Protein AF-A0A5S6QMH8-F1 (afdb_monomer_lite)

Radius of gyration: 43.9 Å; chains: 1; bounding box: 125×78×140 Å

Foldseek 3Di:
DDDDDDDDDDDDDDDDDDDDDDDDPDPPPPPVPDPDPDPPVLVVVLVCLDLLNVQCVVCVVVLCVVCVPDDSVVSSVVSVVVVVPDDVVVSVVSVVVSLVVNLVSCVVVVPVVVNVVSVCVVPDDPPPPPVVVVVVVVVVPPPDDDDDDDDDDDDDDDDDDDDDDDDDYDDDDDDDDDDDDDDDDDDDDDDDDDDDDDDDDDDDDDDDDDDDDDDDDDDDDDDDDPPPPPPPPPVVVVVVVVVVVVVPDPDPDDPPPVVVVVVVVVVVVVPPPVPPDDPVPVPVVVVVVPPPPPPPDDDPPVPPPVVVVVVVVVVVVVVVVVVVVVVVVVVVVVVVVVVVVVVVVVVVVVVVVVVVVSVVVNVVVVVVVLQVLLVLLLVLCQPQDQPPPPDGRDSVCVVVVVVSLVVSCVVCVDPCPPSVVSVVVSVVVSPDPPDDD

Secondary structure (DSSP, 8-state):
----PPPPPP------------------TTTTS------HHHHHHHHH--HHHHHHHHHHHHHHHH-TTS-HHHHHHHHHHHHHHS-HHHHHHHHHHHHHHHHHHHHHTT-HHHHHHHHHHHHS--TTTTHHHHHHHHHTTSSS-------PPPPPPP-----------------------------S------------------------------------------TT-HHHHHHHHHHHHHHS------THHHHHHHHHHHHHHTTTTTTSSSGGGSHHHHTSSSSTTS--S---HHHHHHHHHHHHHHHHHHHHHHHHHHHHHHHHHHHHHHHHHHHHHHHHHHHHHHHHHHHHHHHHHHHHHHHHHHHHHHHHHTTPPPTT--SPP-TTTHHHHHHHHHHHHHH-TTTTHHHHHHHHHHHHHHS------

Sequence (437 aa):
MEDRPATGSSSGEVDEAGATSSSKSSDARNRHRYRGALSSEKLRQMRSLNPFCEFLNEHRSEMKELCPELTAREVVKRAAAIWNNWSDNEKAVYRTRVAEERRRIVESWGDESLLSCLERKSASPKKGRRQEEIRQSHESETGVKEAASKRSPRKRPTHEVGDSSNHEGPGYYRLPPSLAQCSEQANWAQVGSCQVKTKCRKTRQSADSSGRSSATSANSSTLAQESSGRPGSVKALLKAARAKMAQQGEPQFSQVEDDQYLWDYQACLEGANADFNTEARSDAWSALDSDFASASQHGSLKECFLHNFIGFDKKLEDECHKLMLRDNNLHKQLKAATQELAVK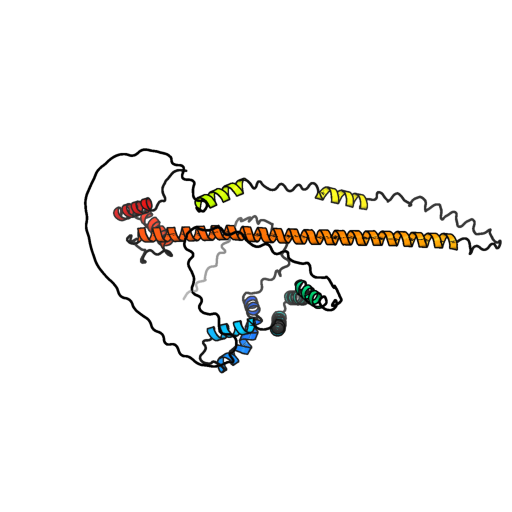KAQDDEERLALNKEDQEVCDALLWTDFIYRITIVNALKYVRVPGFPSAVNPENVVQFLRRAAEFIKQNGQSNKRFIRRFKAIMAELTMPKDPF

InterPro domains:
  IPR009071 High mobility group box domain [PF00505] (47-104)
  IPR009071 High mobility group box domain [PS50118] (45-113)
  IPR009071 High mobility group box domain [SM00398] (44-111)
  IPR036910 High mobility group box domain superfamily [G3DSA:1.10.30.10] (24-110)
  IPR036910 High mobility group box domain superfamily [SSF47095] (47-104)
  IPR058391 Domain of unknown function DUF8078 [PF26287] (352-434)

Structure (mmCIF, N/CA/C/O backbone):
data_AF-A0A5S6QMH8-F1
#
_entry.id   AF-A0A5S6QMH8-F1
#
loop_
_atom_site.group_PDB
_atom_site.id
_atom_site.type_symbol
_atom_site.label_atom_id
_atom_site.label_alt_id
_atom_site.label_comp_id
_atom_site.label_asym_id
_atom_site.label_entity_id
_atom_site.label_seq_id
_atom_site.pdbx_PDB_ins_code
_atom_site.Cartn_x
_atom_site.Cartn_y
_atom_site.Cartn_z
_atom_site.occupancy
_atom_site.B_iso_or_equiv
_atom_site.auth_seq_id
_atom_site.auth_comp_id
_atom_site.auth_asym_id
_atom_site.auth_atom_id
_atom_site.pdbx_PDB_model_num
ATOM 1 N N . MET A 1 1 ? -69.305 29.253 -3.551 1.00 48.28 1 MET A N 1
ATOM 2 C CA . MET A 1 1 ? -68.098 28.448 -3.276 1.00 48.28 1 MET A CA 1
ATOM 3 C C . MET A 1 1 ? -67.010 29.076 -4.108 1.00 48.28 1 MET A C 1
ATOM 5 O O . MET A 1 1 ? -67.063 28.979 -5.323 1.00 48.28 1 MET A O 1
ATOM 9 N N . GLU A 1 2 ? -66.208 29.898 -3.443 1.00 45.62 2 GLU A N 1
ATOM 10 C CA . GLU A 1 2 ? -65.355 30.922 -4.043 1.00 45.62 2 GLU A CA 1
ATOM 11 C C . GLU A 1 2 ? -63.964 30.380 -4.374 1.00 45.62 2 GLU A C 1
ATOM 13 O O . GLU A 1 2 ? -63.368 29.638 -3.589 1.00 45.62 2 GLU A O 1
ATOM 18 N N . ASP A 1 3 ? -63.467 30.810 -5.531 1.00 55.25 3 ASP A N 1
ATOM 19 C CA . ASP A 1 3 ? -62.099 30.663 -6.007 1.00 55.25 3 ASP A CA 1
ATOM 20 C C . ASP A 1 3 ? -61.095 31.396 -5.101 1.00 55.25 3 ASP A C 1
ATOM 22 O O . ASP A 1 3 ? -61.302 32.546 -4.705 1.00 55.25 3 ASP A O 1
ATOM 26 N N . ARG A 1 4 ? -59.951 30.757 -4.824 1.00 49.53 4 ARG A N 1
ATOM 27 C CA . ARG A 1 4 ? -58.756 31.409 -4.266 1.00 49.53 4 ARG A CA 1
ATOM 28 C C . ARG A 1 4 ? -57.518 31.058 -5.099 1.00 49.53 4 ARG A C 1
ATOM 30 O O . ARG A 1 4 ? -57.252 29.870 -5.281 1.00 49.53 4 ARG A O 1
ATOM 37 N N . PRO A 1 5 ? -56.729 32.050 -5.554 1.00 61.44 5 PRO A N 1
ATOM 38 C CA . PRO A 1 5 ? -55.488 31.816 -6.282 1.00 61.44 5 PRO A CA 1
ATOM 39 C C . PRO A 1 5 ? -54.294 31.648 -5.329 1.00 61.44 5 PRO A C 1
ATOM 41 O O . PRO A 1 5 ? -54.183 32.339 -4.315 1.00 61.44 5 PRO A O 1
ATOM 44 N N . ALA A 1 6 ? -53.383 30.735 -5.677 1.00 54.72 6 ALA A N 1
ATOM 45 C CA . ALA A 1 6 ? -52.118 30.537 -4.979 1.00 54.72 6 ALA A CA 1
ATOM 46 C C . ALA A 1 6 ? -51.067 31.554 -5.452 1.00 54.72 6 ALA A C 1
ATOM 48 O O . ALA A 1 6 ? -50.829 31.738 -6.645 1.00 54.72 6 ALA A O 1
ATOM 49 N N . THR A 1 7 ? -50.467 32.215 -4.470 1.00 50.00 7 THR A N 1
ATOM 50 C CA . THR A 1 7 ? -49.441 33.255 -4.553 1.00 50.00 7 THR A CA 1
ATOM 51 C C . THR A 1 7 ? -48.057 32.698 -4.885 1.00 50.00 7 THR A C 1
ATOM 53 O O . THR A 1 7 ? -47.741 31.551 -4.573 1.00 50.00 7 THR A O 1
ATOM 56 N N . GLY A 1 8 ? -47.240 33.548 -5.510 1.00 40.19 8 GLY A N 1
ATOM 57 C CA . GLY A 1 8 ? -45.989 33.203 -6.171 1.00 40.19 8 GLY A CA 1
ATOM 58 C C . GLY A 1 8 ? -44.794 32.916 -5.262 1.00 40.19 8 GLY A C 1
ATOM 59 O O . GLY A 1 8 ? -44.682 33.403 -4.138 1.00 40.19 8 GLY A O 1
ATOM 60 N N . SER A 1 9 ? -43.881 32.122 -5.818 1.00 48.81 9 SER A N 1
ATOM 61 C CA . SER A 1 9 ? -42.563 31.825 -5.269 1.00 48.81 9 SER A CA 1
ATOM 62 C C . SER A 1 9 ? -41.608 32.996 -5.493 1.00 48.81 9 SER A C 1
ATOM 64 O O . SER A 1 9 ? -41.357 33.408 -6.623 1.00 48.81 9 SER A O 1
ATOM 66 N N . SER A 1 10 ? -41.081 33.508 -4.384 1.00 47.59 10 SER A N 1
ATOM 67 C CA . SER A 1 10 ? -40.022 34.509 -4.313 1.00 47.59 10 SER A CA 1
ATOM 68 C C . SER A 1 10 ? -38.657 33.830 -4.445 1.00 47.59 10 SER A C 1
ATOM 70 O O . SER A 1 10 ? -38.329 32.902 -3.705 1.00 47.59 10 SER A O 1
ATOM 72 N N . SER A 1 11 ? -37.890 34.307 -5.419 1.00 42.69 11 SER A N 1
ATOM 73 C CA . SER A 1 11 ? -36.489 33.994 -5.679 1.00 42.69 11 SER A CA 1
ATOM 74 C C . SER A 1 11 ? -35.614 34.611 -4.585 1.00 42.69 11 SER A C 1
ATOM 76 O O . SER A 1 11 ? -35.561 35.831 -4.455 1.00 42.69 11 SER A O 1
ATOM 78 N N . GLY A 1 12 ? -34.949 33.768 -3.796 1.00 41.28 12 GLY A N 1
ATOM 79 C CA . GLY A 1 12 ? -33.895 34.171 -2.867 1.00 41.28 12 GLY A CA 1
ATOM 80 C C . GLY A 1 12 ? -32.534 34.027 -3.535 1.00 41.28 12 GLY A C 1
ATOM 81 O O . GLY A 1 12 ? -32.006 32.922 -3.633 1.00 41.28 12 GLY A O 1
ATOM 82 N N . GLU A 1 13 ? -32.014 35.147 -4.017 1.00 43.75 13 GLU A N 1
ATOM 83 C CA . GLU A 1 13 ? -30.647 35.352 -4.493 1.00 43.75 13 GLU A CA 1
ATOM 84 C C . GLU A 1 13 ? -29.731 35.447 -3.260 1.00 43.75 13 GLU A C 1
ATOM 86 O O . GLU A 1 13 ? -29.996 36.236 -2.351 1.00 43.75 13 GLU A O 1
ATOM 91 N N . VAL A 1 14 ? -28.708 34.591 -3.172 1.00 49.44 14 VAL A N 1
ATOM 92 C CA . VAL A 1 14 ? -27.718 34.620 -2.086 1.00 49.44 14 VAL A CA 1
ATOM 93 C C . VAL A 1 14 ? -26.336 34.708 -2.716 1.00 49.44 14 VAL A C 1
ATOM 95 O O . VAL A 1 14 ? -25.865 33.755 -3.334 1.00 49.44 14 VAL A O 1
ATOM 98 N N . ASP A 1 15 ? -25.716 35.874 -2.563 1.00 45.56 15 ASP A N 1
ATOM 99 C CA . ASP A 1 15 ? -24.334 36.156 -2.932 1.00 45.56 15 ASP A CA 1
ATOM 100 C C . ASP A 1 15 ? -23.366 35.329 -2.070 1.00 45.56 15 ASP A C 1
ATOM 102 O O . ASP A 1 15 ? -23.262 35.527 -0.856 1.00 45.56 15 ASP A O 1
ATOM 106 N N . GLU A 1 16 ? -22.629 34.410 -2.698 1.00 49.00 16 GLU A N 1
ATOM 107 C CA . GLU A 1 16 ? -21.551 33.653 -2.060 1.00 49.00 16 GLU A CA 1
ATOM 108 C C . GLU A 1 16 ? -20.196 34.282 -2.414 1.00 49.00 16 GLU A C 1
ATOM 110 O O . GLU A 1 16 ? -19.634 34.107 -3.497 1.00 49.00 16 GLU A O 1
ATOM 115 N N . ALA A 1 17 ? -19.677 35.064 -1.470 1.00 45.09 17 ALA A N 1
ATOM 116 C CA . ALA A 1 17 ? -18.359 35.667 -1.535 1.00 45.09 17 ALA A CA 1
ATOM 117 C C . ALA A 1 17 ? -17.252 34.660 -1.165 1.00 45.09 17 ALA A C 1
ATOM 119 O O . ALA A 1 17 ? -17.242 34.094 -0.077 1.00 45.09 17 ALA A O 1
ATOM 120 N N . GLY A 1 18 ? -16.251 34.558 -2.044 1.00 45.81 18 GLY A N 1
ATOM 121 C CA . GLY A 1 18 ? -14.834 34.565 -1.667 1.00 45.81 18 GLY A CA 1
ATOM 122 C C . GLY A 1 18 ? -14.254 33.339 -0.953 1.00 45.81 18 GLY A C 1
ATOM 123 O O . GLY A 1 18 ? -14.132 33.320 0.268 1.00 45.81 18 GLY A O 1
ATOM 124 N N . ALA A 1 19 ? -13.685 32.410 -1.727 1.00 39.09 19 ALA A N 1
ATOM 125 C CA . ALA A 1 19 ? -12.639 31.508 -1.241 1.00 39.09 19 ALA A CA 1
ATOM 126 C C . ALA A 1 19 ? -11.544 31.311 -2.305 1.00 39.09 19 ALA A C 1
ATOM 128 O O . ALA A 1 19 ? -11.594 30.410 -3.139 1.00 39.09 19 ALA A O 1
ATOM 129 N N . THR A 1 20 ? -10.516 32.160 -2.269 1.00 43.84 20 THR A N 1
ATOM 130 C CA . THR A 1 20 ? -9.263 31.953 -3.007 1.00 43.84 20 THR A CA 1
ATOM 131 C C . THR A 1 20 ? -8.433 30.873 -2.311 1.00 43.84 20 THR A C 1
ATOM 133 O O . THR A 1 20 ? -7.700 31.151 -1.361 1.00 43.84 20 THR A O 1
ATOM 136 N N . SER A 1 21 ? -8.534 29.625 -2.771 1.00 42.97 21 SER A N 1
ATOM 137 C CA . SER A 1 21 ? -7.662 28.537 -2.323 1.00 42.97 21 SER A CA 1
ATOM 138 C C . SER A 1 21 ? -6.357 28.521 -3.125 1.00 42.97 21 SER A C 1
ATOM 140 O O . SER A 1 21 ? -6.312 28.083 -4.276 1.00 42.97 21 SER A O 1
ATOM 142 N N . SER A 1 22 ? -5.283 28.981 -2.485 1.00 46.53 22 SER A N 1
ATOM 143 C CA . SER A 1 22 ? -3.895 28.808 -2.918 1.00 46.53 22 SER A CA 1
ATOM 144 C C . SER A 1 22 ? -3.531 27.317 -2.903 1.00 46.53 22 SER A C 1
ATOM 146 O O . SER A 1 22 ? -3.358 26.717 -1.840 1.00 46.53 22 SER A O 1
ATOM 148 N N . SER A 1 23 ? -3.465 26.695 -4.086 1.00 41.50 23 SER A N 1
ATOM 149 C CA . SER A 1 23 ? -3.038 25.302 -4.243 1.00 41.50 23 SER A CA 1
ATOM 150 C C . SER A 1 23 ? -1.568 25.246 -4.659 1.00 41.50 23 SER A C 1
ATOM 152 O O . SER A 1 23 ? -1.157 25.774 -5.691 1.00 41.50 23 SER A O 1
ATOM 154 N N . LYS A 1 24 ? -0.758 24.626 -3.799 1.00 43.09 24 LYS A N 1
ATOM 155 C CA . LYS A 1 24 ? 0.676 24.421 -3.992 1.00 43.09 24 LYS A CA 1
ATOM 156 C C . LYS A 1 24 ? 0.916 23.479 -5.175 1.00 43.09 24 LYS A C 1
ATOM 158 O O . LYS A 1 24 ? 0.544 22.308 -5.159 1.00 43.09 24 LYS A O 1
ATOM 163 N N . SER A 1 25 ? 1.552 24.033 -6.199 1.00 50.03 25 SER A N 1
ATOM 164 C CA . SER A 1 25 ? 2.069 23.361 -7.385 1.00 50.03 25 SER A CA 1
ATOM 165 C C . SER A 1 25 ? 3.386 22.646 -7.061 1.00 50.03 25 SER A C 1
ATOM 167 O O . SER A 1 25 ? 4.436 23.282 -7.023 1.00 50.03 25 SER A O 1
ATOM 169 N N . SER A 1 26 ? 3.356 21.326 -6.873 1.00 47.62 26 SER A N 1
ATOM 170 C CA . SER A 1 26 ? 4.579 20.502 -6.944 1.00 47.62 26 SER A CA 1
ATOM 171 C C . SER A 1 26 ? 4.389 19.098 -7.535 1.00 47.62 26 SER A C 1
ATOM 173 O O . SER A 1 26 ? 5.350 18.344 -7.622 1.00 47.62 26 SER A O 1
ATOM 175 N N . ASP A 1 27 ? 3.201 18.757 -8.048 1.00 47.75 27 ASP A N 1
ATOM 176 C CA . ASP A 1 27 ? 2.880 17.378 -8.460 1.00 47.75 27 ASP A CA 1
ATOM 177 C C . ASP A 1 27 ? 2.536 17.257 -9.961 1.00 47.75 27 ASP A C 1
ATOM 179 O O . ASP A 1 27 ? 1.512 16.696 -10.369 1.00 47.75 27 ASP A O 1
ATOM 183 N N . ALA A 1 28 ? 3.358 17.889 -10.807 1.00 48.12 28 ALA A N 1
ATOM 184 C CA . ALA A 1 28 ? 3.114 18.031 -12.247 1.00 48.12 28 ALA A CA 1
ATOM 185 C C . ALA A 1 28 ? 3.790 16.959 -13.125 1.00 48.12 28 ALA A C 1
ATOM 187 O O . ALA A 1 28 ? 3.431 16.822 -14.291 1.00 48.12 28 ALA A O 1
ATOM 188 N N . ARG A 1 29 ? 4.728 16.153 -12.606 1.00 49.59 29 ARG A N 1
ATOM 189 C CA . ARG A 1 29 ? 5.559 15.276 -13.463 1.00 49.59 29 ARG A CA 1
ATOM 190 C C . ARG A 1 29 ? 5.033 13.850 -13.678 1.00 49.59 29 ARG A C 1
ATOM 192 O O . ARG A 1 29 ? 5.712 13.058 -14.319 1.00 49.59 29 ARG A O 1
ATOM 199 N N . ASN A 1 30 ? 3.833 13.495 -13.199 1.00 45.25 30 ASN A N 1
ATOM 200 C CA . ASN A 1 30 ? 3.289 12.133 -13.380 1.00 45.25 30 ASN A CA 1
ATOM 201 C C . ASN A 1 30 ? 1.785 12.075 -13.735 1.00 45.25 30 ASN A C 1
ATOM 203 O O . ASN A 1 30 ? 1.093 11.103 -13.425 1.00 45.25 30 ASN A O 1
ATOM 207 N N . ARG A 1 31 ? 1.255 13.122 -14.391 1.00 43.66 31 ARG A N 1
ATOM 208 C CA . ARG A 1 31 ? -0.176 13.256 -14.752 1.00 43.66 31 ARG A CA 1
ATOM 209 C C . ARG A 1 31 ? -0.537 12.810 -16.177 1.00 43.66 31 ARG A C 1
ATOM 211 O O . ARG A 1 31 ? -1.591 13.179 -16.679 1.00 43.66 31 ARG A O 1
ATOM 218 N N . HIS A 1 32 ? 0.274 11.963 -16.811 1.00 46.03 32 HIS A N 1
ATOM 219 C CA . HIS A 1 32 ? -0.182 11.197 -17.984 1.00 46.03 32 HIS A CA 1
ATOM 220 C C . HIS A 1 32 ? -0.967 9.930 -17.606 1.00 46.03 32 HIS A C 1
ATOM 222 O O . HIS A 1 32 ? -1.348 9.146 -18.473 1.00 46.03 32 HIS A O 1
ATOM 228 N N . ARG A 1 33 ? -1.265 9.728 -16.314 1.00 56.28 33 ARG A N 1
ATOM 229 C CA . ARG A 1 33 ? -2.286 8.768 -15.892 1.00 56.28 33 ARG A CA 1
ATOM 230 C C . ARG A 1 33 ? -3.653 9.317 -16.290 1.00 56.28 33 ARG A C 1
ATOM 232 O O . ARG A 1 33 ? -4.038 10.383 -15.828 1.00 56.28 33 ARG A O 1
ATOM 239 N N . TYR A 1 34 ? -4.314 8.582 -17.180 1.00 56.56 34 TYR A N 1
ATOM 240 C CA . TYR A 1 34 ? -5.701 8.717 -17.622 1.00 56.56 34 TYR A CA 1
ATOM 241 C C . TYR A 1 34 ? -6.556 9.657 -16.744 1.00 56.56 34 TYR A C 1
ATOM 243 O O . TYR A 1 34 ? -6.826 9.368 -15.579 1.00 56.56 34 TYR A O 1
ATOM 251 N N . ARG A 1 35 ? -6.954 10.804 -17.317 1.00 57.62 35 ARG A N 1
ATOM 252 C CA . ARG A 1 35 ? -7.687 11.894 -16.641 1.00 57.62 35 ARG A CA 1
ATOM 253 C C . ARG A 1 35 ? -9.194 11.622 -16.513 1.00 57.62 35 ARG A C 1
ATOM 255 O O . ARG A 1 35 ? -9.909 12.442 -15.945 1.00 57.62 35 ARG A O 1
ATOM 262 N N . GLY A 1 36 ? -9.679 10.503 -17.053 1.00 67.12 36 GLY A N 1
ATOM 263 C CA . GLY A 1 36 ? -11.074 10.097 -16.939 1.00 67.12 36 GLY A CA 1
ATOM 264 C C . GLY A 1 36 ? -11.341 9.491 -15.565 1.00 67.12 36 GLY A C 1
ATOM 265 O O . GLY A 1 36 ? -10.745 8.485 -15.179 1.00 67.12 36 GLY A O 1
ATOM 266 N N . ALA A 1 37 ? -12.251 10.087 -14.803 1.00 79.50 37 ALA A N 1
ATOM 267 C CA . ALA A 1 37 ? -12.826 9.400 -13.660 1.00 79.50 37 ALA A CA 1
ATOM 268 C C . ALA A 1 37 ? -13.747 8.298 -14.202 1.00 79.50 37 ALA A C 1
ATOM 270 O O . ALA A 1 37 ? -14.892 8.555 -14.567 1.00 79.50 37 ALA A O 1
ATOM 271 N N . LEU A 1 38 ? -13.235 7.067 -14.302 1.00 88.25 38 LEU A N 1
ATOM 272 C CA . LEU A 1 38 ? -14.098 5.906 -14.502 1.00 88.25 38 LEU A CA 1
ATOM 273 C C . LEU A 1 38 ? -15.160 5.901 -13.399 1.00 88.25 38 LEU A C 1
ATOM 275 O O . LEU A 1 38 ? -14.838 6.120 -12.227 1.00 88.25 38 LEU A O 1
ATOM 279 N N . SER A 1 39 ? -16.417 5.632 -13.759 1.00 91.94 39 SER A N 1
ATOM 280 C CA . SER A 1 39 ? -17.465 5.463 -12.754 1.00 91.94 39 SER A CA 1
ATOM 281 C C . SER A 1 39 ? -17.082 4.342 -11.781 1.00 91.94 39 SER A C 1
ATOM 283 O O . SER A 1 39 ? -16.349 3.407 -12.124 1.00 91.94 39 SER A O 1
ATOM 285 N N . SER A 1 40 ? -17.576 4.427 -10.547 1.00 87.88 40 SER A N 1
ATOM 286 C CA . SER A 1 40 ? -17.321 3.420 -9.511 1.00 87.88 40 SER A CA 1
ATOM 287 C C . SER A 1 40 ? -17.671 2.002 -9.976 1.00 87.88 40 SER A C 1
ATOM 289 O O . SER A 1 40 ? -16.939 1.063 -9.663 1.00 87.88 40 SER A O 1
ATOM 291 N N . GLU A 1 41 ? -18.724 1.854 -10.785 1.00 93.75 41 GLU A N 1
ATOM 292 C CA . GLU A 1 41 ? -19.140 0.569 -11.349 1.00 93.75 41 GLU A CA 1
ATOM 293 C C . GLU A 1 41 ? -18.133 0.021 -12.367 1.00 93.75 41 GLU A C 1
ATOM 295 O O . GLU A 1 41 ? -17.700 -1.125 -12.250 1.00 93.75 41 GLU A O 1
ATOM 300 N N . LYS A 1 42 ? -17.659 0.863 -13.296 1.00 94.19 42 LYS A N 1
ATOM 301 C CA . LYS A 1 42 ? -16.611 0.492 -14.260 1.00 94.19 42 LYS A CA 1
ATOM 302 C C . LYS A 1 42 ? -15.322 0.070 -13.545 1.00 94.19 42 LYS A C 1
ATOM 304 O O . LYS A 1 42 ? -14.698 -0.935 -13.889 1.00 94.19 42 LYS A O 1
ATOM 309 N N . LEU A 1 43 ? -14.940 0.787 -12.485 1.00 90.69 43 LEU A N 1
ATOM 310 C CA . LEU A 1 43 ? -13.791 0.414 -11.654 1.00 90.69 43 LEU A CA 1
ATOM 311 C C . LEU A 1 43 ? -13.995 -0.925 -10.942 1.00 90.69 43 LEU A C 1
ATOM 313 O O . LEU A 1 43 ? -13.049 -1.710 -10.846 1.00 90.69 43 LEU A O 1
ATOM 317 N N . ARG A 1 44 ? -15.204 -1.197 -10.441 1.00 90.38 44 ARG A N 1
ATOM 318 C CA . ARG A 1 44 ? -15.535 -2.470 -9.795 1.00 90.38 44 ARG A CA 1
ATOM 319 C C . ARG A 1 44 ? -15.416 -3.630 -10.783 1.00 90.38 44 ARG A C 1
ATOM 321 O O . ARG A 1 44 ? -14.736 -4.601 -10.461 1.00 90.38 44 ARG A O 1
ATOM 328 N N . GLN A 1 45 ? -15.958 -3.471 -11.992 1.00 93.81 45 GLN A N 1
ATOM 329 C CA . GLN A 1 45 ? -15.874 -4.462 -13.069 1.00 93.81 45 GLN A CA 1
ATOM 330 C C . GLN A 1 45 ? -14.419 -4.749 -13.486 1.00 93.81 45 GLN A C 1
ATOM 332 O O . GLN A 1 45 ? -14.028 -5.901 -13.648 1.00 93.81 45 GLN A O 1
ATOM 337 N N . MET A 1 46 ? -13.561 -3.728 -13.575 1.00 93.00 46 MET A N 1
ATOM 338 C CA . MET A 1 46 ? -12.138 -3.933 -13.897 1.00 93.00 46 MET A CA 1
ATOM 339 C C . MET A 1 46 ? -11.338 -4.580 -12.761 1.00 93.00 46 MET A C 1
ATOM 341 O O . MET A 1 46 ? -10.363 -5.291 -13.015 1.00 93.00 46 MET A O 1
ATOM 345 N N . ARG A 1 47 ? -11.721 -4.336 -11.501 1.00 90.88 47 ARG A N 1
ATOM 346 C CA . ARG A 1 47 ? -11.067 -4.935 -10.326 1.00 90.88 47 ARG A CA 1
ATOM 347 C C . ARG A 1 47 ? -11.415 -6.410 -10.149 1.00 90.88 47 ARG A C 1
ATOM 349 O O . ARG A 1 47 ? -10.557 -7.151 -9.676 1.00 90.88 47 ARG A O 1
ATOM 356 N N . SER A 1 48 ? -12.620 -6.837 -10.535 1.00 91.12 48 SER A N 1
ATOM 357 C CA . SER A 1 48 ? -13.006 -8.255 -10.489 1.00 91.12 48 SER A CA 1
ATOM 358 C C . SER A 1 48 ? -12.250 -9.116 -11.503 1.00 91.12 48 SER A C 1
ATOM 360 O O . SER A 1 48 ? -12.077 -10.310 -11.277 1.00 91.12 48 SER A O 1
ATOM 362 N N . LEU A 1 49 ? -11.732 -8.517 -12.579 1.00 94.25 49 LEU A N 1
ATOM 363 C CA . LEU A 1 49 ? -10.936 -9.198 -13.602 1.00 94.25 49 LEU A CA 1
ATOM 364 C C . LEU A 1 49 ? -9.490 -9.382 -13.130 1.00 94.25 49 LEU A C 1
ATOM 366 O O . LEU A 1 49 ? -8.585 -8.643 -13.529 1.00 94.25 49 LEU A O 1
ATOM 370 N N . ASN A 1 50 ? -9.269 -10.343 -12.242 1.00 96.06 50 ASN A N 1
ATOM 371 C CA . ASN A 1 50 ? -7.949 -10.756 -11.772 1.00 96.06 50 ASN A CA 1
ATOM 372 C C . ASN A 1 50 ? -7.643 -12.166 -12.313 1.00 96.06 50 ASN A C 1
ATOM 374 O O . ASN A 1 50 ? -8.503 -13.032 -12.165 1.00 96.06 50 ASN A O 1
ATOM 378 N N . PRO A 1 51 ? -6.445 -12.437 -12.880 1.00 97.69 51 PRO A N 1
ATOM 379 C CA . PRO A 1 51 ? -6.076 -13.776 -13.363 1.00 97.69 51 PRO A CA 1
ATOM 380 C C . PRO A 1 51 ? -6.320 -14.894 -12.347 1.00 97.69 51 PRO A C 1
ATOM 382 O O . PRO A 1 51 ? -6.764 -15.974 -12.717 1.00 97.69 51 PRO A O 1
ATOM 385 N N . PHE A 1 52 ? -6.094 -14.619 -11.059 1.00 97.94 52 PHE A N 1
ATOM 386 C CA . PHE A 1 52 ? -6.369 -15.590 -10.004 1.00 97.94 52 PHE A CA 1
ATOM 387 C C . PHE A 1 52 ? -7.871 -15.825 -9.783 1.00 97.94 52 PHE A C 1
ATOM 389 O O . PHE A 1 52 ? -8.270 -16.940 -9.471 1.00 97.94 52 PHE A O 1
ATOM 396 N N . CYS A 1 53 ? -8.713 -14.799 -9.940 1.00 96.81 53 CYS A N 1
ATOM 397 C CA . CYS A 1 53 ? -10.163 -14.956 -9.821 1.00 96.81 53 CYS A CA 1
ATOM 398 C C . CYS A 1 53 ? -10.728 -15.807 -10.961 1.00 96.81 53 CYS A C 1
ATOM 400 O O . CYS A 1 53 ? -11.596 -16.631 -10.703 1.00 96.81 53 CYS A O 1
ATOM 402 N N . GLU A 1 54 ? -10.199 -15.654 -12.178 1.00 97.12 54 GLU A N 1
ATOM 403 C CA . GLU A 1 54 ? -10.580 -16.487 -13.324 1.00 97.12 54 GLU A CA 1
ATOM 404 C C . GLU A 1 54 ? -10.216 -17.958 -13.091 1.00 97.12 54 GLU A C 1
ATOM 406 O O . GLU A 1 54 ? -11.071 -18.835 -13.172 1.00 97.12 54 GLU A O 1
ATOM 411 N N . PHE A 1 55 ? -8.973 -18.213 -12.669 1.00 98.06 55 PHE A N 1
ATOM 412 C CA . PHE A 1 55 ? -8.529 -19.541 -12.241 1.00 98.06 55 PHE A CA 1
ATOM 413 C C . PHE A 1 55 ? -9.419 -20.116 -11.131 1.00 98.06 55 PHE A C 1
ATOM 415 O O . PHE A 1 55 ? -9.829 -21.274 -11.177 1.00 98.06 55 PHE A O 1
ATOM 422 N N . LEU A 1 56 ? -9.757 -19.303 -10.130 1.00 97.62 56 LEU A N 1
ATOM 423 C CA . LEU A 1 56 ? -10.600 -19.743 -9.029 1.00 97.62 56 LEU A CA 1
ATOM 424 C C . LEU A 1 56 ? -12.014 -20.093 -9.497 1.00 97.62 56 LEU A C 1
ATOM 426 O O . LEU A 1 56 ? -12.588 -21.035 -8.966 1.00 97.62 56 LEU A O 1
ATOM 430 N N . ASN A 1 57 ? -12.578 -19.372 -10.465 1.00 96.62 57 ASN A N 1
ATOM 431 C CA . ASN A 1 57 ? -13.909 -19.666 -10.991 1.00 96.62 57 ASN A CA 1
ATOM 432 C C . ASN A 1 57 ? -13.961 -21.029 -11.695 1.00 96.62 57 ASN A C 1
ATOM 434 O O . ASN A 1 57 ? -14.908 -21.773 -11.455 1.00 96.62 57 ASN A O 1
ATOM 438 N N . GLU A 1 58 ? -12.940 -21.371 -12.486 1.00 97.25 58 GLU A N 1
ATOM 439 C CA . GLU A 1 58 ? -12.843 -22.669 -13.173 1.00 97.25 58 GLU A CA 1
ATOM 440 C C . GLU A 1 58 ? -12.640 -23.828 -12.185 1.00 97.25 58 GLU A C 1
ATOM 442 O O . GLU A 1 58 ? -13.367 -24.816 -12.211 1.00 97.25 58 GLU A O 1
ATOM 447 N N . HIS A 1 59 ? -11.696 -23.688 -11.252 1.00 97.06 59 HIS A N 1
ATOM 448 C CA . HIS A 1 59 ? -11.285 -24.794 -10.376 1.00 97.06 59 HIS A CA 1
ATOM 449 C C . HIS A 1 59 ? -12.170 -24.964 -9.136 1.00 97.06 59 HIS A C 1
ATOM 451 O O . HIS A 1 59 ? -12.088 -25.971 -8.430 1.00 97.06 59 HIS A O 1
ATOM 457 N N . ARG A 1 60 ? -13.023 -23.987 -8.811 1.00 96.62 60 ARG A N 1
ATOM 458 C CA . ARG A 1 60 ? -13.835 -24.034 -7.585 1.00 96.62 60 ARG A CA 1
ATOM 459 C C . ARG A 1 60 ? -14.912 -25.112 -7.622 1.00 96.62 60 ARG A C 1
ATOM 461 O O . ARG A 1 60 ? -15.156 -25.712 -6.575 1.00 96.62 60 ARG A O 1
ATOM 468 N N . SER A 1 61 ? -15.580 -25.328 -8.757 1.00 96.25 61 SER A N 1
ATOM 469 C CA . SER A 1 61 ? -16.575 -26.402 -8.899 1.00 96.25 61 SER A CA 1
ATOM 470 C C . SER A 1 61 ? -15.908 -27.765 -8.772 1.00 96.25 61 SER A C 1
ATOM 472 O O . SER A 1 61 ? -16.328 -28.556 -7.933 1.00 96.25 61 SER A O 1
ATOM 474 N N . GLU A 1 62 ? -14.799 -27.975 -9.482 1.00 97.19 62 GLU A N 1
ATOM 475 C CA . GLU A 1 62 ? -14.021 -29.218 -9.432 1.00 97.19 62 GLU A CA 1
ATOM 476 C C . GLU A 1 62 ? -13.544 -29.530 -8.005 1.00 97.19 62 GLU A C 1
ATOM 478 O O . GLU A 1 62 ? -13.732 -30.633 -7.493 1.00 97.19 62 GLU A O 1
ATOM 483 N N . MET A 1 63 ? -13.002 -28.537 -7.290 1.00 97.06 63 MET A N 1
ATOM 484 C CA . MET A 1 63 ? -12.586 -28.720 -5.895 1.00 97.06 63 MET A CA 1
ATOM 485 C C . MET A 1 63 ? -13.749 -29.023 -4.951 1.00 97.06 63 MET A C 1
ATOM 487 O O . MET A 1 63 ? -13.561 -29.738 -3.966 1.00 97.06 63 MET A O 1
ATOM 491 N N . LYS A 1 64 ? -14.935 -28.466 -5.219 1.00 96.12 64 LYS A N 1
ATOM 492 C CA . LYS A 1 64 ? -16.132 -28.714 -4.411 1.00 96.12 64 LYS A CA 1
ATOM 493 C C . LYS A 1 64 ? -16.699 -30.112 -4.665 1.00 96.12 64 LYS A C 1
ATOM 495 O O . LYS A 1 64 ? -17.211 -30.717 -3.732 1.00 96.12 64 LYS A O 1
ATOM 500 N N . GLU A 1 65 ? -16.580 -30.628 -5.885 1.00 97.06 65 GLU A N 1
ATOM 501 C CA . GLU A 1 65 ? -16.955 -32.005 -6.227 1.00 97.06 65 GLU A CA 1
ATOM 502 C C . GLU A 1 65 ? -15.993 -33.023 -5.612 1.00 97.06 65 GLU A C 1
ATOM 504 O O . GLU A 1 65 ? -16.428 -34.003 -5.013 1.00 97.06 65 GLU A O 1
ATOM 509 N N . LEU A 1 66 ? -14.684 -32.761 -5.683 1.00 96.50 66 LEU A N 1
ATOM 510 C CA . LEU A 1 66 ? -13.666 -33.639 -5.101 1.00 96.50 66 LEU A CA 1
ATOM 511 C C . LEU A 1 66 ? -13.673 -33.630 -3.568 1.00 96.50 66 LEU A C 1
ATOM 513 O O . LEU A 1 66 ? -13.260 -34.601 -2.934 1.00 96.50 66 LEU A O 1
ATOM 517 N N . CYS A 1 67 ? -14.067 -32.516 -2.955 1.00 94.81 67 CYS A N 1
ATOM 518 C CA . CYS A 1 67 ? -14.030 -32.328 -1.509 1.00 94.81 67 CYS A CA 1
ATOM 519 C C . CYS A 1 67 ? -15.271 -31.552 -1.024 1.00 94.81 67 CYS A C 1
ATOM 521 O O . CYS A 1 67 ? -15.140 -30.389 -0.629 1.00 94.81 67 CYS A O 1
ATOM 523 N N . PRO A 1 68 ? -16.463 -32.179 -1.000 1.00 96.44 68 PRO A N 1
ATOM 524 C CA . PRO A 1 68 ? -17.707 -31.503 -0.614 1.00 96.44 68 PRO A CA 1
ATOM 525 C C . PRO A 1 68 ? -17.732 -31.054 0.856 1.00 96.44 68 PRO A C 1
ATOM 527 O O . PRO A 1 68 ? -18.462 -30.127 1.197 1.00 96.44 68 PRO A O 1
ATOM 530 N N . GLU A 1 69 ? -16.901 -31.662 1.708 1.00 97.62 69 GLU A N 1
ATOM 531 C CA . GLU A 1 69 ? -16.752 -31.324 3.132 1.00 97.62 69 GLU A CA 1
ATOM 532 C C . GLU A 1 69 ? -15.996 -30.008 3.375 1.00 97.62 69 GLU A C 1
ATOM 534 O O . GLU A 1 69 ? -16.090 -29.422 4.455 1.00 97.62 69 GLU A O 1
ATOM 539 N N . LEU A 1 70 ? -15.217 -29.529 2.396 1.00 96.31 70 LEU A N 1
ATOM 540 C CA . LEU A 1 70 ? -14.414 -28.323 2.581 1.00 96.31 70 LEU A CA 1
ATOM 541 C C . LEU A 1 70 ? -15.288 -27.071 2.532 1.00 96.31 70 LEU A C 1
ATOM 543 O O . LEU A 1 70 ? -16.085 -26.847 1.618 1.00 96.31 70 LEU A O 1
ATOM 547 N N . THR A 1 71 ? -15.060 -26.179 3.491 1.00 98.00 71 THR A N 1
ATOM 548 C CA . THR A 1 71 ? -15.698 -24.865 3.487 1.00 98.00 71 THR A CA 1
ATOM 549 C C . THR A 1 71 ? -15.195 -24.031 2.306 1.00 98.00 71 THR A C 1
ATOM 551 O O . THR A 1 71 ? -14.054 -24.161 1.856 1.00 98.00 71 THR A O 1
ATOM 554 N N . ALA A 1 72 ? -16.007 -23.083 1.825 1.00 96.38 72 ALA A N 1
ATOM 555 C CA . ALA A 1 72 ? -15.606 -22.202 0.721 1.00 96.38 72 ALA A CA 1
ATOM 556 C C . ALA A 1 72 ? -14.271 -21.474 0.987 1.00 96.38 72 ALA A C 1
ATOM 558 O O . ALA A 1 72 ? -13.492 -21.242 0.064 1.00 96.38 72 ALA A O 1
ATOM 559 N N . ARG A 1 73 ? -13.981 -21.149 2.255 1.00 97.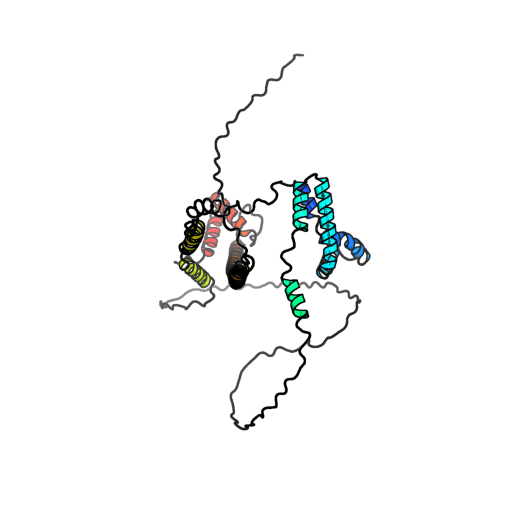19 73 ARG A N 1
ATOM 560 C CA . ARG A 1 73 ? -12.717 -20.528 2.669 1.00 97.19 73 ARG A CA 1
ATOM 561 C C . ARG A 1 73 ? -11.520 -21.463 2.468 1.00 97.19 73 ARG A C 1
ATOM 563 O O . ARG A 1 73 ? -10.461 -21.007 2.042 1.00 97.19 73 ARG A O 1
ATOM 570 N N . GLU A 1 74 ? -11.676 -22.748 2.766 1.00 97.88 74 GLU A N 1
ATOM 571 C CA . GLU A 1 74 ? -10.623 -23.753 2.589 1.00 97.88 74 GLU A CA 1
ATOM 572 C C . GLU A 1 74 ? -10.381 -24.062 1.113 1.00 97.88 74 GLU A C 1
ATOM 574 O O . GLU A 1 74 ? -9.225 -24.183 0.709 1.00 97.88 74 GLU A O 1
ATOM 579 N N . VAL A 1 75 ? -11.440 -24.079 0.296 1.00 97.69 75 VAL A N 1
ATOM 580 C CA . VAL A 1 75 ? -11.327 -24.205 -1.165 1.00 97.69 75 VAL A CA 1
ATOM 581 C C . VAL A 1 75 ? -10.478 -23.069 -1.742 1.00 97.69 75 VAL A C 1
ATOM 583 O O . VAL A 1 75 ? -9.503 -23.328 -2.442 1.00 97.69 75 VAL A O 1
ATOM 586 N N . VAL A 1 76 ? -10.762 -21.811 -1.378 1.00 97.75 76 VAL A N 1
ATOM 587 C CA . VAL A 1 76 ? -9.964 -20.649 -1.825 1.00 97.75 76 VAL A CA 1
ATOM 588 C C . VAL A 1 76 ? -8.506 -20.765 -1.362 1.00 97.75 76 VAL A C 1
ATOM 590 O O . VAL A 1 76 ? -7.590 -20.490 -2.136 1.00 97.75 76 VAL A O 1
ATOM 593 N N . LYS A 1 77 ? -8.269 -21.201 -0.116 1.00 97.81 77 LYS A N 1
ATOM 594 C CA . LYS A 1 77 ? -6.912 -21.400 0.422 1.00 97.81 77 LYS A CA 1
ATOM 595 C C . LYS A 1 77 ? -6.144 -22.466 -0.367 1.00 97.81 77 LYS A C 1
ATOM 597 O O . LYS A 1 77 ? -4.964 -22.273 -0.655 1.00 97.81 77 LYS A O 1
ATOM 602 N N . ARG A 1 78 ? -6.804 -23.567 -0.736 1.00 97.19 78 ARG A N 1
ATOM 603 C CA . ARG A 1 78 ? -6.211 -24.645 -1.535 1.00 97.19 78 ARG A CA 1
ATOM 604 C C . ARG A 1 78 ? -5.942 -24.195 -2.972 1.00 97.19 78 ARG A C 1
ATOM 606 O O . ARG A 1 78 ? -4.841 -24.415 -3.462 1.00 97.19 78 ARG A O 1
ATOM 613 N N . ALA A 1 79 ? -6.877 -23.479 -3.596 1.00 97.62 79 ALA A N 1
ATOM 614 C CA . ALA A 1 79 ? -6.691 -22.871 -4.913 1.00 97.62 79 ALA A CA 1
ATOM 615 C C . ALA A 1 79 ? -5.506 -21.892 -4.938 1.00 97.62 79 ALA A C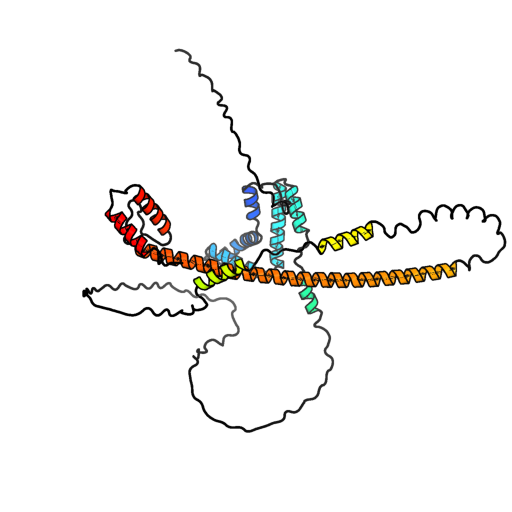 1
ATOM 617 O O . ALA A 1 79 ? -4.683 -21.950 -5.846 1.00 97.62 79 ALA A O 1
ATOM 618 N N . ALA A 1 80 ? -5.354 -21.050 -3.911 1.00 97.69 80 ALA A N 1
ATOM 619 C CA . ALA A 1 80 ? -4.209 -20.147 -3.794 1.00 97.69 80 ALA A CA 1
ATOM 620 C C . ALA A 1 80 ? -2.872 -20.901 -3.694 1.00 97.69 80 ALA A C 1
ATOM 622 O O . ALA A 1 80 ? -1.889 -20.487 -4.307 1.00 97.69 80 ALA A O 1
ATOM 623 N N . ALA A 1 81 ? -2.828 -22.018 -2.960 1.00 97.69 81 ALA A N 1
ATOM 624 C CA . ALA A 1 81 ? -1.631 -22.853 -2.874 1.00 97.69 81 ALA A CA 1
ATOM 625 C C . ALA A 1 81 ? -1.271 -23.484 -4.230 1.00 97.69 81 ALA A C 1
ATOM 627 O O . ALA A 1 81 ? -0.111 -23.435 -4.632 1.00 97.69 81 ALA A O 1
ATOM 628 N N . ILE A 1 82 ? -2.261 -24.010 -4.961 1.00 97.44 82 ILE A N 1
ATOM 629 C CA . ILE A 1 82 ? -2.055 -24.562 -6.309 1.00 97.44 82 ILE A CA 1
ATOM 630 C C . ILE A 1 82 ? -1.560 -23.471 -7.261 1.00 97.44 82 ILE A C 1
ATOM 632 O O . ILE A 1 82 ? -0.529 -23.650 -7.901 1.00 97.44 82 ILE A O 1
ATOM 636 N N . TRP A 1 83 ? -2.224 -22.313 -7.281 1.00 98.12 83 TRP A N 1
ATOM 637 C CA . TRP A 1 83 ? -1.811 -21.173 -8.095 1.00 98.12 83 TRP A CA 1
ATOM 638 C C . TRP A 1 83 ? -0.375 -20.745 -7.795 1.00 98.12 83 TRP A C 1
ATOM 640 O O . TRP A 1 83 ? 0.399 -20.496 -8.711 1.00 98.12 83 TRP A O 1
ATOM 650 N N . ASN A 1 84 ? 0.031 -20.675 -6.527 1.00 97.75 84 ASN A N 1
ATOM 651 C CA . ASN A 1 84 ? 1.401 -20.298 -6.182 1.00 97.75 84 ASN A CA 1
ATOM 652 C C . ASN A 1 84 ? 2.433 -21.308 -6.703 1.00 97.75 84 ASN A C 1
ATOM 654 O O . ASN A 1 84 ? 3.493 -20.876 -7.150 1.00 97.75 84 ASN A O 1
ATOM 658 N N . ASN A 1 85 ? 2.085 -22.595 -6.739 1.00 97.50 85 ASN A N 1
ATOM 659 C CA . ASN A 1 85 ? 2.943 -23.667 -7.245 1.00 97.50 85 ASN A CA 1
ATOM 660 C C . ASN A 1 85 ? 2.979 -23.776 -8.780 1.00 97.50 85 ASN A C 1
ATOM 662 O O . ASN A 1 85 ? 3.859 -24.447 -9.308 1.00 97.50 85 ASN A O 1
ATOM 666 N N . TRP A 1 86 ? 2.059 -23.130 -9.503 1.00 97.56 86 TRP A N 1
ATOM 667 C CA . TRP A 1 86 ? 2.072 -23.109 -10.968 1.00 97.56 86 TRP A CA 1
ATOM 668 C C . TRP A 1 86 ? 3.236 -22.290 -11.529 1.00 97.56 86 TRP A C 1
ATOM 670 O O . TRP A 1 86 ? 3.608 -21.240 -10.987 1.00 97.56 86 TRP A O 1
ATOM 680 N N . SER A 1 87 ? 3.759 -22.733 -12.668 1.00 97.50 87 SER A N 1
ATOM 681 C CA . SER A 1 87 ? 4.785 -22.022 -13.426 1.00 97.50 87 SER A CA 1
ATOM 682 C C . SER A 1 87 ? 4.254 -20.699 -13.991 1.00 97.50 87 SER A C 1
ATOM 684 O O . SER A 1 87 ? 3.048 -20.490 -14.169 1.00 97.50 87 SER A O 1
ATOM 686 N N . ASP A 1 88 ? 5.159 -19.772 -14.309 1.00 95.62 88 ASP A N 1
ATOM 687 C CA . ASP A 1 88 ? 4.767 -18.507 -14.939 1.00 95.62 88 ASP A CA 1
ATOM 688 C C . ASP A 1 88 ? 4.146 -18.698 -16.332 1.00 95.62 88 ASP A C 1
ATOM 690 O O . ASP A 1 88 ? 3.335 -17.866 -16.742 1.00 95.62 88 ASP A O 1
ATOM 694 N N . ASN A 1 89 ? 4.469 -19.800 -17.020 1.00 96.31 89 ASN A N 1
ATOM 695 C CA . ASN A 1 89 ? 3.901 -20.155 -18.321 1.00 96.31 89 ASN A CA 1
ATOM 696 C C . ASN A 1 89 ? 2.420 -20.537 -18.204 1.00 96.31 89 ASN A C 1
ATOM 698 O O . ASN A 1 89 ? 1.594 -20.037 -18.963 1.00 96.31 89 ASN A O 1
ATOM 702 N N . GLU A 1 90 ? 2.054 -21.345 -17.209 1.00 97.38 90 GLU A N 1
ATOM 703 C CA . GLU A 1 90 ? 0.652 -21.714 -16.969 1.00 97.38 90 GLU A CA 1
ATOM 704 C C . GLU A 1 90 ? -0.161 -20.497 -16.503 1.00 97.38 90 GLU A C 1
ATOM 706 O O . GLU A 1 90 ? -1.263 -20.233 -16.988 1.00 97.38 90 GLU A O 1
ATOM 711 N N . LYS A 1 91 ? 0.429 -19.666 -15.632 1.00 97.56 91 LYS A N 1
ATOM 712 C CA . LYS A 1 91 ? -0.165 -18.385 -15.218 1.00 97.56 91 LYS A CA 1
ATOM 713 C C . LYS A 1 91 ? -0.329 -17.413 -16.389 1.00 97.56 91 LYS A C 1
ATOM 715 O O . LYS A 1 91 ? -1.225 -16.566 -16.347 1.00 97.56 91 LYS A O 1
ATOM 720 N N . ALA A 1 92 ? 0.527 -17.484 -17.412 1.00 96.00 92 ALA A N 1
ATOM 721 C CA . ALA A 1 92 ? 0.458 -16.600 -18.572 1.00 96.00 92 ALA A CA 1
ATOM 722 C C . ALA A 1 92 ? -0.852 -16.778 -19.347 1.00 96.00 92 ALA A C 1
ATOM 724 O O . ALA A 1 92 ? -1.419 -15.775 -19.770 1.00 96.00 92 ALA A O 1
ATOM 725 N N . VAL A 1 93 ? -1.388 -18.000 -19.433 1.00 97.50 93 VAL A N 1
ATOM 726 C CA . VAL A 1 93 ? -2.671 -18.279 -20.102 1.00 97.50 93 VAL A CA 1
ATOM 727 C C . VAL A 1 93 ? -3.807 -17.464 -19.473 1.00 97.50 93 VAL A C 1
ATOM 729 O O . VAL A 1 93 ? -4.522 -16.749 -20.176 1.00 97.50 93 VAL A O 1
ATOM 732 N N . TYR A 1 94 ? -3.921 -17.469 -18.142 1.00 97.50 94 TYR A N 1
ATOM 733 C CA . TYR A 1 94 ? -4.924 -16.670 -17.426 1.00 97.50 94 TYR A CA 1
ATOM 734 C C . TYR A 1 94 ? -4.666 -15.165 -17.518 1.00 97.50 94 TYR A C 1
ATOM 736 O O . TYR A 1 94 ? -5.608 -14.376 -17.596 1.00 97.50 94 TYR A O 1
ATOM 744 N N . ARG A 1 95 ? -3.394 -14.736 -17.534 1.00 95.62 95 ARG A N 1
ATOM 745 C CA . ARG A 1 95 ? -3.045 -13.322 -17.759 1.00 95.62 95 ARG A CA 1
ATOM 746 C C . ARG A 1 95 ? -3.515 -12.856 -19.142 1.00 95.62 95 ARG A C 1
ATOM 748 O O . ARG A 1 95 ? -4.020 -11.740 -19.234 1.00 95.62 95 ARG A O 1
ATOM 755 N N . THR A 1 96 ? -3.383 -13.694 -20.171 1.00 96.06 96 THR A N 1
ATOM 756 C CA . THR A 1 96 ? -3.853 -13.408 -21.534 1.00 96.06 96 THR A CA 1
ATOM 757 C C . THR A 1 96 ? -5.378 -13.365 -21.598 1.00 96.06 96 THR A C 1
ATOM 759 O O . THR A 1 96 ? -5.913 -12.343 -22.018 1.00 96.06 96 THR A O 1
ATOM 762 N N . ARG A 1 97 ? -6.085 -14.380 -21.071 1.00 97.00 97 ARG A N 1
ATOM 763 C CA . ARG A 1 97 ? -7.564 -14.393 -21.022 1.00 97.00 97 ARG A CA 1
ATOM 764 C C . ARG A 1 97 ? -8.133 -13.156 -20.326 1.00 97.00 97 ARG A C 1
ATOM 766 O O . ARG A 1 97 ? -9.006 -12.482 -20.859 1.00 97.00 97 ARG A O 1
ATOM 773 N N . VAL A 1 98 ? -7.584 -12.793 -19.165 1.00 97.00 98 VAL A N 1
ATOM 774 C CA . VAL A 1 98 ? -8.021 -11.594 -18.434 1.00 97.00 98 VAL A CA 1
ATOM 775 C C . VAL A 1 98 ? -7.679 -10.301 -19.178 1.00 97.00 98 VAL A C 1
ATOM 777 O O . VAL A 1 98 ? -8.421 -9.327 -19.072 1.00 97.00 98 VAL A O 1
ATOM 780 N N . ALA A 1 99 ? -6.572 -10.249 -19.922 1.00 95.62 99 ALA A N 1
ATOM 781 C CA . ALA A 1 99 ? -6.242 -9.086 -20.741 1.00 95.62 99 ALA A CA 1
ATOM 782 C C . ALA A 1 99 ? -7.217 -8.917 -21.919 1.00 95.62 99 ALA A C 1
ATOM 784 O O . ALA A 1 99 ? -7.656 -7.796 -22.175 1.00 95.62 99 ALA A O 1
ATOM 785 N N . GLU A 1 100 ? -7.585 -10.011 -22.587 1.00 96.75 100 GLU A N 1
ATOM 786 C CA . GLU A 1 100 ? -8.592 -10.029 -23.655 1.00 96.75 100 GLU A CA 1
ATOM 787 C C . GLU A 1 100 ? -9.976 -9.637 -23.131 1.00 96.75 100 GLU A C 1
ATOM 789 O O . GLU A 1 100 ? -10.638 -8.788 -23.723 1.00 96.75 100 GLU A O 1
ATOM 794 N N . GLU A 1 101 ? -10.388 -10.168 -21.980 1.00 97.44 101 GLU A N 1
ATOM 795 C CA . GLU A 1 101 ? -11.687 -9.838 -21.389 1.00 97.44 101 GLU A CA 1
ATOM 796 C C . GLU A 1 101 ? -11.752 -8.375 -20.929 1.00 97.44 101 GLU A C 1
ATOM 798 O O . GLU A 1 101 ? -12.726 -7.667 -21.183 1.00 97.44 101 GLU A O 1
ATOM 803 N N . ARG A 1 102 ? -10.665 -7.861 -20.336 1.00 95.94 102 ARG A N 1
ATOM 804 C CA . ARG A 1 102 ? -10.534 -6.424 -20.046 1.00 95.94 102 ARG A CA 1
ATOM 805 C C . ARG A 1 102 ? -10.653 -5.583 -21.313 1.00 95.94 102 ARG A C 1
ATOM 807 O O . ARG A 1 102 ? -11.263 -4.521 -21.258 1.00 95.94 102 ARG A O 1
ATOM 814 N N . ARG A 1 103 ? -10.085 -6.035 -22.436 1.00 96.31 103 ARG A N 1
ATOM 815 C CA . ARG A 1 103 ? -10.214 -5.345 -23.725 1.00 96.31 103 ARG A CA 1
ATOM 816 C C . ARG A 1 103 ? -11.673 -5.328 -24.189 1.00 96.31 103 ARG A C 1
ATOM 818 O O . ARG A 1 103 ? -12.181 -4.241 -24.435 1.00 96.31 103 ARG A O 1
ATOM 825 N N . ARG A 1 104 ? -12.357 -6.478 -24.209 1.00 97.31 104 ARG A N 1
ATOM 826 C CA . ARG A 1 104 ? -13.780 -6.590 -24.599 1.00 97.31 104 ARG A CA 1
ATOM 827 C C . ARG A 1 104 ? -14.691 -5.690 -23.766 1.00 97.31 104 ARG A C 1
ATOM 829 O O . ARG A 1 104 ? -15.558 -5.009 -24.303 1.00 97.31 104 ARG A O 1
ATOM 836 N N . ILE A 1 105 ? -14.478 -5.648 -22.451 1.00 96.44 105 ILE A N 1
ATOM 837 C CA . ILE A 1 105 ? -15.273 -4.807 -21.548 1.00 96.44 105 ILE A CA 1
ATOM 838 C C . ILE A 1 105 ? -15.033 -3.321 -21.823 1.00 96.44 105 ILE A C 1
ATOM 840 O O . ILE A 1 105 ? -15.992 -2.557 -21.902 1.00 96.44 105 ILE A O 1
ATOM 844 N N . VAL A 1 106 ? -13.780 -2.900 -22.010 1.00 96.06 106 VAL A N 1
ATOM 845 C CA . VAL A 1 106 ? -13.472 -1.498 -22.332 1.00 96.06 106 VAL A CA 1
ATOM 846 C C . VAL A 1 106 ? -14.013 -1.110 -23.715 1.00 96.06 106 VAL A C 1
ATOM 848 O O . VAL A 1 106 ? -14.530 -0.007 -23.871 1.00 96.06 106 VAL A O 1
ATOM 851 N N . GLU A 1 107 ? -13.977 -2.021 -24.687 1.00 96.81 107 GLU A N 1
ATOM 852 C CA . GLU A 1 107 ? -14.583 -1.840 -26.010 1.00 96.81 107 GLU A CA 1
ATOM 853 C C . GLU A 1 107 ? -16.103 -1.664 -25.911 1.00 96.81 107 GLU A C 1
ATOM 855 O O . GLU A 1 107 ? -16.650 -0.717 -26.472 1.00 96.81 107 GLU A O 1
ATOM 860 N N . SER A 1 108 ? -16.775 -2.467 -25.077 1.00 97.50 108 SER A N 1
ATOM 861 C CA . SER A 1 108 ? -18.214 -2.315 -24.805 1.00 97.50 108 SER A CA 1
ATOM 862 C C . SER A 1 108 ? -18.579 -0.970 -24.160 1.00 97.50 108 SER A C 1
ATOM 864 O O . SER A 1 108 ? -19.721 -0.525 -24.249 1.00 97.50 108 SER A O 1
ATOM 866 N N . TRP A 1 109 ? -17.620 -0.304 -23.508 1.00 96.50 109 TRP A N 1
ATOM 867 C CA . TRP A 1 109 ? -17.824 1.023 -22.929 1.00 96.50 109 TRP A CA 1
ATOM 868 C C . TRP A 1 109 ? -17.645 2.166 -23.930 1.00 96.50 109 TRP A C 1
ATOM 870 O O . TRP A 1 109 ? -17.971 3.298 -23.566 1.00 96.50 109 TRP A O 1
ATOM 880 N N . GLY A 1 110 ? -17.106 1.900 -25.125 1.00 95.75 110 GLY A N 1
ATOM 881 C CA . GLY A 1 110 ? -16.807 2.921 -26.131 1.00 95.75 110 GLY A CA 1
ATOM 882 C C . GLY A 1 110 ? -15.667 3.872 -25.746 1.00 95.75 110 GLY A C 1
ATOM 883 O O . GLY A 1 110 ? -15.654 5.016 -26.188 1.00 95.75 110 GLY A O 1
ATOM 884 N N . ASP A 1 111 ? -14.732 3.448 -24.886 1.00 93.75 111 ASP A N 1
ATOM 885 C CA . ASP A 1 111 ? -13.621 4.294 -24.426 1.00 93.75 111 ASP A CA 1
ATOM 886 C C . ASP A 1 111 ? -12.310 3.971 -25.163 1.00 93.75 111 ASP A C 1
ATOM 888 O O . ASP A 1 111 ? -11.457 3.214 -24.686 1.00 93.75 111 ASP A O 1
ATOM 892 N N . GLU A 1 112 ? -12.143 4.567 -26.345 1.00 93.88 112 GLU A N 1
ATOM 893 C CA . GLU A 1 112 ? -10.969 4.380 -27.215 1.00 93.88 112 GLU A CA 1
ATOM 894 C C . GLU A 1 112 ? -9.642 4.769 -26.538 1.00 93.88 112 GLU A C 1
ATOM 896 O O . GLU A 1 112 ? -8.586 4.178 -26.800 1.00 93.88 112 GLU A O 1
ATOM 901 N N . SER A 1 113 ? -9.687 5.738 -25.619 1.00 91.69 113 SER A N 1
ATOM 902 C CA . SER A 1 113 ? -8.513 6.192 -24.871 1.00 91.69 113 SER A CA 1
ATOM 903 C C . SER A 1 113 ? -7.998 5.093 -23.939 1.00 91.69 113 SER A C 1
ATOM 905 O O . SER A 1 113 ? -6.794 4.810 -23.902 1.00 91.69 113 SER A O 1
ATOM 907 N N . LEU A 1 114 ? -8.903 4.403 -23.236 1.00 91.06 114 LEU A N 1
ATOM 908 C CA . LEU A 1 114 ? -8.537 3.261 -22.396 1.00 91.06 114 LEU A CA 1
ATOM 909 C C . LEU A 1 114 ? -8.063 2.057 -23.203 1.00 91.06 114 LEU A C 1
ATOM 911 O O . LEU A 1 114 ? -7.095 1.416 -22.782 1.00 91.06 114 LEU A O 1
ATOM 915 N N . LEU A 1 115 ? -8.684 1.770 -24.351 1.00 93.88 115 LEU A N 1
ATOM 916 C CA . LEU A 1 115 ? -8.216 0.712 -25.255 1.00 93.88 115 LEU A CA 1
ATOM 917 C C . LEU A 1 115 ? -6.764 0.959 -25.675 1.00 93.88 115 LEU A C 1
ATOM 919 O O . LEU A 1 115 ? -5.898 0.109 -25.452 1.00 93.88 115 LEU A O 1
ATOM 923 N N . SER A 1 116 ? -6.464 2.173 -26.138 1.00 92.25 116 SER A N 1
ATOM 924 C CA . SER A 1 116 ? -5.113 2.585 -26.537 1.00 92.25 116 SER A CA 1
ATOM 925 C C . SER A 1 116 ? -4.095 2.494 -25.388 1.00 92.25 116 SER A C 1
ATOM 927 O O . SER A 1 116 ? -2.910 2.206 -25.592 1.00 92.25 116 SER A O 1
ATOM 929 N N . CYS A 1 117 ? -4.520 2.763 -24.149 1.00 90.38 117 CYS A N 1
ATOM 930 C CA . CYS A 1 117 ? -3.676 2.594 -22.964 1.00 90.38 117 CYS A CA 1
ATOM 931 C C . CYS A 1 117 ? -3.401 1.118 -22.642 1.00 90.38 117 CYS A C 1
ATOM 933 O O . CYS A 1 117 ? -2.281 0.781 -22.240 1.00 90.38 117 CYS A O 1
ATOM 935 N N . LEU A 1 118 ? -4.393 0.240 -22.803 1.00 91.25 118 LEU A N 1
ATOM 936 C CA . LEU A 1 118 ? -4.228 -1.198 -22.592 1.00 91.25 118 LEU A CA 1
ATOM 937 C C . LEU A 1 118 ? -3.288 -1.809 -23.637 1.00 91.25 118 LEU A C 1
ATOM 939 O O . LEU A 1 118 ? -2.389 -2.563 -23.262 1.00 91.25 118 LEU A O 1
ATOM 943 N N . GLU A 1 119 ? -3.421 -1.423 -24.905 1.00 92.25 119 GLU A N 1
ATOM 944 C CA . GLU A 1 119 ? -2.560 -1.898 -25.994 1.00 92.25 119 GLU A CA 1
ATOM 945 C C . GLU A 1 119 ? -1.098 -1.492 -25.806 1.00 92.25 119 GLU A C 1
ATOM 947 O O . GLU A 1 119 ? -0.201 -2.339 -25.877 1.00 92.25 119 GLU A O 1
ATOM 952 N N . ARG A 1 120 ? -0.841 -0.226 -25.448 1.00 89.50 120 ARG A N 1
ATOM 953 C CA . ARG A 1 120 ? 0.517 0.242 -25.121 1.00 89.50 120 ARG A CA 1
ATOM 954 C C . ARG A 1 120 ? 1.135 -0.534 -23.960 1.00 89.50 120 ARG A C 1
ATOM 956 O O . ARG A 1 120 ? 2.334 -0.820 -23.977 1.00 89.50 120 ARG A O 1
ATOM 963 N N . LYS A 1 121 ? 0.332 -0.908 -22.959 1.00 88.69 121 LYS A N 1
ATOM 964 C CA . LYS A 1 121 ? 0.804 -1.689 -21.810 1.00 88.69 121 LYS A CA 1
ATOM 965 C C . LYS A 1 121 ? 1.132 -3.138 -22.176 1.00 88.69 121 LYS A C 1
ATOM 967 O O . LYS A 1 121 ? 2.059 -3.688 -21.587 1.00 88.69 121 LYS A O 1
ATOM 972 N N . SER A 1 122 ? 0.413 -3.743 -23.125 1.00 84.94 122 SER A N 1
ATOM 973 C CA . SER A 1 122 ? 0.746 -5.078 -23.643 1.00 84.94 122 SER A CA 1
ATOM 974 C C . SER A 1 122 ? 1.939 -5.074 -24.600 1.00 84.94 122 SER A C 1
ATOM 976 O O . SER A 1 122 ? 2.710 -6.026 -24.591 1.00 84.94 122 SER A O 1
ATOM 978 N N . ALA A 1 123 ? 2.111 -4.009 -25.389 1.00 84.00 123 ALA A N 1
ATOM 979 C CA . ALA A 1 123 ? 3.186 -3.900 -26.375 1.00 84.00 123 ALA A CA 1
ATOM 980 C C . ALA A 1 123 ? 4.536 -3.506 -25.758 1.00 84.00 123 ALA A C 1
ATOM 982 O O . ALA A 1 123 ? 5.583 -3.806 -26.323 1.00 84.00 123 ALA A O 1
ATOM 983 N N . SER A 1 124 ? 4.528 -2.838 -24.600 1.00 80.06 124 SER A N 1
ATOM 984 C CA . SER A 1 124 ? 5.761 -2.432 -23.926 1.00 80.06 124 SER A CA 1
ATOM 985 C C . SER A 1 124 ? 6.544 -3.671 -23.479 1.00 80.06 124 SER A C 1
ATOM 987 O O . SER A 1 124 ? 6.055 -4.406 -22.611 1.00 80.06 124 SER A O 1
ATOM 989 N N . PRO A 1 125 ? 7.766 -3.899 -23.999 1.00 74.94 125 PRO A N 1
ATOM 990 C CA . PRO A 1 125 ? 8.625 -4.967 -23.517 1.00 74.94 125 PRO A CA 1
ATOM 991 C C . PRO A 1 125 ? 8.785 -4.785 -22.013 1.00 74.94 125 PRO A C 1
ATOM 993 O O . PRO A 1 125 ? 9.232 -3.730 -21.550 1.00 74.94 125 PRO A O 1
ATOM 996 N N . LYS A 1 126 ? 8.370 -5.777 -21.218 1.00 70.19 126 LYS A N 1
ATOM 997 C CA . LYS A 1 126 ? 8.601 -5.738 -19.774 1.00 70.19 126 LYS A CA 1
ATOM 998 C C . LYS A 1 126 ? 10.110 -5.601 -19.572 1.00 70.19 126 LYS A C 1
ATOM 1000 O O . LYS A 1 126 ? 10.838 -6.572 -19.756 1.00 70.19 126 LYS A O 1
ATOM 1005 N N . LYS A 1 127 ? 10.574 -4.421 -19.142 1.00 60.66 127 LYS A N 1
ATOM 1006 C CA . LYS A 1 127 ? 11.980 -4.098 -18.805 1.00 60.66 127 LYS A CA 1
ATOM 1007 C C . LYS A 1 127 ? 12.589 -4.978 -17.688 1.00 60.66 127 LYS A C 1
ATOM 1009 O O . LYS A 1 127 ? 13.657 -4.672 -17.178 1.00 60.66 127 LYS A O 1
ATOM 1014 N N . GLY A 1 128 ? 11.930 -6.073 -17.307 1.00 55.88 128 GLY A N 1
ATOM 1015 C CA . GLY A 1 128 ? 12.374 -7.036 -16.302 1.00 55.88 128 GLY A CA 1
ATOM 1016 C C . GLY A 1 128 ? 13.193 -8.215 -16.837 1.00 55.88 128 GLY A C 1
ATOM 1017 O O . GLY A 1 128 ? 13.677 -9.001 -16.033 1.00 55.88 128 GLY A O 1
ATOM 1018 N N . ARG A 1 129 ? 13.414 -8.364 -18.149 1.00 48.91 129 ARG A N 1
ATOM 1019 C CA . ARG A 1 129 ? 14.190 -9.500 -18.688 1.00 48.91 129 ARG A CA 1
ATOM 1020 C C . ARG A 1 129 ? 15.710 -9.271 -18.669 1.00 48.91 129 ARG A C 1
ATOM 1022 O O . ARG A 1 129 ? 16.383 -9.610 -19.625 1.00 48.91 129 ARG A O 1
ATOM 1029 N N . ARG A 1 130 ? 16.259 -8.697 -17.591 1.00 51.50 130 ARG A N 1
ATOM 1030 C CA . ARG A 1 130 ? 17.722 -8.638 -17.379 1.00 51.50 130 ARG A CA 1
ATOM 1031 C C . ARG A 1 130 ? 18.238 -9.779 -16.493 1.00 51.50 130 ARG A C 1
ATOM 1033 O O . ARG A 1 130 ? 19.432 -10.025 -16.478 1.00 51.50 130 ARG A O 1
ATOM 1040 N N . GLN A 1 131 ? 17.362 -10.495 -15.779 1.00 53.22 131 GLN A N 1
ATOM 1041 C CA . GLN A 1 131 ? 17.768 -11.629 -14.932 1.00 53.22 131 GLN A CA 1
ATOM 1042 C C . GLN A 1 131 ? 17.723 -12.988 -15.653 1.00 53.22 131 GLN A C 1
ATOM 1044 O O . GLN A 1 131 ? 18.558 -13.841 -15.373 1.00 53.22 131 GLN A O 1
ATOM 1049 N N . GLU A 1 132 ? 16.826 -13.180 -16.627 1.00 54.16 132 GLU A N 1
ATOM 1050 C CA . GLU A 1 132 ? 16.757 -14.435 -17.404 1.00 54.16 132 GLU A CA 1
ATOM 1051 C C . GLU A 1 132 ? 17.940 -14.580 -18.379 1.00 54.16 132 GLU A C 1
ATOM 1053 O O . GLU A 1 132 ? 18.454 -15.675 -18.583 1.00 54.16 132 GLU A O 1
ATOM 1058 N N . GLU A 1 133 ? 18.416 -13.464 -18.942 1.00 50.25 133 GLU A N 1
ATOM 1059 C CA . GLU A 1 133 ? 19.566 -13.440 -19.857 1.00 50.25 133 GLU A CA 1
ATOM 1060 C C . GLU A 1 133 ? 20.883 -13.745 -19.120 1.00 50.25 133 GLU A C 1
ATOM 1062 O O . GLU A 1 133 ? 21.743 -14.442 -19.651 1.00 50.25 133 GLU A O 1
ATOM 1067 N N . ILE A 1 134 ? 21.004 -13.337 -17.848 1.00 56.53 134 ILE A N 1
ATOM 1068 C CA . ILE A 1 134 ? 22.139 -13.708 -16.983 1.00 56.53 134 ILE A CA 1
ATOM 1069 C C . ILE A 1 134 ? 22.113 -15.210 -16.658 1.00 56.53 134 ILE A C 1
ATOM 1071 O O . ILE A 1 134 ? 23.166 -15.836 -16.591 1.00 56.53 134 ILE A O 1
ATOM 1075 N N . ARG A 1 135 ? 20.926 -15.815 -16.510 1.00 53.12 135 ARG A N 1
ATOM 1076 C CA . ARG A 1 135 ? 20.793 -17.260 -16.263 1.00 53.12 135 ARG A CA 1
ATOM 1077 C C . ARG A 1 135 ? 21.129 -18.102 -17.495 1.00 53.12 135 ARG A C 1
ATOM 1079 O O . ARG A 1 135 ? 21.867 -19.070 -17.367 1.00 53.12 135 ARG A O 1
ATOM 1086 N N . GLN A 1 136 ? 20.672 -17.695 -18.681 1.00 54.59 136 GLN A N 1
ATOM 1087 C CA . GLN A 1 136 ? 20.996 -18.394 -19.932 1.00 54.59 136 GLN A CA 1
ATOM 1088 C C . GLN A 1 136 ? 22.473 -18.243 -20.329 1.00 54.59 136 GLN A C 1
ATOM 1090 O O . GLN A 1 136 ? 23.056 -19.185 -20.856 1.00 54.59 136 GLN A O 1
ATOM 1095 N N . SER A 1 137 ? 23.108 -17.112 -20.002 1.00 59.44 137 SER A N 1
ATOM 1096 C CA . SER A 1 137 ? 24.546 -16.909 -20.247 1.00 59.44 137 SER A CA 1
ATOM 1097 C C . SER A 1 137 ? 25.434 -17.802 -19.366 1.00 59.44 137 SER A C 1
ATOM 1099 O O . SER A 1 137 ? 26.531 -18.177 -19.774 1.00 59.44 137 SER A O 1
ATOM 1101 N N . HIS A 1 138 ? 24.961 -18.182 -18.172 1.00 52.62 138 HIS A N 1
ATOM 1102 C CA . HIS A 1 138 ? 25.734 -18.975 -17.210 1.00 52.62 138 HIS A CA 1
ATOM 1103 C C . HIS A 1 138 ? 25.682 -20.494 -17.477 1.00 52.62 138 HIS A C 1
ATOM 1105 O O . HIS A 1 138 ? 26.561 -21.229 -17.024 1.00 52.62 138 HIS A O 1
ATOM 1111 N N . GLU A 1 139 ? 24.686 -20.978 -18.229 1.00 55.75 139 GLU A N 1
ATOM 1112 C CA . GLU A 1 139 ? 24.604 -22.384 -18.658 1.00 55.75 139 GLU A CA 1
ATOM 1113 C C . GLU A 1 139 ? 25.466 -22.659 -19.904 1.00 55.75 139 GLU A C 1
ATOM 1115 O O . GLU A 1 139 ? 25.993 -23.760 -20.051 1.00 55.75 139 GLU A O 1
ATOM 1120 N N . SER A 1 140 ? 25.720 -21.652 -20.749 1.00 53.41 140 SER A N 1
ATOM 1121 C CA . SER A 1 140 ? 26.602 -21.782 -21.920 1.00 53.41 140 SER A CA 1
ATOM 1122 C C . SER A 1 140 ? 28.109 -21.749 -21.613 1.00 53.41 140 SER A C 1
ATOM 1124 O O . SER A 1 140 ? 28.896 -22.135 -22.472 1.00 53.41 140 SER A O 1
ATOM 1126 N N . GLU A 1 141 ? 28.535 -21.334 -20.413 1.00 53.94 141 GLU A N 1
ATOM 1127 C CA . GLU A 1 141 ? 29.964 -21.233 -20.043 1.00 53.94 141 GLU A CA 1
ATOM 1128 C C . GLU A 1 141 ? 30.524 -22.444 -19.267 1.00 53.94 141 GLU A C 1
ATOM 1130 O O . GLU A 1 141 ? 31.717 -22.479 -18.969 1.00 53.94 141 GLU A O 1
ATOM 1135 N N . THR A 1 142 ? 29.718 -23.469 -18.960 1.00 50.91 142 THR A N 1
ATOM 1136 C CA . THR A 1 142 ? 30.193 -24.654 -18.200 1.00 50.91 142 THR A CA 1
ATOM 1137 C C . THR A 1 142 ? 30.528 -25.880 -19.056 1.00 50.91 142 THR A C 1
ATOM 1139 O O . THR A 1 142 ? 30.999 -26.889 -18.532 1.00 50.91 142 THR A O 1
ATOM 1142 N N . GLY A 1 143 ? 30.384 -25.795 -20.380 1.00 51.00 143 GLY A N 1
ATOM 1143 C CA . GLY A 1 143 ? 30.923 -26.784 -21.311 1.00 51.00 143 GLY A CA 1
ATOM 1144 C C . GLY A 1 143 ? 32.268 -26.322 -21.868 1.00 51.00 143 GLY A C 1
ATOM 1145 O O . GLY A 1 143 ? 32.346 -25.245 -22.440 1.00 51.00 143 GLY A O 1
ATOM 1146 N N . VAL A 1 144 ? 33.298 -27.170 -21.785 1.00 54.69 144 VAL A N 1
ATOM 1147 C CA . VAL A 1 144 ? 34.666 -26.984 -22.321 1.00 54.69 144 VAL A CA 1
ATOM 1148 C C . VAL A 1 144 ? 35.658 -26.300 -21.367 1.00 54.69 144 VAL A C 1
ATOM 1150 O O . VAL A 1 144 ? 35.942 -25.110 -21.473 1.00 54.69 144 VAL A O 1
ATOM 1153 N N . LYS A 1 145 ? 36.285 -27.113 -20.502 1.00 48.97 145 LYS A N 1
ATOM 1154 C CA . LYS A 1 145 ? 37.754 -27.184 -20.312 1.00 48.97 145 LYS A CA 1
ATOM 1155 C C . LYS A 1 145 ? 38.120 -28.296 -19.318 1.00 48.97 145 LYS A C 1
ATOM 1157 O O . LYS A 1 145 ? 38.532 -28.047 -18.190 1.00 48.97 145 LYS A O 1
ATOM 1162 N N . GLU A 1 146 ? 38.015 -29.543 -19.767 1.00 50.19 146 GLU A N 1
ATOM 1163 C CA . GLU A 1 146 ? 38.737 -30.665 -19.163 1.00 50.19 146 GLU A CA 1
ATOM 1164 C C . GLU A 1 146 ? 40.018 -30.892 -19.976 1.00 50.19 146 GLU A C 1
ATOM 1166 O O . GLU A 1 146 ? 40.021 -31.586 -20.987 1.00 50.19 146 GLU A O 1
ATOM 1171 N N . ALA A 1 147 ? 41.110 -30.232 -19.580 1.00 48.41 147 ALA A N 1
ATOM 1172 C CA . ALA A 1 147 ? 42.448 -30.568 -20.059 1.00 48.41 147 ALA A CA 1
ATOM 1173 C C . ALA A 1 147 ? 43.526 -30.132 -19.054 1.00 48.41 147 ALA A C 1
ATOM 1175 O O . ALA A 1 147 ? 43.842 -28.956 -18.910 1.00 48.41 147 ALA A O 1
ATOM 1176 N N . ALA A 1 148 ? 44.101 -31.146 -18.405 1.00 48.59 148 ALA A N 1
ATOM 1177 C CA . ALA A 1 148 ? 45.492 -31.251 -17.972 1.00 48.59 148 ALA A CA 1
ATOM 1178 C C . ALA A 1 148 ? 46.100 -30.116 -17.119 1.00 48.59 148 ALA A C 1
ATOM 1180 O O . ALA A 1 148 ? 46.677 -29.159 -17.627 1.00 48.59 148 ALA A O 1
ATOM 1181 N N . SER A 1 149 ? 46.188 -30.348 -15.805 1.00 45.72 149 SER A N 1
ATOM 1182 C CA . SER A 1 149 ? 47.280 -29.786 -15.000 1.00 45.72 149 SER A CA 1
ATOM 1183 C C . SER A 1 149 ? 47.775 -30.802 -13.974 1.00 45.72 149 SER A C 1
ATOM 1185 O O . SER A 1 149 ? 47.198 -31.004 -12.908 1.00 45.72 149 SER A O 1
ATOM 1187 N N . LYS A 1 150 ? 48.866 -31.479 -14.342 1.00 54.25 150 LYS A N 1
ATOM 1188 C CA . LYS A 1 150 ? 49.682 -32.312 -13.459 1.00 54.25 150 LYS A CA 1
ATOM 1189 C C . LYS A 1 150 ? 50.455 -31.389 -12.512 1.00 54.25 150 LYS A C 1
ATOM 1191 O O . LYS A 1 150 ? 51.329 -30.654 -12.969 1.00 54.25 150 LYS A O 1
ATOM 1196 N N . ARG A 1 151 ? 50.208 -31.460 -11.200 1.00 37.34 151 ARG A N 1
ATOM 1197 C CA . ARG A 1 151 ? 51.151 -30.963 -10.183 1.00 37.34 151 ARG A CA 1
ATOM 1198 C C . ARG A 1 151 ? 51.315 -31.957 -9.034 1.00 37.34 151 ARG A C 1
ATOM 1200 O O . ARG A 1 151 ? 50.351 -32.414 -8.434 1.00 37.34 151 ARG A O 1
ATOM 1207 N N . SER A 1 152 ? 52.586 -32.270 -8.798 1.00 41.59 152 SER A N 1
ATOM 1208 C CA . SER A 1 152 ? 53.159 -33.212 -7.837 1.00 41.59 152 SER A CA 1
ATOM 1209 C C . SER A 1 152 ? 52.858 -32.912 -6.359 1.00 41.59 152 SER A C 1
ATOM 1211 O O . SER A 1 152 ? 52.62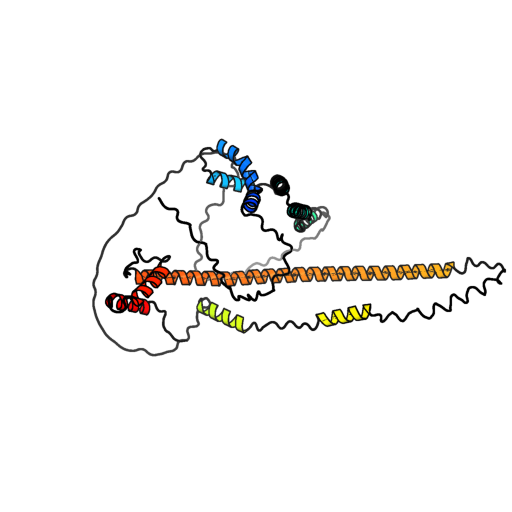4 -31.757 -5.998 1.00 41.59 152 SER A O 1
ATOM 1213 N N . PRO A 1 153 ? 52.962 -33.932 -5.480 1.00 45.94 153 PRO A N 1
ATOM 1214 C CA . PRO A 1 153 ? 52.671 -33.818 -4.055 1.00 45.94 153 PRO A CA 1
ATOM 1215 C C . PRO A 1 153 ? 53.847 -33.203 -3.282 1.00 45.94 153 PRO A C 1
ATOM 1217 O O . PRO A 1 153 ? 54.995 -33.634 -3.414 1.00 45.94 153 PRO A O 1
ATOM 1220 N N . ARG A 1 154 ? 53.563 -32.212 -2.428 1.00 39.19 154 ARG A N 1
ATOM 1221 C CA . ARG A 1 154 ? 54.530 -31.664 -1.464 1.00 39.19 154 ARG A CA 1
ATOM 1222 C C . ARG A 1 154 ? 54.355 -32.344 -0.104 1.00 39.19 154 ARG A C 1
ATOM 1224 O O . ARG A 1 154 ? 53.260 -32.401 0.447 1.00 39.19 154 ARG A O 1
ATOM 1231 N N . LYS A 1 155 ? 55.476 -32.875 0.383 1.00 40.78 155 LYS A N 1
ATOM 1232 C CA . LYS A 1 155 ? 55.680 -33.622 1.628 1.00 40.78 155 LYS A CA 1
ATOM 1233 C C . LYS A 1 155 ? 55.317 -32.792 2.869 1.00 40.78 155 LYS A C 1
ATOM 1235 O O . LYS A 1 155 ? 55.679 -31.621 2.952 1.00 40.78 155 LYS A O 1
ATOM 1240 N N . ARG A 1 156 ? 54.664 -33.438 3.841 1.00 41.50 156 ARG A N 1
ATOM 1241 C CA . ARG A 1 156 ? 54.552 -32.989 5.240 1.00 41.50 156 ARG A CA 1
ATOM 1242 C C . ARG A 1 156 ? 55.873 -33.238 5.979 1.00 41.50 156 ARG A C 1
ATOM 1244 O O . ARG A 1 156 ? 56.469 -34.290 5.745 1.00 41.50 156 ARG A O 1
ATOM 1251 N N . PRO A 1 157 ? 56.268 -32.380 6.930 1.00 49.25 157 PRO A N 1
ATOM 1252 C CA . PRO A 1 157 ? 57.098 -32.784 8.048 1.00 49.25 157 PRO A CA 1
ATOM 1253 C C . PRO A 1 157 ? 56.237 -33.016 9.298 1.00 49.25 157 PRO A C 1
ATOM 1255 O O . PRO A 1 157 ? 55.425 -32.187 9.701 1.00 49.25 157 PRO A O 1
ATOM 1258 N N . THR A 1 158 ? 56.433 -34.193 9.872 1.00 43.78 158 THR A N 1
ATOM 1259 C CA . THR A 1 158 ? 56.106 -34.602 11.237 1.00 43.78 158 THR A CA 1
ATOM 1260 C C . THR A 1 158 ? 56.921 -33.799 12.249 1.00 43.78 158 THR A C 1
ATOM 1262 O O . THR A 1 158 ? 58.138 -33.706 12.105 1.00 43.78 158 THR A O 1
ATOM 1265 N N . HIS A 1 159 ? 56.275 -33.295 13.299 1.00 39.47 159 HIS A N 1
ATOM 1266 C CA . HIS A 1 159 ? 56.921 -33.041 14.583 1.00 39.47 159 HIS A CA 1
ATOM 1267 C C . HIS A 1 159 ? 55.957 -33.445 15.696 1.00 39.47 159 HIS A C 1
ATOM 1269 O O . HIS A 1 159 ? 54.824 -32.967 15.754 1.00 39.47 159 HIS A O 1
ATOM 1275 N N . GLU A 1 160 ? 56.420 -34.380 16.517 1.00 40.78 160 GLU A N 1
ATOM 1276 C CA . GLU A 1 160 ? 55.790 -34.820 17.752 1.00 40.78 160 GLU A CA 1
ATOM 1277 C C . GLU A 1 160 ? 56.294 -34.007 18.960 1.00 40.78 160 GLU A C 1
ATOM 1279 O O . GLU A 1 160 ? 57.367 -33.403 18.918 1.00 40.78 160 GLU A O 1
ATOM 1284 N N . VAL A 1 161 ? 55.526 -34.159 20.044 1.00 38.53 161 VAL A N 1
ATOM 1285 C CA . VAL A 1 161 ? 55.841 -34.007 21.475 1.00 38.53 161 VAL A CA 1
ATOM 1286 C C . VAL A 1 161 ? 55.794 -32.599 22.076 1.00 38.53 161 VAL A C 1
ATOM 1288 O O . VAL A 1 161 ? 56.591 -31.718 21.770 1.00 38.53 161 VAL A O 1
ATOM 1291 N N . GLY A 1 162 ? 54.885 -32.459 23.044 1.00 34.94 162 GLY A N 1
ATOM 1292 C CA . GLY A 1 162 ? 54.831 -31.365 24.005 1.00 34.94 162 GLY A CA 1
ATOM 1293 C C . GLY A 1 162 ? 53.602 -31.464 24.909 1.00 34.94 162 GLY A C 1
ATOM 1294 O O . GLY A 1 162 ? 52.678 -30.673 24.759 1.00 34.94 162 GLY A O 1
ATOM 1295 N N . ASP A 1 163 ? 53.590 -32.451 25.811 1.00 39.75 163 ASP A N 1
ATOM 1296 C CA . ASP A 1 163 ? 52.674 -32.534 26.956 1.00 39.75 163 ASP A CA 1
ATOM 1297 C C . ASP A 1 163 ? 52.708 -31.246 27.788 1.00 39.75 163 ASP A C 1
ATOM 1299 O O . ASP A 1 163 ? 53.787 -30.773 28.151 1.00 39.75 163 ASP A O 1
ATOM 1303 N N . SER A 1 164 ? 51.542 -30.726 28.175 1.00 40.00 164 SER A N 1
ATOM 1304 C CA . SER A 1 164 ? 51.371 -29.971 29.422 1.00 40.00 164 SER A CA 1
ATOM 1305 C C . SER A 1 164 ? 49.901 -29.899 29.821 1.00 40.00 164 SER A C 1
ATOM 1307 O O . SER A 1 164 ? 48.995 -29.751 29.004 1.00 40.00 164 SER A O 1
ATOM 1309 N N . SER A 1 165 ? 49.710 -30.075 31.117 1.00 42.06 165 SER A N 1
ATOM 1310 C CA . SER A 1 165 ? 48.501 -30.427 31.836 1.00 42.06 165 SER A CA 1
ATOM 1311 C C . SER A 1 165 ? 47.670 -29.222 32.305 1.00 42.06 165 SER A C 1
ATOM 1313 O O . SER A 1 165 ? 48.165 -28.107 32.412 1.00 42.06 165 SER A O 1
ATOM 1315 N N . ASN A 1 166 ? 46.422 -29.535 32.678 1.00 39.41 166 ASN A N 1
ATOM 1316 C CA . ASN A 1 166 ? 45.562 -28.879 33.676 1.00 39.41 166 ASN A CA 1
ATOM 1317 C C . ASN A 1 166 ? 45.084 -27.429 33.440 1.00 39.41 166 ASN A C 1
ATOM 1319 O O . ASN A 1 166 ? 45.823 -26.478 33.656 1.00 39.41 166 ASN A O 1
ATOM 1323 N N . HIS A 1 167 ? 43.769 -27.261 33.227 1.00 38.38 167 HIS A N 1
ATOM 1324 C CA . HIS A 1 167 ? 42.916 -26.561 34.203 1.00 38.38 167 HIS A CA 1
ATOM 1325 C C . HIS A 1 167 ? 41.409 -26.763 33.948 1.00 38.38 167 HIS A C 1
ATOM 1327 O O . HIS A 1 167 ? 40.947 -26.960 32.828 1.00 38.38 167 HIS A O 1
ATOM 1333 N N . GLU A 1 168 ? 40.670 -26.742 35.052 1.00 40.03 168 GLU A N 1
ATOM 1334 C CA . GLU A 1 168 ? 39.266 -27.089 35.256 1.00 40.03 168 GLU A CA 1
ATOM 1335 C C . GLU A 1 168 ? 38.250 -25.994 34.840 1.00 40.03 168 GLU A C 1
ATOM 1337 O O . GLU A 1 168 ? 38.400 -24.838 35.219 1.00 40.03 168 GLU A O 1
ATOM 1342 N N . GLY A 1 169 ? 37.156 -26.420 34.183 1.00 34.53 169 GLY A N 1
ATOM 1343 C CA . GLY A 1 169 ? 35.760 -25.936 34.331 1.00 34.53 169 GLY A CA 1
ATOM 1344 C C . GLY A 1 169 ? 35.339 -24.547 33.787 1.00 34.53 169 GLY A C 1
ATOM 1345 O O . GLY A 1 169 ? 36.179 -23.724 33.450 1.00 34.53 169 GLY A O 1
ATOM 1346 N N . PRO A 1 170 ? 34.025 -24.206 33.776 1.00 48.88 170 PRO A N 1
ATOM 1347 C CA . PRO A 1 170 ? 32.830 -25.055 33.682 1.00 48.88 170 PRO A CA 1
ATOM 1348 C C . PRO A 1 170 ? 31.790 -24.583 32.620 1.00 48.88 170 PRO A C 1
ATOM 1350 O O . PRO A 1 170 ? 31.662 -23.405 32.311 1.00 48.88 170 PRO A O 1
ATOM 1353 N N . GLY A 1 171 ? 30.943 -25.517 32.164 1.00 33.41 171 GLY A N 1
ATOM 1354 C CA . GLY A 1 171 ? 29.514 -25.255 31.919 1.00 33.41 171 GLY A CA 1
ATOM 1355 C C . GLY A 1 171 ? 29.068 -24.687 30.563 1.00 33.41 171 GLY A C 1
ATOM 1356 O O . GLY A 1 171 ? 28.659 -23.534 30.487 1.00 33.41 171 GLY A O 1
ATOM 1357 N N . TYR A 1 172 ? 28.959 -25.540 29.537 1.00 37.16 172 TYR A N 1
ATOM 1358 C CA . TYR A 1 172 ? 28.068 -25.288 28.395 1.00 37.16 172 TYR A CA 1
ATOM 1359 C C . TYR A 1 172 ? 26.908 -26.287 28.385 1.00 37.16 172 TYR A C 1
ATOM 1361 O O . TYR A 1 172 ? 27.099 -27.502 28.455 1.00 37.16 172 TYR A O 1
ATOM 1369 N N . TYR A 1 173 ? 25.691 -25.747 28.311 1.00 39.09 173 TYR A N 1
ATOM 1370 C CA . TYR A 1 173 ? 24.447 -26.496 28.193 1.00 39.09 173 TYR A CA 1
ATOM 1371 C C . TYR A 1 173 ? 24.434 -27.324 26.904 1.00 39.09 173 TYR A C 1
ATOM 1373 O O . TYR A 1 173 ? 24.520 -26.800 25.795 1.00 39.09 173 TYR A O 1
ATOM 1381 N N . ARG A 1 174 ? 24.297 -28.639 27.078 1.00 34.44 174 ARG A N 1
ATOM 1382 C CA . ARG A 1 174 ? 24.132 -29.641 26.025 1.00 34.44 174 ARG A CA 1
ATOM 1383 C C . ARG A 1 174 ? 22.643 -29.731 25.676 1.00 34.44 174 ARG A C 1
ATOM 1385 O O . ARG A 1 174 ? 21.850 -30.184 26.499 1.00 34.44 174 ARG A O 1
ATOM 1392 N N . LEU A 1 175 ? 22.258 -29.290 24.480 1.00 46.16 175 LEU A N 1
ATOM 1393 C CA . LEU A 1 175 ? 20.932 -29.566 23.915 1.00 46.16 175 LEU A CA 1
ATOM 1394 C C . LEU A 1 175 ? 20.874 -31.027 23.419 1.00 46.16 175 LEU A C 1
ATOM 1396 O O . LEU A 1 175 ? 21.869 -31.515 22.876 1.00 46.16 175 LEU A O 1
ATOM 1400 N N . PRO A 1 176 ? 19.753 -31.746 23.616 1.00 42.56 176 PRO A N 1
ATOM 1401 C CA . PRO A 1 176 ? 19.631 -33.144 23.216 1.00 42.56 176 PRO A CA 1
ATOM 1402 C C . PRO A 1 176 ? 19.457 -33.293 21.692 1.00 42.56 176 PRO A C 1
ATOM 1404 O O . PRO A 1 176 ? 18.717 -32.516 21.086 1.00 42.56 176 PRO A O 1
ATOM 1407 N N . PRO A 1 177 ? 20.076 -34.314 21.069 1.00 38.94 177 PRO A N 1
ATOM 1408 C CA . PRO A 1 177 ? 19.840 -34.655 19.678 1.00 38.94 177 PRO A CA 1
ATOM 1409 C C . PRO A 1 177 ? 18.651 -35.617 19.599 1.00 38.94 177 PRO A C 1
ATOM 1411 O O . PRO A 1 177 ? 18.754 -36.791 19.953 1.00 38.94 177 PRO A O 1
ATOM 1414 N N . SER A 1 178 ? 17.510 -35.142 19.117 1.00 39.22 178 SER A N 1
ATOM 1415 C CA . SER A 1 178 ? 16.490 -36.027 18.563 1.00 39.22 178 SER A CA 1
ATOM 1416 C C . SER A 1 178 ? 15.888 -35.386 17.319 1.00 39.22 178 SER A C 1
ATOM 1418 O O . SER A 1 178 ? 15.620 -34.189 17.299 1.00 39.22 178 SER A O 1
ATOM 1420 N N . LEU A 1 179 ? 15.687 -36.220 16.295 1.00 37.59 179 LEU A N 1
ATOM 1421 C CA . LEU A 1 179 ? 15.162 -35.915 14.955 1.00 37.59 179 LEU A CA 1
ATOM 1422 C C . LEU A 1 179 ? 16.204 -35.543 13.888 1.00 37.59 179 LEU A C 1
ATOM 1424 O O . LEU A 1 179 ? 16.078 -34.556 13.171 1.00 37.59 179 LEU A O 1
ATOM 1428 N N . ALA A 1 180 ? 17.178 -36.433 13.704 1.00 36.16 180 ALA A N 1
ATOM 1429 C CA . ALA A 1 180 ? 17.783 -36.676 12.399 1.00 36.16 180 ALA A CA 1
ATOM 1430 C C . ALA A 1 180 ? 17.550 -38.149 12.037 1.00 36.16 180 ALA A C 1
ATOM 1432 O O . ALA A 1 180 ? 18.321 -39.002 12.459 1.00 36.16 180 ALA A O 1
ATOM 1433 N N . GLN A 1 181 ? 16.439 -38.432 11.349 1.00 36.72 181 GLN A N 1
ATOM 1434 C CA . GLN A 1 181 ? 16.208 -39.575 10.449 1.00 36.72 181 GLN A CA 1
ATOM 1435 C C . GLN A 1 181 ? 14.725 -39.596 10.053 1.00 36.72 181 GLN A C 1
ATOM 1437 O O . GLN A 1 181 ? 13.874 -39.927 10.869 1.00 36.72 181 GLN A O 1
ATOM 1442 N N . CYS A 1 182 ? 14.437 -39.185 8.818 1.00 30.80 182 CYS A N 1
ATOM 1443 C CA . CYS A 1 182 ? 13.369 -39.711 7.961 1.00 30.80 182 CYS A CA 1
ATOM 1444 C C . CYS A 1 182 ? 13.523 -39.049 6.586 1.00 30.80 182 CYS A C 1
ATOM 1446 O O . CYS A 1 182 ? 12.970 -37.985 6.309 1.00 30.80 182 CYS A O 1
ATOM 1448 N N . SER A 1 183 ? 14.360 -39.669 5.760 1.00 38.28 183 SER A N 1
ATOM 1449 C CA . SER A 1 183 ? 14.346 -39.533 4.310 1.00 38.28 183 SER A CA 1
ATOM 1450 C C . SER A 1 183 ? 13.185 -40.350 3.733 1.00 38.28 183 SER A C 1
ATOM 1452 O O . SER A 1 183 ? 12.921 -41.447 4.212 1.00 38.28 183 SER A O 1
ATOM 1454 N N . GLU A 1 184 ? 12.570 -39.811 2.679 1.00 36.34 184 GLU A N 1
ATOM 1455 C CA . GLU A 1 184 ? 11.870 -40.529 1.599 1.00 36.34 184 GLU A CA 1
ATOM 1456 C C . GLU A 1 184 ? 10.652 -41.408 1.953 1.00 36.34 184 GLU A C 1
ATOM 1458 O O . GLU A 1 184 ? 10.791 -42.561 2.338 1.00 36.34 184 GLU A O 1
ATOM 1463 N N . GLN A 1 185 ? 9.450 -40.869 1.689 1.00 39.16 185 GLN A N 1
ATOM 1464 C CA . GLN A 1 185 ? 8.312 -41.483 0.961 1.00 39.16 185 GLN A CA 1
ATOM 1465 C C . GLN A 1 185 ? 6.956 -40.976 1.484 1.00 39.16 185 GLN A C 1
ATOM 1467 O O . GLN A 1 185 ? 6.596 -41.211 2.631 1.00 39.16 185 GLN A O 1
ATOM 1472 N N . ALA A 1 186 ? 6.186 -40.328 0.605 1.00 31.77 186 ALA A N 1
ATOM 1473 C CA . ALA A 1 186 ? 4.716 -40.220 0.616 1.00 31.77 186 ALA A CA 1
ATOM 1474 C C . ALA A 1 186 ? 4.352 -39.461 -0.674 1.00 31.77 186 ALA A C 1
ATOM 1476 O O . ALA A 1 186 ? 4.704 -38.294 -0.811 1.00 31.77 186 ALA A O 1
ATOM 1477 N N . ASN A 1 187 ? 3.832 -40.036 -1.760 1.00 34.34 187 ASN A N 1
ATOM 1478 C CA . ASN A 1 187 ? 2.675 -40.913 -1.960 1.00 34.34 187 ASN A CA 1
ATOM 1479 C C . ASN A 1 187 ? 1.466 -40.646 -1.054 1.00 34.34 187 ASN A C 1
ATOM 1481 O O . ASN A 1 187 ? 1.554 -40.624 0.169 1.00 34.34 187 ASN A O 1
ATOM 1485 N N . TRP A 1 188 ? 0.347 -40.371 -1.717 1.00 37.69 188 TRP A N 1
ATOM 1486 C CA . TRP A 1 188 ? -0.876 -39.819 -1.157 1.00 37.69 188 TRP A CA 1
ATOM 1487 C C . TRP A 1 188 ? -1.700 -40.872 -0.406 1.00 37.69 188 TRP A C 1
ATOM 1489 O O . TRP A 1 188 ? -1.671 -42.047 -0.751 1.00 37.69 188 TRP A O 1
ATOM 1499 N N . ALA A 1 189 ? -2.520 -40.365 0.523 1.00 40.94 189 ALA A N 1
ATOM 1500 C CA . ALA A 1 189 ? -3.609 -41.015 1.260 1.00 40.94 189 ALA A CA 1
ATOM 1501 C C . ALA A 1 189 ? -3.241 -41.713 2.582 1.00 40.94 189 ALA A C 1
ATOM 1503 O O . ALA A 1 189 ? -2.840 -42.866 2.592 1.00 40.94 189 ALA A O 1
ATOM 1504 N N . GLN A 1 190 ? -3.570 -41.069 3.712 1.00 38.09 190 GLN A N 1
ATOM 1505 C CA . GLN A 1 190 ? -4.468 -41.700 4.685 1.00 38.09 190 GLN A CA 1
ATOM 1506 C C . GLN A 1 190 ? -5.082 -40.710 5.683 1.00 38.09 190 GLN A C 1
ATOM 1508 O O . GLN A 1 190 ? -4.482 -39.730 6.114 1.00 38.09 190 GLN A O 1
ATOM 1513 N N . VAL A 1 191 ? -6.337 -41.013 5.991 1.00 43.62 191 VAL A N 1
ATOM 1514 C CA . VAL A 1 191 ? -7.304 -40.326 6.844 1.00 43.62 191 VAL A CA 1
ATOM 1515 C C . VAL A 1 191 ? -6.936 -40.484 8.323 1.00 43.62 191 VAL A C 1
ATOM 1517 O O . VAL A 1 191 ? -6.564 -41.572 8.751 1.00 43.62 191 VAL A O 1
ATOM 1520 N N . GLY A 1 192 ? -7.112 -39.427 9.121 1.00 32.56 192 GLY A N 1
ATOM 1521 C CA . GLY A 1 192 ? -6.911 -39.478 10.571 1.00 32.56 192 GLY A CA 1
ATOM 1522 C C . GLY A 1 192 ? -7.629 -38.355 11.316 1.00 32.56 192 GLY A C 1
ATOM 1523 O O . GLY A 1 192 ? -7.119 -37.247 11.440 1.00 32.56 192 GLY A O 1
ATOM 1524 N N . SER A 1 193 ? -8.826 -38.676 11.802 1.00 38.31 193 SER A N 1
ATOM 1525 C CA . SER A 1 193 ? -9.665 -37.918 12.738 1.00 38.31 193 SER A CA 1
ATOM 1526 C C . SER A 1 193 ? -8.917 -37.509 14.017 1.00 38.31 193 SER A C 1
ATOM 1528 O O . SER A 1 193 ? -8.305 -38.358 14.661 1.00 38.31 193 SER A O 1
ATOM 1530 N N . CYS A 1 194 ? -9.038 -36.243 14.439 1.00 34.31 194 CYS A N 1
ATOM 1531 C CA . CYS A 1 194 ? -8.631 -35.801 15.776 1.00 34.31 194 CYS A CA 1
ATOM 1532 C C . CYS A 1 194 ? -9.721 -34.949 16.433 1.00 34.31 194 CYS A C 1
ATOM 1534 O O . CYS A 1 194 ? -10.036 -33.840 16.004 1.00 34.31 194 CYS A O 1
ATOM 1536 N N . GLN A 1 195 ? -10.283 -35.511 17.504 1.00 33.84 195 GLN A N 1
ATOM 1537 C CA . GLN A 1 195 ? -11.294 -34.911 18.360 1.00 33.84 195 GLN A CA 1
ATOM 1538 C C . GLN A 1 195 ? -10.749 -33.780 19.241 1.00 33.84 195 GLN A C 1
ATOM 1540 O O . GLN A 1 195 ? -9.644 -33.830 19.782 1.00 33.84 195 GLN A O 1
ATOM 1545 N N . VAL A 1 196 ? -11.622 -32.798 19.448 1.00 39.88 196 VAL A N 1
ATOM 1546 C CA . VAL A 1 196 ? -11.514 -31.672 20.375 1.00 39.88 196 VAL A CA 1
ATOM 1547 C C . VAL A 1 196 ? -11.511 -32.160 21.831 1.00 39.88 196 VAL A C 1
ATOM 1549 O O . VAL A 1 196 ? -12.410 -32.887 22.248 1.00 39.88 196 VAL A O 1
ATOM 1552 N N . LYS A 1 197 ? -10.553 -31.694 22.645 1.00 37.22 197 LYS A N 1
ATOM 1553 C CA . LYS A 1 197 ? -10.637 -31.742 24.116 1.00 37.22 197 LYS A CA 1
ATOM 1554 C C . LYS A 1 197 ? -10.344 -30.370 24.719 1.00 37.22 197 LYS A C 1
ATOM 1556 O O . LYS A 1 197 ? -9.199 -29.956 24.863 1.00 37.22 197 LYS A O 1
ATOM 1561 N N . THR A 1 198 ? -11.412 -29.689 25.116 1.00 38.44 198 THR A N 1
ATOM 1562 C CA . THR A 1 198 ? -11.414 -28.533 26.018 1.00 38.44 198 THR A CA 1
ATOM 1563 C C . THR A 1 198 ? -11.076 -28.972 27.443 1.00 38.44 198 THR A C 1
ATOM 1565 O O . THR A 1 198 ? -11.658 -29.938 27.940 1.00 38.44 198 THR A O 1
ATOM 1568 N N . LYS A 1 199 ? -10.188 -28.251 28.140 1.00 37.50 199 LYS A N 1
ATOM 1569 C CA . LYS A 1 199 ? -9.926 -28.477 29.571 1.00 37.50 199 LYS A CA 1
ATOM 1570 C C . LYS A 1 199 ? -10.037 -27.175 30.366 1.00 37.50 199 LYS A C 1
ATOM 1572 O O . LYS A 1 199 ? -9.198 -26.288 30.259 1.00 37.50 199 LYS A O 1
ATOM 1577 N N . CYS A 1 200 ? -11.094 -27.103 31.175 1.00 37.81 200 CYS A N 1
ATOM 1578 C CA . CYS A 1 200 ? -11.321 -26.125 32.234 1.00 37.81 200 CYS A CA 1
ATOM 1579 C C . CYS A 1 200 ? -10.277 -26.245 33.359 1.00 37.81 200 CYS A C 1
ATOM 1581 O O . CYS A 1 200 ? -9.920 -27.351 33.768 1.00 37.81 200 CYS A O 1
ATOM 1583 N N . ARG A 1 201 ? -9.880 -25.112 33.951 1.00 33.41 201 ARG A N 1
ATOM 1584 C CA . ARG A 1 201 ? -9.239 -25.038 35.278 1.00 33.41 201 ARG A CA 1
ATOM 1585 C C . ARG A 1 201 ? -9.632 -23.694 35.905 1.00 33.41 201 ARG A C 1
ATOM 1587 O O . ARG A 1 201 ? -9.251 -22.653 35.396 1.00 33.41 201 ARG A O 1
ATOM 1594 N N . LYS A 1 202 ? -10.691 -23.658 36.715 1.00 37.00 202 LYS A N 1
ATOM 1595 C CA . LYS A 1 202 ? -10.782 -23.880 38.173 1.00 37.00 202 LYS A CA 1
ATOM 1596 C C . LYS A 1 202 ? -10.031 -22.828 39.003 1.00 37.00 202 LYS A C 1
ATOM 1598 O O . LYS A 1 202 ? -8.812 -22.843 39.125 1.00 37.00 202 LYS A O 1
ATOM 1603 N N . THR A 1 203 ? -10.866 -21.961 39.562 1.00 36.69 203 THR A N 1
ATOM 1604 C CA . THR A 1 203 ? -10.726 -20.979 40.637 1.00 36.69 203 THR A CA 1
ATOM 1605 C C . THR A 1 203 ? -9.983 -21.488 41.876 1.00 36.69 203 THR A C 1
ATOM 1607 O O . THR A 1 203 ? -10.187 -22.620 42.317 1.00 36.69 203 THR A O 1
ATOM 1610 N N . ARG A 1 204 ? -9.212 -20.593 42.508 1.00 34.19 204 ARG A N 1
ATOM 1611 C CA . ARG A 1 204 ? -8.893 -20.651 43.940 1.00 34.19 204 ARG A CA 1
ATOM 1612 C C . ARG A 1 204 ? -8.990 -19.254 44.555 1.00 34.19 204 ARG A C 1
ATOM 1614 O O . ARG A 1 204 ? -8.449 -18.292 44.023 1.00 34.19 204 ARG A O 1
ATOM 1621 N N . GLN A 1 205 ? -9.769 -19.206 45.629 1.00 36.38 205 GLN A N 1
ATOM 1622 C CA . GLN A 1 205 ? -10.045 -18.093 46.532 1.00 36.38 205 GLN A CA 1
ATOM 1623 C C . GLN A 1 205 ? -8.985 -18.010 47.644 1.00 36.38 205 GLN A C 1
ATOM 1625 O O . GLN A 1 205 ? -8.298 -19.003 47.884 1.00 36.38 205 GLN A O 1
ATOM 1630 N N . SER A 1 206 ? -9.048 -16.899 48.401 1.00 34.34 206 SER A N 1
ATOM 1631 C CA . SER A 1 206 ? -8.589 -16.730 49.798 1.00 34.34 206 SER A CA 1
ATOM 1632 C C . SER A 1 206 ? -7.066 -16.530 49.953 1.00 34.34 206 SER A C 1
ATOM 1634 O O . SER A 1 206 ? -6.299 -17.175 49.255 1.00 34.34 206 SER A O 1
ATOM 1636 N N . ALA A 1 207 ? -6.530 -15.631 50.784 1.00 34.34 207 ALA A N 1
ATOM 1637 C CA . ALA A 1 207 ? -7.023 -15.099 52.052 1.00 34.34 207 ALA A CA 1
ATOM 1638 C C . ALA A 1 207 ? -6.431 -13.713 52.382 1.00 34.34 207 ALA A C 1
ATOM 1640 O O . ALA A 1 207 ? -5.416 -13.295 51.825 1.00 34.34 207 ALA A O 1
ATOM 1641 N N . ASP A 1 208 ? -7.094 -13.062 53.336 1.00 36.34 208 ASP A N 1
ATOM 1642 C CA . ASP A 1 208 ? -6.687 -11.890 54.106 1.00 36.34 208 ASP A CA 1
ATOM 1643 C C . ASP A 1 208 ? -5.314 -12.017 54.785 1.00 36.34 208 ASP A C 1
ATOM 1645 O O . ASP A 1 208 ? -4.964 -13.075 55.301 1.00 36.34 208 ASP A O 1
ATOM 1649 N N . SER A 1 209 ? -4.629 -10.880 54.950 1.00 38.56 209 SER A N 1
ATOM 1650 C CA . SER A 1 209 ? -3.989 -10.554 56.231 1.00 38.56 209 SER A CA 1
ATOM 1651 C C . SER A 1 209 ? -3.678 -9.060 56.332 1.00 38.56 209 SER A C 1
ATOM 1653 O O . SER A 1 209 ? -2.822 -8.516 55.635 1.00 38.56 209 SER A O 1
ATOM 1655 N N . SER A 1 210 ? -4.392 -8.421 57.250 1.00 38.97 210 SER A N 1
ATOM 1656 C CA . SER A 1 210 ? -4.081 -7.163 57.923 1.00 38.97 210 SER A CA 1
ATOM 1657 C C . SER A 1 210 ? -2.697 -7.166 58.585 1.00 38.97 210 SER A C 1
ATOM 1659 O O . SER A 1 210 ? -2.329 -8.153 59.217 1.00 38.97 210 SER A O 1
ATOM 1661 N N . GLY A 1 211 ? -1.987 -6.034 58.559 1.00 32.34 211 GLY A N 1
ATOM 1662 C CA . GLY A 1 211 ? -0.728 -5.867 59.292 1.00 32.34 211 GLY A CA 1
ATOM 1663 C C . GLY A 1 211 ? -0.254 -4.417 59.335 1.00 32.34 211 GLY A C 1
ATOM 1664 O O . GLY A 1 211 ? 0.522 -3.973 58.502 1.00 32.34 211 GLY A O 1
ATOM 1665 N N . ARG A 1 212 ? -0.774 -3.679 60.312 1.00 36.94 212 ARG A N 1
ATOM 1666 C CA . ARG A 1 212 ? -0.415 -2.315 60.722 1.00 36.94 212 ARG A CA 1
ATOM 1667 C C . ARG A 1 212 ? 0.944 -2.348 61.438 1.00 36.94 212 ARG A C 1
ATOM 1669 O O . ARG A 1 212 ? 1.102 -3.229 62.277 1.00 36.94 212 ARG A O 1
ATOM 1676 N N . SER A 1 213 ? 1.854 -1.396 61.199 1.00 35.34 213 SER A N 1
ATOM 1677 C CA . SER A 1 213 ? 2.627 -0.678 62.241 1.00 35.34 213 SER A CA 1
ATOM 1678 C C . SER A 1 213 ? 3.672 0.287 61.670 1.00 35.34 213 SER A C 1
ATOM 1680 O O . SER A 1 213 ? 4.099 0.205 60.527 1.00 35.34 213 SER A O 1
ATOM 1682 N N . SER A 1 214 ? 3.993 1.240 62.529 1.00 37.59 214 SER A N 1
ATOM 1683 C CA . SER A 1 214 ? 4.568 2.566 62.364 1.00 37.59 214 SER A CA 1
ATOM 1684 C C . SER A 1 214 ? 6.083 2.677 62.604 1.00 37.59 214 SER A C 1
ATOM 1686 O O . SER A 1 214 ? 6.618 2.009 63.477 1.00 37.59 214 SER A O 1
ATOM 1688 N N . ALA A 1 215 ? 6.650 3.700 61.948 1.00 35.00 215 ALA A N 1
ATOM 1689 C CA . ALA A 1 215 ? 7.624 4.693 62.435 1.00 35.00 215 ALA A CA 1
ATOM 1690 C C . ALA A 1 215 ? 9.134 4.382 62.546 1.00 35.00 215 ALA A C 1
ATOM 1692 O O . ALA A 1 215 ? 9.559 3.276 62.852 1.00 35.00 215 ALA A O 1
ATOM 1693 N N . THR A 1 216 ? 9.886 5.494 62.419 1.00 33.78 216 THR A N 1
ATOM 1694 C CA . THR A 1 216 ? 11.335 5.746 62.629 1.00 33.78 216 THR A CA 1
ATOM 1695 C C . THR A 1 216 ? 12.269 5.285 61.494 1.00 33.78 216 THR A C 1
ATOM 1697 O O . THR A 1 216 ? 12.003 4.277 60.865 1.00 33.78 216 THR A O 1
ATOM 1700 N N . SER A 1 217 ? 13.384 5.931 61.133 1.00 34.62 217 SER A N 1
ATOM 1701 C CA . SER A 1 217 ? 14.017 7.219 61.461 1.00 34.62 217 SER A CA 1
ATOM 1702 C C . SER A 1 217 ? 15.285 7.350 60.581 1.00 34.62 217 SER A C 1
ATOM 1704 O O . SER A 1 217 ? 15.951 6.349 60.360 1.00 34.62 217 SER A O 1
ATOM 1706 N N . ALA A 1 218 ? 15.635 8.583 60.188 1.00 33.97 218 ALA A N 1
ATOM 1707 C CA . ALA A 1 218 ? 16.989 9.109 59.928 1.00 33.97 218 ALA A CA 1
ATOM 1708 C C . ALA A 1 218 ? 17.900 8.554 58.792 1.00 33.97 218 ALA A C 1
ATOM 1710 O O . ALA A 1 218 ? 18.315 7.404 58.781 1.00 33.97 218 ALA A O 1
ATOM 1711 N N . ASN A 1 219 ? 18.368 9.520 57.985 1.00 37.16 219 ASN A N 1
ATOM 1712 C CA . ASN A 1 219 ? 19.742 9.727 57.488 1.00 37.16 219 ASN A CA 1
ATOM 1713 C C . ASN A 1 219 ? 20.369 8.774 56.448 1.00 37.16 219 ASN A C 1
ATOM 1715 O O . ASN A 1 219 ? 20.821 7.678 56.754 1.00 37.16 219 ASN A O 1
ATOM 1719 N N . SER A 1 220 ? 20.587 9.306 55.240 1.00 34.38 220 SER A N 1
ATOM 1720 C CA . SER A 1 220 ? 21.845 9.201 54.463 1.00 34.38 220 SER A CA 1
ATOM 1721 C C . SER A 1 220 ? 21.714 10.095 53.219 1.00 34.38 220 SER A C 1
ATOM 1723 O O . SER A 1 220 ? 20.791 9.959 52.429 1.00 34.38 220 SER A O 1
ATOM 1725 N N . SER A 1 221 ? 22.439 11.211 53.182 1.00 35.31 221 SER A N 1
ATOM 1726 C CA . SER A 1 221 ? 23.746 11.328 52.521 1.00 35.31 221 SER A CA 1
ATOM 1727 C C . SER A 1 221 ? 23.645 11.242 50.995 1.00 35.31 221 SER A C 1
ATOM 1729 O O . SER A 1 221 ? 23.696 10.179 50.383 1.00 35.31 221 SER A O 1
ATOM 1731 N N . THR A 1 222 ? 23.510 12.427 50.410 1.00 43.38 222 THR A N 1
ATOM 1732 C CA . THR A 1 222 ? 23.844 12.787 49.034 1.00 43.38 222 THR A CA 1
ATOM 1733 C C . THR A 1 222 ? 25.260 12.344 48.672 1.00 43.38 222 THR A C 1
ATOM 1735 O O . THR A 1 222 ? 26.237 12.932 49.131 1.00 43.38 222 THR A O 1
ATOM 1738 N N . LEU A 1 223 ? 25.360 11.364 47.778 1.00 36.44 223 LEU A N 1
ATOM 1739 C CA . LEU A 1 223 ? 26.536 11.131 46.947 1.00 36.44 223 LEU A CA 1
ATOM 1740 C C . LEU A 1 223 ? 26.036 10.889 45.523 1.00 36.44 223 LEU A C 1
ATOM 1742 O O . LEU A 1 223 ? 25.392 9.884 45.229 1.00 36.44 223 LEU A O 1
ATOM 1746 N N . ALA A 1 224 ? 26.272 11.883 44.669 1.00 40.72 224 ALA A N 1
ATOM 1747 C CA . ALA A 1 224 ? 26.005 11.830 43.245 1.00 40.72 224 ALA A CA 1
ATOM 1748 C C . ALA A 1 224 ? 26.878 10.735 42.625 1.00 40.72 224 ALA A C 1
ATOM 1750 O O . ALA A 1 224 ? 28.072 10.918 42.406 1.00 40.72 224 ALA A O 1
ATOM 1751 N N . GLN A 1 225 ? 26.271 9.579 42.380 1.00 34.22 225 GLN A N 1
ATOM 1752 C CA . GLN A 1 225 ? 26.856 8.530 41.570 1.00 34.22 225 GLN A CA 1
ATOM 1753 C C . GLN A 1 225 ? 26.238 8.662 40.179 1.00 34.22 225 GLN A C 1
ATOM 1755 O O . GLN A 1 225 ? 25.087 8.285 39.952 1.00 34.22 225 GLN A O 1
ATOM 1760 N N . GLU A 1 226 ? 26.992 9.262 39.256 1.00 39.00 226 GLU A N 1
ATOM 1761 C CA . GLU A 1 226 ? 26.699 9.226 37.826 1.00 39.00 226 GLU A CA 1
ATOM 1762 C C . GLU A 1 226 ? 26.689 7.763 37.378 1.00 39.00 226 GLU A C 1
ATOM 1764 O O . GLU A 1 226 ? 27.708 7.165 37.040 1.00 39.00 226 GLU A O 1
ATOM 1769 N N . SER A 1 227 ? 25.508 7.148 37.439 1.00 40.81 227 SER A N 1
ATOM 1770 C CA . SER A 1 227 ? 25.282 5.852 36.822 1.00 40.81 227 SER A CA 1
ATOM 1771 C C . SER A 1 227 ? 25.408 6.034 35.312 1.00 40.81 227 SER A C 1
ATOM 1773 O O . SER A 1 227 ? 24.585 6.685 34.664 1.00 40.81 227 SER A O 1
ATOM 1775 N N . SER A 1 228 ? 26.483 5.481 34.760 1.00 47.31 228 SER A N 1
ATOM 1776 C CA . SER A 1 228 ? 26.651 5.255 33.334 1.00 47.31 228 SER A CA 1
ATOM 1777 C C . SER A 1 228 ? 25.435 4.474 32.835 1.00 47.31 228 SER A C 1
ATOM 1779 O O . SER A 1 228 ? 25.264 3.279 33.084 1.00 47.31 228 SER A O 1
ATOM 1781 N N . GLY A 1 229 ? 24.513 5.199 32.199 1.00 44.56 229 GLY A N 1
ATOM 1782 C CA . GLY A 1 229 ? 23.287 4.638 31.660 1.00 44.56 229 GLY A CA 1
ATOM 1783 C C . GLY A 1 229 ? 23.629 3.490 30.721 1.00 44.56 229 GLY A C 1
ATOM 1784 O O . GLY A 1 229 ? 24.423 3.660 29.797 1.00 44.56 229 GLY A O 1
ATOM 1785 N N . ARG A 1 230 ? 23.031 2.319 30.967 1.00 46.56 230 ARG A N 1
ATOM 1786 C CA . ARG A 1 230 ? 23.173 1.162 30.081 1.00 46.56 230 ARG A CA 1
ATOM 1787 C C . ARG A 1 230 ? 22.901 1.598 28.631 1.00 46.56 230 ARG A C 1
ATOM 1789 O O . ARG A 1 230 ? 21.819 2.147 28.375 1.00 46.56 230 ARG A O 1
ATOM 1796 N N . PRO A 1 231 ? 23.832 1.357 27.692 1.00 46.12 231 PRO A N 1
ATOM 1797 C CA . PRO A 1 231 ? 23.570 1.573 26.277 1.00 46.12 231 PRO A CA 1
ATOM 1798 C C . PRO A 1 231 ? 22.405 0.656 25.884 1.00 46.12 231 PRO A C 1
ATOM 1800 O O . PRO A 1 231 ? 22.486 -0.558 26.046 1.00 46.12 231 PRO A O 1
ATOM 1803 N N . GLY A 1 232 ? 21.276 1.253 25.491 1.00 53.72 232 GLY A N 1
ATOM 1804 C CA . GLY A 1 232 ? 20.034 0.533 25.170 1.00 53.72 232 GLY A CA 1
ATOM 1805 C C . GLY A 1 232 ? 18.763 1.062 25.845 1.00 53.72 232 GLY A C 1
ATOM 1806 O O . GLY A 1 232 ? 17.673 0.594 25.537 1.00 53.72 232 GLY A O 1
ATOM 1807 N N . SER A 1 233 ? 18.847 2.051 26.743 1.00 70.44 233 SER A N 1
ATOM 1808 C CA . SER A 1 233 ? 17.636 2.747 27.204 1.00 70.44 233 SER A CA 1
ATOM 1809 C C . SER A 1 233 ? 16.992 3.524 26.049 1.00 70.44 233 SER A C 1
ATOM 1811 O O . SER A 1 233 ? 17.677 4.284 25.364 1.00 70.44 233 SER A O 1
ATOM 1813 N N . VAL A 1 234 ? 15.669 3.416 25.881 1.00 62.91 234 VAL A N 1
ATOM 1814 C CA . VAL A 1 234 ? 14.872 4.209 24.916 1.00 62.91 234 VAL A CA 1
ATOM 1815 C C . VAL A 1 234 ? 15.175 5.710 25.041 1.00 62.91 234 VAL A C 1
ATOM 1817 O O . VAL A 1 234 ? 15.221 6.436 24.052 1.00 62.91 234 VAL A O 1
ATOM 1820 N N . LYS A 1 235 ? 15.484 6.173 26.259 1.00 65.44 235 LYS A N 1
ATOM 1821 C CA . LYS A 1 235 ? 15.892 7.555 26.543 1.00 65.44 235 LYS A CA 1
ATOM 1822 C C . LYS A 1 235 ? 17.253 7.909 25.930 1.00 65.44 235 LYS A C 1
ATOM 1824 O O . LYS A 1 235 ? 17.427 9.028 25.455 1.00 65.44 235 LYS A O 1
ATOM 1829 N N . ALA A 1 236 ? 18.204 6.973 25.927 1.00 71.81 236 ALA A N 1
ATOM 1830 C CA . ALA A 1 236 ? 19.506 7.142 25.282 1.00 71.81 236 ALA A CA 1
ATOM 1831 C C . ALA A 1 236 ? 19.375 7.133 23.749 1.00 71.81 236 ALA A C 1
ATOM 1833 O O . ALA A 1 236 ? 19.981 7.975 23.093 1.00 71.81 236 ALA A O 1
ATOM 1834 N N . LEU A 1 237 ? 18.516 6.266 23.202 1.00 70.06 237 LEU A N 1
ATOM 1835 C CA . LEU A 1 237 ? 18.189 6.202 21.770 1.00 70.06 237 LEU A CA 1
ATOM 1836 C C . LEU A 1 237 ? 17.548 7.505 21.264 1.00 70.06 237 LEU A C 1
ATOM 1838 O O . LEU A 1 237 ? 18.034 8.097 20.305 1.00 70.06 237 LEU A O 1
ATOM 1842 N N . LEU A 1 238 ? 16.537 8.027 21.967 1.00 68.69 238 LEU A N 1
ATOM 1843 C CA . LEU A 1 238 ? 15.900 9.310 21.632 1.00 68.69 238 LEU A CA 1
ATOM 1844 C C . LEU A 1 238 ? 16.863 10.502 21.748 1.00 68.69 238 LEU A C 1
ATOM 1846 O O . LEU A 1 238 ? 16.803 11.425 20.934 1.00 68.69 238 LEU A O 1
ATOM 1850 N N . LYS A 1 239 ? 17.761 10.500 22.744 1.00 81.75 239 LYS A N 1
ATOM 1851 C CA . LYS A 1 239 ? 18.789 11.544 22.896 1.00 81.75 239 LYS A CA 1
ATOM 1852 C C . LYS A 1 239 ? 19.820 11.483 21.760 1.00 81.75 239 LYS A C 1
ATOM 1854 O O . LYS A 1 239 ? 20.189 12.530 21.236 1.00 81.75 239 LYS A O 1
ATOM 1859 N N . ALA A 1 240 ? 20.237 10.284 21.351 1.00 75.25 240 ALA A N 1
ATOM 1860 C CA . ALA A 1 240 ? 21.165 10.078 20.240 1.00 75.25 240 ALA A CA 1
ATOM 1861 C C . ALA A 1 240 ? 20.550 10.456 18.880 1.00 75.25 240 ALA A C 1
ATOM 1863 O O . ALA A 1 240 ? 21.202 11.135 18.091 1.00 75.25 240 ALA A O 1
ATOM 1864 N N . ALA A 1 241 ? 19.283 10.105 18.634 1.00 69.62 241 ALA A N 1
ATOM 1865 C CA . ALA A 1 241 ? 18.570 10.472 17.408 1.00 69.62 241 ALA A CA 1
ATOM 1866 C C . ALA A 1 241 ? 18.440 12.000 17.247 1.00 69.62 241 ALA A C 1
ATOM 1868 O O . ALA A 1 241 ? 18.718 12.544 16.179 1.00 69.62 241 ALA A O 1
ATOM 1869 N N . ARG A 1 242 ? 18.107 12.718 18.332 1.00 73.75 242 ARG A N 1
ATOM 1870 C CA . ARG A 1 242 ? 18.056 14.193 18.329 1.00 73.75 242 ARG A CA 1
ATOM 1871 C C . ARG A 1 242 ? 19.429 14.836 18.112 1.00 73.75 242 ARG A C 1
ATOM 1873 O O . ARG A 1 242 ? 19.509 15.853 17.433 1.00 73.75 242 ARG A O 1
ATOM 1880 N N . ALA A 1 243 ? 20.496 14.247 18.655 1.00 78.00 243 ALA A N 1
ATOM 1881 C CA . ALA A 1 243 ? 21.860 14.728 18.434 1.00 78.00 243 ALA A CA 1
ATOM 1882 C C . ALA A 1 243 ? 22.332 14.508 16.983 1.00 78.00 243 ALA A C 1
ATOM 1884 O O . ALA A 1 243 ? 22.955 15.402 16.417 1.00 78.00 243 ALA A O 1
ATOM 1885 N N . LYS A 1 244 ? 21.982 13.373 16.355 1.00 76.88 244 LYS A N 1
ATOM 1886 C CA . LYS A 1 244 ? 22.269 13.106 14.931 1.00 76.88 244 LYS A CA 1
ATOM 1887 C C . LYS A 1 244 ? 21.574 14.106 14.000 1.00 76.88 244 LYS A C 1
ATOM 1889 O O . LYS A 1 244 ? 22.218 14.639 13.104 1.00 76.88 244 LYS A O 1
ATOM 1894 N N . MET A 1 245 ? 20.300 14.414 14.251 1.00 71.31 245 MET A N 1
ATOM 1895 C CA . MET A 1 245 ? 19.540 15.406 13.471 1.00 71.31 245 MET A CA 1
ATOM 1896 C C . MET A 1 245 ? 20.137 16.820 13.556 1.00 71.31 245 MET A C 1
ATOM 1898 O O . MET A 1 245 ? 20.051 17.576 12.599 1.00 71.31 245 MET A O 1
ATOM 1902 N N . ALA A 1 246 ? 20.775 17.180 14.676 1.00 73.00 246 ALA A N 1
ATOM 1903 C CA . ALA A 1 246 ? 21.448 18.472 14.827 1.00 73.00 246 ALA A CA 1
ATOM 1904 C C . ALA A 1 246 ? 22.826 18.540 14.135 1.00 73.00 246 ALA A C 1
ATOM 1906 O O . ALA A 1 246 ? 23.325 19.633 13.888 1.00 73.00 246 ALA A O 1
ATOM 1907 N N . GLN A 1 247 ? 23.451 17.391 13.847 1.00 74.44 247 GLN A N 1
ATOM 1908 C CA . GLN A 1 247 ? 24.761 17.307 13.184 1.00 74.44 247 GLN A CA 1
ATOM 1909 C C . GLN A 1 247 ? 24.661 17.204 11.659 1.00 74.44 247 GLN A C 1
ATOM 1911 O O . GLN A 1 247 ? 25.596 17.593 10.964 1.00 74.44 247 GLN A O 1
ATOM 1916 N N . GLN A 1 248 ? 23.537 16.716 11.130 1.00 61.28 248 GLN A N 1
ATOM 1917 C CA . GLN A 1 248 ? 23.236 16.768 9.700 1.00 61.28 248 GLN A CA 1
ATOM 1918 C C . GLN A 1 248 ? 22.794 18.190 9.329 1.00 61.28 248 GLN A C 1
ATOM 1920 O O . GLN A 1 248 ? 21.611 18.466 9.151 1.00 61.28 248 GLN A O 1
ATOM 1925 N N . GLY A 1 249 ? 23.753 19.118 9.270 1.00 52.50 249 GLY A N 1
ATOM 1926 C CA . GLY A 1 249 ? 23.544 20.412 8.624 1.00 52.50 249 GLY A CA 1
ATOM 1927 C C . GLY A 1 249 ? 23.048 20.217 7.187 1.00 52.50 249 GLY A C 1
ATOM 1928 O O . GLY A 1 249 ? 23.384 19.217 6.550 1.00 52.50 249 GLY A O 1
ATOM 1929 N N . GLU A 1 250 ? 22.226 21.150 6.697 1.00 39.22 250 GLU A N 1
ATOM 1930 C CA . GLU A 1 250 ? 21.695 21.107 5.332 1.00 39.22 250 GLU A CA 1
ATOM 1931 C C . GLU A 1 250 ? 22.825 20.866 4.316 1.00 39.22 250 GLU A C 1
ATOM 1933 O O . GLU A 1 250 ? 23.807 21.618 4.312 1.00 39.22 250 GLU A O 1
ATOM 1938 N N . PRO A 1 251 ? 22.720 19.842 3.451 1.00 42.22 251 PRO A N 1
ATOM 1939 C CA . PRO A 1 251 ? 23.715 19.619 2.419 1.00 42.22 251 PRO A CA 1
ATOM 1940 C C . PRO A 1 251 ? 23.632 20.761 1.402 1.00 42.22 251 PRO A C 1
ATOM 1942 O O . PRO A 1 251 ? 22.729 20.812 0.567 1.00 42.22 251 PRO A O 1
ATOM 1945 N N . GLN A 1 252 ? 24.592 21.684 1.470 1.00 41.72 252 GLN A N 1
ATOM 1946 C CA . GLN A 1 252 ? 24.865 22.614 0.383 1.00 41.72 252 GLN A CA 1
ATOM 1947 C C . GLN A 1 252 ? 25.430 21.814 -0.795 1.00 41.72 252 GLN A C 1
ATOM 1949 O O . GLN A 1 252 ? 26.615 21.495 -0.840 1.00 41.72 252 GLN A O 1
ATOM 1954 N N . PHE A 1 253 ? 24.563 21.455 -1.739 1.00 34.44 253 PHE A N 1
ATOM 1955 C CA . PHE A 1 253 ? 24.976 20.976 -3.054 1.00 34.44 253 PHE A CA 1
ATOM 1956 C C . PHE A 1 253 ? 25.615 22.145 -3.813 1.00 34.44 253 PHE A C 1
ATOM 1958 O O . PHE A 1 253 ? 24.940 23.114 -4.162 1.00 34.44 253 PHE A O 1
ATOM 1965 N N . SER A 1 254 ? 26.922 22.073 -4.054 1.00 46.72 254 SER A N 1
ATOM 1966 C CA . SER A 1 254 ? 27.651 23.033 -4.880 1.00 46.72 254 SER A CA 1
ATOM 1967 C C . SER A 1 254 ? 27.261 22.851 -6.351 1.00 46.72 254 SER A C 1
ATOM 1969 O O . SER A 1 254 ? 27.773 21.964 -7.024 1.00 46.72 254 SER A O 1
ATOM 1971 N N . GLN A 1 255 ? 26.373 23.712 -6.857 1.00 48.88 255 GLN A N 1
ATOM 1972 C CA . GLN A 1 255 ? 25.939 23.775 -8.266 1.00 48.88 255 GLN A CA 1
ATOM 1973 C C . GLN A 1 255 ? 27.050 24.183 -9.259 1.00 48.88 255 GLN A C 1
ATOM 1975 O O . GLN A 1 255 ? 26.799 24.299 -10.449 1.00 48.88 255 GLN A O 1
ATOM 1980 N N . VAL A 1 256 ? 28.279 24.411 -8.790 1.00 48.75 256 VAL A N 1
ATOM 1981 C CA . VAL A 1 256 ? 29.332 25.086 -9.564 1.00 48.75 256 VAL A CA 1
ATOM 1982 C C . VAL A 1 256 ? 29.989 24.178 -10.616 1.00 48.75 256 VAL A C 1
ATOM 1984 O O . VAL A 1 256 ? 30.479 24.683 -11.620 1.00 48.75 256 VAL A O 1
ATOM 1987 N N . GLU A 1 257 ? 29.988 22.853 -10.437 1.00 48.84 257 GLU A N 1
ATOM 1988 C CA . GLU A 1 257 ? 30.681 21.945 -11.373 1.00 48.84 257 GLU A CA 1
ATOM 1989 C C . GLU A 1 257 ? 29.840 21.551 -12.601 1.00 48.84 257 GLU A C 1
ATOM 1991 O O . GLU A 1 257 ? 30.406 21.333 -13.672 1.00 48.84 257 GLU A O 1
ATOM 1996 N N . ASP A 1 258 ? 28.506 21.533 -12.495 1.00 50.69 258 ASP A N 1
ATOM 1997 C CA . ASP A 1 258 ? 27.624 21.186 -13.625 1.00 50.69 258 ASP A CA 1
ATOM 1998 C C . ASP A 1 258 ? 27.484 22.337 -14.638 1.00 50.69 258 ASP A C 1
ATOM 2000 O O . ASP A 1 258 ? 27.303 22.095 -15.835 1.00 50.69 258 ASP A O 1
ATOM 2004 N N . ASP A 1 259 ? 27.635 23.588 -14.193 1.00 55.72 259 ASP A N 1
ATOM 2005 C CA . ASP A 1 259 ? 27.535 24.750 -15.079 1.00 55.72 259 ASP A CA 1
ATOM 2006 C C . ASP A 1 259 ? 28.763 24.864 -16.002 1.00 55.72 259 ASP A C 1
ATOM 2008 O O . ASP A 1 259 ? 28.610 25.160 -17.186 1.00 55.72 259 ASP A O 1
ATOM 2012 N N . GLN A 1 260 ? 29.972 24.537 -15.529 1.00 65.00 260 GLN A N 1
ATOM 2013 C CA . GLN A 1 260 ? 31.204 24.626 -16.333 1.00 65.00 260 GLN A CA 1
ATOM 2014 C C . GLN A 1 260 ? 31.162 23.718 -17.578 1.00 65.00 260 GLN A C 1
ATOM 2016 O O . GLN A 1 260 ? 31.631 24.103 -18.649 1.00 65.00 260 GLN A O 1
ATOM 2021 N N . TYR A 1 261 ? 30.536 22.541 -17.469 1.00 57.19 261 TYR A N 1
ATOM 2022 C CA . TYR A 1 261 ? 30.429 21.585 -18.574 1.00 57.19 261 TYR A CA 1
ATOM 2023 C C . TYR A 1 261 ? 29.444 22.043 -19.665 1.00 57.19 261 TYR A C 1
ATOM 2025 O O . TYR A 1 261 ? 29.638 21.749 -20.847 1.00 57.19 261 TYR A O 1
ATOM 2033 N N . LEU A 1 262 ? 28.399 22.796 -19.295 1.00 61.09 262 LEU A N 1
ATOM 2034 C CA . LEU A 1 262 ? 27.470 23.386 -20.265 1.00 61.09 262 LEU A CA 1
ATOM 2035 C C . LEU A 1 262 ? 28.122 24.517 -21.072 1.00 61.09 262 LEU A C 1
ATOM 2037 O O . LEU A 1 262 ? 27.879 24.617 -22.276 1.00 61.09 262 LEU A O 1
ATOM 2041 N N . TRP A 1 263 ? 28.974 25.330 -20.438 1.00 68.81 263 TRP A N 1
ATOM 2042 C CA . TRP A 1 263 ? 29.693 26.417 -21.113 1.00 68.81 263 TRP A CA 1
ATOM 2043 C C . TRP A 1 263 ? 30.691 25.897 -22.160 1.00 68.81 263 TRP A C 1
ATOM 2045 O O . TRP A 1 263 ? 30.741 26.432 -23.269 1.00 68.81 263 TRP A O 1
ATOM 2055 N N . ASP A 1 264 ? 31.410 24.809 -21.871 1.00 65.00 264 ASP A N 1
ATOM 2056 C CA . ASP A 1 264 ? 32.374 24.215 -22.812 1.00 65.00 264 ASP A CA 1
ATOM 2057 C C . ASP A 1 264 ? 31.690 23.569 -24.034 1.00 65.00 264 ASP A C 1
ATOM 2059 O O . ASP A 1 264 ? 32.199 23.629 -25.160 1.00 65.00 264 ASP A O 1
ATOM 2063 N N . TYR A 1 265 ? 30.501 22.987 -23.842 1.00 62.38 265 TYR A N 1
ATOM 2064 C CA . TYR A 1 265 ? 29.712 22.416 -24.937 1.00 62.38 265 TYR A CA 1
ATOM 2065 C C . TYR A 1 265 ? 29.115 23.505 -25.838 1.00 62.38 265 TYR A C 1
ATOM 2067 O O . TYR A 1 265 ? 29.099 23.366 -27.064 1.00 62.38 265 TYR A O 1
ATOM 2075 N N . GLN A 1 266 ? 28.678 24.617 -25.245 1.00 64.88 266 GLN A N 1
ATOM 2076 C CA . GLN A 1 266 ? 28.140 25.754 -25.983 1.00 64.88 266 GLN A CA 1
ATOM 2077 C C . GLN A 1 266 ? 29.232 26.509 -26.761 1.00 64.88 266 GLN A C 1
ATOM 2079 O O . GLN A 1 266 ? 29.018 26.843 -27.924 1.00 64.88 266 GLN A O 1
ATOM 2084 N N . ALA A 1 267 ? 30.445 26.634 -26.211 1.00 67.31 267 ALA A N 1
ATOM 2085 C CA . ALA A 1 267 ? 31.607 27.169 -26.929 1.00 67.31 267 ALA A CA 1
ATOM 2086 C C . ALA A 1 267 ? 32.029 26.305 -28.139 1.00 67.31 267 ALA A C 1
ATOM 2088 O O . ALA A 1 267 ? 32.505 26.828 -29.148 1.00 67.31 267 ALA A O 1
ATOM 2089 N N . CYS A 1 268 ? 31.817 24.983 -28.081 1.00 63.41 268 CYS A N 1
ATOM 2090 C CA . CYS A 1 268 ? 32.039 24.095 -29.227 1.00 63.41 268 CYS A CA 1
ATOM 2091 C C . CYS A 1 268 ? 30.974 24.253 -30.325 1.00 63.41 268 CYS A C 1
ATOM 2093 O O . CYS A 1 268 ? 31.286 24.080 -31.504 1.00 63.41 268 CYS A O 1
ATOM 2095 N N . LEU A 1 269 ? 29.730 24.572 -29.953 1.00 58.47 269 LEU A N 1
ATOM 2096 C CA . LEU A 1 269 ? 28.626 24.789 -30.894 1.00 58.47 269 LEU A CA 1
ATOM 2097 C C . LEU A 1 269 ? 28.652 26.188 -31.528 1.00 58.47 269 LEU A C 1
ATOM 2099 O O . LEU A 1 269 ? 28.269 26.330 -32.686 1.00 58.47 269 LEU A O 1
ATOM 2103 N N . GLU A 1 270 ? 29.133 27.200 -30.804 1.00 63.97 270 GLU A N 1
ATOM 2104 C CA . GLU A 1 270 ? 29.132 28.607 -31.236 1.00 63.97 270 GLU A CA 1
ATOM 2105 C C . GLU A 1 270 ? 30.354 29.016 -32.084 1.00 63.97 270 GLU A C 1
ATOM 2107 O O . GLU A 1 270 ? 30.492 30.175 -32.461 1.00 63.97 270 GLU A O 1
ATOM 2112 N N . GLY A 1 271 ? 31.176 28.057 -32.520 1.00 54.12 271 GLY A N 1
ATOM 2113 C CA . GLY A 1 271 ? 31.920 28.236 -33.769 1.00 54.12 271 GLY A CA 1
ATOM 2114 C C . GLY A 1 271 ? 33.303 28.877 -33.664 1.00 54.12 271 GLY A C 1
ATOM 2115 O O . GLY A 1 271 ? 33.640 29.736 -34.469 1.00 54.12 271 GLY A O 1
ATOM 2116 N N . ALA A 1 272 ? 34.185 28.343 -32.818 1.00 50.38 272 ALA A N 1
ATOM 2117 C CA . ALA A 1 272 ? 35.630 28.596 -32.943 1.00 50.38 272 ALA A CA 1
ATOM 2118 C C . ALA A 1 272 ? 36.296 27.890 -34.158 1.00 50.38 272 ALA A C 1
ATOM 2120 O O . ALA A 1 272 ? 37.502 27.996 -34.351 1.00 50.38 272 ALA A O 1
ATOM 2121 N N . ASN A 1 273 ? 35.525 27.175 -34.992 1.00 49.47 273 ASN A N 1
ATOM 2122 C CA . ASN A 1 273 ? 35.985 26.575 -36.257 1.00 49.47 273 ASN A CA 1
ATOM 2123 C C . ASN A 1 273 ? 35.296 27.175 -37.502 1.00 49.47 273 ASN A C 1
ATOM 2125 O O . ASN A 1 273 ? 35.453 26.637 -38.598 1.00 49.47 273 ASN A O 1
ATOM 2129 N N . ALA A 1 274 ? 34.528 28.262 -37.358 1.00 48.38 274 ALA A N 1
ATOM 2130 C CA . ALA A 1 274 ? 33.803 28.879 -38.474 1.00 48.38 274 ALA A CA 1
ATOM 2131 C C . ALA A 1 274 ? 34.696 29.717 -39.418 1.00 48.38 274 ALA A C 1
ATOM 2133 O O . ALA A 1 274 ? 34.253 30.072 -40.508 1.00 48.38 274 ALA A O 1
ATOM 2134 N N . ASP A 1 275 ? 35.960 29.964 -39.059 1.00 50.56 275 ASP A N 1
ATOM 2135 C CA . ASP A 1 275 ? 36.880 30.794 -39.856 1.00 50.56 275 ASP A CA 1
ATOM 2136 C C . ASP A 1 275 ? 37.619 30.039 -40.977 1.00 50.56 275 ASP A C 1
ATOM 2138 O O . ASP A 1 275 ? 38.367 30.638 -41.751 1.00 50.56 275 ASP A O 1
ATOM 2142 N N . PHE A 1 276 ? 37.398 28.730 -41.143 1.00 52.19 276 PHE A N 1
ATOM 2143 C CA . PHE A 1 276 ? 37.915 28.013 -42.310 1.00 52.19 276 PHE A CA 1
ATOM 2144 C C . PHE A 1 276 ? 36.899 28.016 -43.464 1.00 52.19 276 PHE A C 1
ATOM 2146 O O . PHE A 1 276 ? 36.010 27.173 -43.541 1.00 52.19 276 PHE A O 1
ATOM 2153 N N . ASN A 1 277 ? 37.153 28.898 -44.436 1.00 53.47 277 ASN A N 1
ATOM 2154 C CA . ASN A 1 277 ? 36.733 28.806 -45.844 1.00 53.47 277 ASN A CA 1
ATOM 2155 C C . ASN A 1 277 ? 35.284 29.158 -46.218 1.00 53.47 277 ASN A C 1
ATOM 2157 O O . ASN A 1 277 ? 34.588 28.338 -46.822 1.00 53.47 277 ASN A O 1
ATOM 2161 N N . THR A 1 278 ? 34.903 30.428 -46.063 1.00 52.16 278 THR A N 1
ATOM 2162 C CA . THR A 1 278 ? 33.798 30.977 -46.879 1.00 52.16 278 THR A CA 1
ATOM 2163 C C . THR A 1 278 ? 34.261 32.029 -47.893 1.00 52.16 278 THR A C 1
ATOM 2165 O O . THR A 1 278 ? 33.763 32.032 -49.014 1.00 52.16 278 THR A O 1
ATOM 2168 N N . GLU A 1 279 ? 35.287 32.833 -47.595 1.00 49.81 279 GLU A N 1
ATOM 2169 C CA . GLU A 1 279 ? 35.713 33.907 -48.517 1.00 49.81 279 GLU A CA 1
ATOM 2170 C C . GLU A 1 279 ? 36.746 33.473 -49.574 1.00 49.81 279 GLU A C 1
ATOM 2172 O O . GLU A 1 279 ? 36.766 34.021 -50.669 1.00 49.81 279 GLU A O 1
ATOM 2177 N N . ALA A 1 280 ? 37.525 32.409 -49.348 1.00 53.16 280 ALA A N 1
ATOM 2178 C CA . ALA A 1 280 ? 38.522 31.949 -50.329 1.00 53.16 280 ALA A CA 1
ATOM 2179 C C . ALA A 1 280 ? 37.947 31.089 -51.480 1.00 53.16 280 ALA A C 1
ATOM 2181 O O . ALA A 1 280 ? 38.683 30.668 -52.372 1.00 53.16 280 ALA A O 1
ATOM 2182 N N . ARG A 1 281 ? 36.641 30.780 -51.467 1.00 47.53 281 ARG A N 1
ATOM 2183 C CA . ARG A 1 281 ? 36.029 29.824 -52.411 1.00 47.53 281 ARG A CA 1
ATOM 2184 C C . ARG A 1 281 ? 35.275 30.486 -53.572 1.00 47.53 281 ARG A C 1
ATOM 2186 O O . ARG A 1 281 ? 35.011 29.808 -54.559 1.00 47.53 281 ARG A O 1
ATOM 2193 N N . SER A 1 282 ? 34.983 31.784 -53.480 1.00 54.41 282 SER A N 1
ATOM 2194 C CA . SER A 1 282 ? 34.325 32.559 -54.546 1.00 54.41 282 SER A CA 1
ATOM 2195 C C . SER A 1 282 ? 35.270 32.860 -55.715 1.00 54.41 282 SER A C 1
ATOM 2197 O O . SER A 1 282 ? 34.888 32.722 -56.875 1.00 54.41 282 SER A O 1
ATOM 2199 N N . ASP A 1 283 ? 36.534 33.178 -55.433 1.00 52.97 283 ASP A N 1
ATOM 2200 C CA . ASP A 1 283 ? 37.428 33.712 -56.472 1.00 52.97 283 ASP A CA 1
ATOM 2201 C C . ASP A 1 283 ? 38.234 32.627 -57.203 1.00 52.97 283 ASP A C 1
ATOM 2203 O O . ASP A 1 283 ? 38.712 32.839 -58.315 1.00 52.97 283 ASP A O 1
ATOM 2207 N N . ALA A 1 284 ? 38.328 31.422 -56.631 1.00 54.50 284 ALA A N 1
ATOM 2208 C CA . ALA A 1 284 ? 39.068 30.312 -57.232 1.00 54.50 284 ALA A CA 1
ATOM 2209 C C . ALA A 1 284 ? 38.301 29.589 -58.357 1.00 54.50 284 ALA A C 1
ATOM 2211 O O . ALA A 1 284 ? 38.923 28.973 -59.219 1.00 54.50 284 ALA A O 1
ATOM 2212 N N . TRP A 1 285 ? 36.964 29.655 -58.376 1.00 55.16 285 TRP A N 1
ATOM 2213 C CA . TRP A 1 285 ? 36.157 28.989 -59.412 1.00 55.16 285 TRP A CA 1
ATOM 2214 C C . TRP A 1 285 ? 36.043 29.827 -60.689 1.00 55.16 285 TRP A C 1
ATOM 2216 O O . TRP A 1 285 ? 35.951 29.271 -61.778 1.00 55.16 285 TRP A O 1
ATOM 2226 N N . SER A 1 286 ? 36.150 31.149 -60.571 1.00 56.19 286 SER A N 1
ATOM 2227 C CA . SER A 1 286 ? 36.068 32.084 -61.700 1.00 56.19 286 SER A CA 1
ATOM 2228 C C . SER A 1 286 ? 37.332 32.102 -62.573 1.00 56.19 286 SER A C 1
ATOM 2230 O O . SER A 1 286 ? 37.267 32.509 -63.728 1.00 56.19 286 SER A O 1
ATOM 2232 N N . ALA A 1 287 ? 38.479 31.652 -62.047 1.00 54.81 287 ALA A N 1
ATOM 2233 C CA . ALA A 1 287 ? 39.755 31.612 -62.771 1.00 54.81 287 ALA A CA 1
ATOM 2234 C C . ALA A 1 287 ? 40.018 30.282 -63.509 1.00 54.81 287 ALA A C 1
ATOM 2236 O O . ALA A 1 287 ? 40.932 30.203 -64.324 1.00 54.81 287 ALA A O 1
ATOM 2237 N N . LEU A 1 288 ? 39.233 29.231 -63.243 1.00 55.41 288 LEU A N 1
ATOM 2238 C CA . LEU A 1 288 ? 39.426 27.912 -63.863 1.00 55.41 288 LEU A CA 1
ATOM 2239 C C . LEU A 1 288 ? 38.726 27.756 -65.222 1.00 55.41 288 LEU A C 1
ATOM 2241 O O . LEU A 1 288 ? 39.073 26.843 -65.968 1.00 55.41 288 LEU A O 1
ATOM 2245 N N . ASP A 1 289 ? 37.799 28.651 -65.571 1.00 52.19 289 ASP A N 1
ATOM 2246 C CA . ASP A 1 289 ? 37.051 28.579 -66.835 1.00 52.19 289 ASP A CA 1
ATOM 2247 C C . ASP A 1 289 ? 37.763 29.270 -68.015 1.00 52.19 289 ASP A C 1
ATOM 2249 O O . ASP A 1 289 ? 37.425 29.021 -69.172 1.00 52.19 289 ASP A O 1
ATOM 2253 N N . SER A 1 290 ? 38.777 30.109 -67.768 1.00 55.81 290 SER A N 1
ATOM 2254 C CA . SER A 1 290 ? 39.443 30.880 -68.832 1.00 55.81 290 SER A CA 1
ATOM 2255 C C . SER A 1 290 ? 40.685 30.221 -69.444 1.00 55.81 290 SER A C 1
ATOM 2257 O O . SER A 1 290 ? 41.034 30.554 -70.575 1.00 55.81 290 SER A O 1
ATOM 2259 N N . ASP A 1 291 ? 41.319 29.254 -68.772 1.00 52.44 291 ASP A N 1
ATOM 2260 C CA . ASP A 1 291 ? 42.588 28.660 -69.240 1.00 52.44 291 ASP A CA 1
ATOM 2261 C C . ASP A 1 291 ? 42.441 27.272 -69.893 1.00 52.44 291 ASP A C 1
ATOM 2263 O O . ASP A 1 291 ? 43.398 26.738 -70.461 1.00 52.44 291 ASP A O 1
ATOM 2267 N N . PHE A 1 292 ? 41.240 26.683 -69.898 1.00 52.75 292 PHE A N 1
ATOM 2268 C CA . PHE A 1 292 ? 41.030 25.339 -70.455 1.00 52.75 292 PHE A CA 1
ATOM 2269 C C . PHE A 1 292 ? 40.944 25.298 -71.993 1.00 52.75 292 PHE A C 1
ATOM 2271 O O . PHE A 1 292 ? 40.950 24.223 -72.592 1.00 52.75 292 PHE A O 1
ATOM 2278 N N . ALA A 1 293 ? 40.908 26.455 -72.662 1.00 57.16 293 ALA A N 1
ATOM 2279 C CA . ALA A 1 293 ? 40.737 26.532 -74.113 1.00 57.16 293 ALA A CA 1
ATOM 2280 C C . ALA A 1 293 ? 42.035 26.342 -74.933 1.00 57.16 293 ALA A C 1
ATOM 2282 O O . ALA A 1 293 ? 41.956 26.245 -76.156 1.00 57.16 293 ALA A O 1
ATOM 2283 N N . SER A 1 294 ? 43.217 26.249 -74.304 1.00 56.69 294 SER A N 1
ATOM 2284 C CA . SER A 1 294 ? 44.496 26.363 -75.040 1.00 56.69 294 SER A CA 1
ATOM 2285 C C . SER A 1 294 ? 45.453 25.166 -74.935 1.00 56.69 294 SER A C 1
ATOM 2287 O O . SER A 1 294 ? 46.456 25.132 -75.643 1.00 56.69 294 SER A O 1
ATOM 2289 N N . ALA A 1 295 ? 45.179 24.156 -74.105 1.00 54.19 295 ALA A N 1
ATOM 2290 C CA . ALA A 1 295 ? 46.123 23.059 -73.850 1.00 54.19 295 ALA A CA 1
ATOM 2291 C C . ALA A 1 295 ? 45.761 21.761 -74.599 1.00 54.19 295 ALA A C 1
ATOM 2293 O O . ALA A 1 295 ? 45.588 20.696 -74.014 1.00 54.19 295 ALA A O 1
ATOM 2294 N N . SER A 1 296 ? 45.678 21.842 -75.928 1.00 53.25 296 SER A N 1
ATOM 2295 C CA . SER A 1 296 ? 45.651 20.681 -76.828 1.00 53.25 296 SER A CA 1
ATOM 2296 C C . SER A 1 296 ? 47.084 20.260 -77.182 1.00 53.25 296 SER A C 1
ATOM 2298 O O . SER A 1 296 ? 47.516 20.386 -78.329 1.00 53.25 296 SER A O 1
ATOM 2300 N N . GLN A 1 297 ? 47.842 19.747 -76.213 1.00 54.41 297 GLN A N 1
ATOM 2301 C CA . GLN A 1 297 ? 48.988 18.888 -76.515 1.00 54.41 297 GLN A CA 1
ATOM 2302 C C . GLN A 1 297 ? 49.006 17.689 -75.570 1.00 54.41 297 GLN A C 1
ATOM 2304 O O . GLN A 1 297 ? 49.090 17.811 -74.352 1.00 54.41 297 GLN A O 1
ATOM 2309 N N . HIS A 1 298 ? 48.872 16.520 -76.191 1.00 53.19 298 HIS A N 1
ATOM 2310 C CA . HIS A 1 298 ? 48.873 15.190 -75.606 1.00 53.19 298 HIS A CA 1
ATOM 2311 C C . HIS A 1 298 ? 50.065 14.961 -74.662 1.00 53.19 298 HIS A C 1
ATOM 2313 O O . HIS A 1 298 ? 51.157 14.601 -75.091 1.00 53.19 298 HIS A O 1
ATOM 2319 N N . GLY A 1 299 ? 49.814 15.079 -73.363 1.00 56.53 299 GLY A N 1
ATOM 2320 C CA . GLY A 1 299 ? 50.594 14.457 -72.300 1.00 56.53 299 GLY A CA 1
ATOM 2321 C C . GLY A 1 299 ? 49.617 13.785 -71.343 1.00 56.53 299 GLY A C 1
ATOM 2322 O O . GLY A 1 299 ? 48.591 14.371 -71.016 1.00 56.53 299 GLY A O 1
ATOM 2323 N N . SER A 1 300 ? 49.886 12.536 -70.967 1.00 59.72 300 SER A N 1
ATOM 2324 C CA . SER A 1 300 ? 49.040 11.633 -70.170 1.00 59.72 300 SER A CA 1
ATOM 2325 C C . SER A 1 300 ? 48.507 12.259 -68.861 1.00 59.72 300 SER A C 1
ATOM 2327 O O . SER A 1 300 ? 49.005 12.005 -67.770 1.00 59.72 300 SER A O 1
ATOM 2329 N N . LEU A 1 301 ? 47.429 13.046 -68.946 1.00 56.69 301 LEU A N 1
ATOM 2330 C CA . LEU A 1 301 ? 46.722 13.638 -67.798 1.00 56.69 301 LEU A CA 1
ATOM 2331 C C . LEU A 1 301 ? 46.105 12.584 -66.864 1.00 56.69 301 LEU A C 1
ATOM 2333 O O . LEU A 1 301 ? 45.678 12.911 -65.760 1.00 56.69 301 LEU A O 1
ATOM 2337 N N . LYS A 1 302 ? 46.074 11.311 -67.278 1.00 58.00 302 LYS A N 1
ATOM 2338 C CA . LYS A 1 302 ? 45.595 10.210 -66.440 1.00 58.00 302 LYS A CA 1
ATOM 2339 C C . LYS A 1 302 ? 46.554 9.871 -65.297 1.00 58.00 302 LYS A C 1
ATOM 2341 O O . LYS A 1 302 ? 46.078 9.399 -64.275 1.00 58.00 302 LYS A O 1
ATOM 2346 N N . GLU A 1 303 ? 47.856 10.136 -65.403 1.00 57.41 303 GLU A N 1
ATOM 2347 C CA . GLU A 1 303 ? 48.809 9.722 -64.356 1.00 57.41 303 GLU A CA 1
ATOM 2348 C C . GLU A 1 303 ? 48.922 10.711 -63.184 1.00 57.41 303 GLU A C 1
ATOM 2350 O O . GLU A 1 303 ? 49.201 10.296 -62.060 1.00 57.41 303 GLU A O 1
ATOM 2355 N N . CYS A 1 304 ? 48.619 11.997 -63.386 1.00 57.03 304 CYS A N 1
ATOM 2356 C CA . CYS A 1 304 ? 48.792 13.019 -62.344 1.00 57.03 304 CYS A CA 1
ATOM 2357 C C . CYS A 1 304 ? 47.715 12.975 -61.243 1.00 57.03 304 CYS A C 1
ATOM 2359 O O . CYS A 1 304 ? 47.973 13.367 -60.106 1.00 57.03 304 CYS A O 1
ATOM 2361 N N . PHE A 1 305 ? 46.507 12.493 -61.554 1.00 58.50 305 PHE A N 1
ATOM 2362 C CA . PHE A 1 305 ? 45.394 12.467 -60.594 1.00 58.50 305 PHE A CA 1
ATOM 2363 C C . PHE A 1 305 ? 45.395 11.230 -59.690 1.00 58.50 305 PHE A C 1
ATOM 2365 O O . PHE A 1 305 ? 44.927 11.304 -58.555 1.00 58.50 305 PHE A O 1
ATOM 2372 N N . LEU A 1 306 ? 45.962 10.112 -60.147 1.00 67.00 306 LEU A N 1
ATOM 2373 C CA . LEU A 1 306 ? 45.933 8.851 -59.403 1.00 67.00 306 LEU A CA 1
ATOM 2374 C C . LEU A 1 306 ? 46.746 8.913 -58.103 1.00 67.00 306 LEU A C 1
ATOM 2376 O O . LEU A 1 306 ? 46.276 8.446 -57.070 1.00 67.00 306 LEU A O 1
ATOM 2380 N N . HIS A 1 307 ? 47.927 9.536 -58.107 1.00 70.00 307 HIS A N 1
ATOM 2381 C CA . HIS A 1 307 ? 48.788 9.526 -56.919 1.00 70.00 307 HIS A CA 1
ATOM 2382 C C . HIS A 1 307 ? 48.252 10.410 -55.776 1.00 70.00 307 HIS A C 1
ATOM 2384 O O . HIS A 1 307 ? 48.372 10.049 -54.602 1.00 70.00 307 HIS A O 1
ATOM 2390 N N . ASN A 1 308 ? 47.624 11.545 -56.102 1.00 73.00 308 ASN A N 1
ATOM 2391 C CA . ASN A 1 308 ? 47.000 12.419 -55.104 1.00 73.00 308 ASN A CA 1
ATOM 2392 C C . ASN A 1 308 ? 45.705 11.813 -54.545 1.00 73.00 308 ASN A C 1
ATOM 2394 O O . ASN A 1 308 ? 45.430 11.956 -53.355 1.00 73.00 308 ASN A O 1
ATOM 2398 N N . PHE A 1 309 ? 44.947 11.092 -55.376 1.00 76.00 309 PHE A N 1
ATOM 2399 C CA . PHE A 1 309 ? 43.730 10.404 -54.948 1.00 76.00 309 PHE A CA 1
ATOM 2400 C C . PHE A 1 309 ? 44.037 9.238 -53.995 1.00 76.00 309 PHE A C 1
ATOM 2402 O O . PHE A 1 309 ? 43.445 9.148 -52.925 1.00 76.00 309 PHE A O 1
ATOM 2409 N N . ILE A 1 310 ? 45.057 8.426 -54.304 1.00 77.00 310 ILE A N 1
ATOM 2410 C CA . ILE A 1 310 ? 45.512 7.334 -53.421 1.00 77.00 310 ILE A CA 1
ATOM 2411 C C . ILE A 1 310 ? 45.980 7.873 -52.055 1.00 77.00 310 ILE A C 1
ATOM 2413 O O . ILE A 1 310 ? 45.709 7.274 -51.014 1.00 77.00 310 ILE A O 1
ATOM 2417 N N . GLY A 1 311 ? 46.671 9.020 -52.032 1.00 8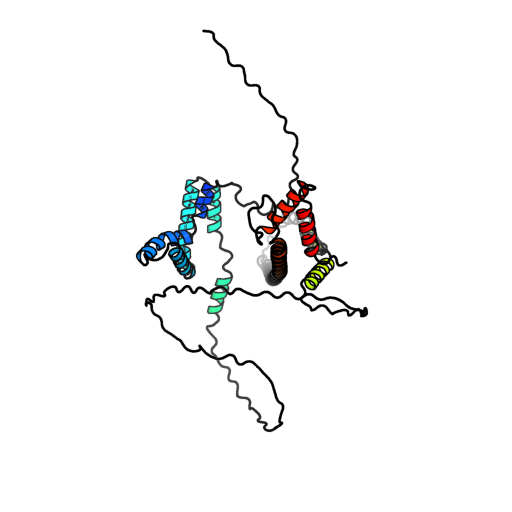2.62 311 GLY A N 1
ATOM 2418 C CA . GLY A 1 311 ? 47.086 9.665 -50.781 1.00 82.62 311 GLY A CA 1
ATOM 2419 C C . GLY A 1 311 ? 45.912 10.198 -49.952 1.00 82.62 311 GLY A C 1
ATOM 2420 O O . GLY A 1 311 ? 45.945 10.126 -48.721 1.00 82.62 311 GLY A O 1
ATOM 2421 N N . PHE A 1 312 ? 44.872 10.708 -50.616 1.00 86.25 312 PHE A N 1
ATOM 2422 C CA . PHE A 1 312 ? 43.648 11.174 -49.967 1.00 86.25 312 PHE A CA 1
ATOM 2423 C C . PHE A 1 312 ? 42.864 10.021 -49.332 1.00 86.25 312 PHE A C 1
ATOM 2425 O O . PHE A 1 312 ? 42.512 10.125 -48.157 1.00 86.25 312 PHE A O 1
ATOM 2432 N N . ASP A 1 313 ? 42.674 8.912 -50.054 1.00 87.38 313 ASP A N 1
ATOM 2433 C CA . ASP A 1 313 ? 41.967 7.731 -49.542 1.00 87.38 313 ASP A CA 1
ATOM 2434 C C . ASP A 1 313 ? 42.650 7.170 -48.292 1.00 87.38 313 ASP A C 1
ATOM 2436 O O . ASP A 1 313 ? 41.996 6.945 -47.276 1.00 87.38 313 ASP A O 1
ATOM 2440 N N . LYS A 1 314 ? 43.985 7.066 -48.296 1.00 88.81 314 LYS A N 1
ATOM 2441 C CA . LYS A 1 314 ? 44.734 6.614 -47.115 1.00 88.81 314 LYS A CA 1
ATOM 2442 C C . LYS A 1 314 ? 44.554 7.547 -45.912 1.00 88.81 314 LYS A C 1
ATOM 2444 O O . LYS A 1 314 ? 44.384 7.087 -44.787 1.00 88.81 314 LYS A O 1
ATOM 2449 N N . LYS A 1 315 ? 44.562 8.867 -46.135 1.00 92.06 315 LYS A N 1
ATOM 2450 C CA . LYS A 1 315 ? 44.316 9.848 -45.066 1.00 92.06 315 LYS A CA 1
ATOM 2451 C C . LYS A 1 315 ? 42.891 9.728 -44.517 1.00 92.06 315 LYS A C 1
ATOM 2453 O O . LYS A 1 315 ? 42.691 9.880 -43.314 1.00 92.06 315 LYS A O 1
ATOM 2458 N N . LEU A 1 316 ? 41.915 9.453 -45.381 1.00 93.31 316 LEU A N 1
ATOM 2459 C CA . LEU A 1 316 ? 40.523 9.240 -44.995 1.00 93.31 316 LEU A CA 1
ATOM 2460 C C . LEU A 1 316 ? 40.357 7.950 -44.173 1.00 93.31 316 LEU A C 1
ATOM 2462 O O . LEU A 1 316 ? 39.673 7.966 -43.150 1.00 93.31 316 LEU A O 1
ATOM 2466 N N . GLU A 1 317 ? 41.025 6.864 -44.568 1.00 92.81 317 GLU A N 1
ATOM 2467 C CA . GLU A 1 317 ? 41.075 5.608 -43.809 1.00 92.81 317 GLU A CA 1
ATOM 2468 C C . GLU A 1 317 ? 41.715 5.798 -42.426 1.00 92.81 317 GLU A C 1
ATOM 2470 O O . GLU A 1 317 ? 41.155 5.347 -41.424 1.00 92.81 317 GLU A O 1
ATOM 2475 N N . ASP A 1 318 ? 42.836 6.523 -42.345 1.00 94.06 318 ASP A N 1
ATOM 2476 C CA . ASP A 1 318 ? 43.515 6.827 -41.080 1.00 94.06 318 ASP A CA 1
ATOM 2477 C C . ASP A 1 318 ? 42.621 7.655 -40.137 1.00 94.06 318 ASP A C 1
ATOM 2479 O O . ASP A 1 318 ? 42.547 7.377 -38.936 1.00 94.06 318 ASP A O 1
ATOM 2483 N N . GLU A 1 319 ? 41.911 8.663 -40.654 1.00 95.56 319 GLU A N 1
ATOM 2484 C CA . GLU A 1 319 ? 40.956 9.453 -39.862 1.00 95.56 319 GLU A CA 1
ATOM 2485 C C . GLU A 1 319 ? 39.740 8.622 -39.427 1.00 95.56 319 GLU A C 1
ATOM 2487 O O . GLU A 1 319 ? 39.325 8.696 -38.267 1.00 95.56 319 GLU A O 1
ATOM 2492 N N . CYS A 1 320 ? 39.211 7.763 -40.302 1.00 94.44 320 CYS A N 1
ATOM 2493 C CA . CYS A 1 320 ? 38.138 6.831 -39.957 1.00 94.44 320 CYS A CA 1
ATOM 2494 C C . CYS A 1 320 ? 38.570 5.875 -38.831 1.00 94.44 320 CYS A C 1
ATOM 2496 O O . CYS A 1 320 ? 37.846 5.682 -37.849 1.00 94.44 320 CYS A O 1
ATOM 2498 N N . HIS A 1 321 ? 39.796 5.348 -38.902 1.00 95.81 321 HIS A N 1
ATOM 2499 C CA . HIS A 1 321 ? 40.363 4.503 -37.856 1.00 95.81 321 HIS A CA 1
ATOM 2500 C C . HIS A 1 321 ? 40.500 5.248 -36.517 1.00 95.81 321 HIS A C 1
ATOM 2502 O O . HIS A 1 321 ? 40.110 4.721 -35.469 1.00 95.81 321 HIS A O 1
ATOM 2508 N N . LYS A 1 322 ? 40.982 6.500 -36.530 1.00 96.75 322 LYS A N 1
ATOM 2509 C CA . LYS A 1 322 ? 41.050 7.349 -35.325 1.00 96.75 322 LYS A CA 1
ATOM 2510 C C . LYS A 1 322 ? 39.668 7.604 -34.723 1.00 96.75 322 LYS A C 1
ATOM 2512 O O . LYS A 1 322 ? 39.527 7.560 -33.498 1.00 96.75 322 LYS A O 1
ATOM 2517 N N . LEU A 1 323 ? 38.653 7.851 -35.553 1.00 94.50 323 LEU A N 1
ATOM 2518 C CA . LEU A 1 323 ? 37.275 8.037 -35.096 1.00 94.50 323 LEU A CA 1
ATOM 2519 C C . LEU A 1 323 ? 36.724 6.768 -34.443 1.00 94.50 323 LEU A C 1
ATOM 2521 O O . LEU A 1 323 ? 36.176 6.857 -33.347 1.00 94.50 323 LEU A O 1
ATOM 2525 N N . MET A 1 324 ? 36.955 5.587 -35.026 1.00 96.06 324 MET A N 1
ATOM 2526 C CA . MET A 1 324 ? 36.556 4.326 -34.390 1.00 96.06 324 MET A CA 1
ATOM 2527 C C . MET A 1 324 ? 37.253 4.090 -33.045 1.00 96.06 324 MET A C 1
ATOM 2529 O O . MET A 1 324 ? 36.642 3.569 -32.112 1.00 96.06 324 MET A O 1
ATOM 2533 N N . LEU A 1 325 ? 38.534 4.447 -32.908 1.00 96.44 325 LEU A N 1
ATOM 2534 C CA . LEU A 1 325 ? 39.241 4.330 -31.628 1.00 96.44 325 LEU A CA 1
ATOM 2535 C C . LEU A 1 325 ? 38.656 5.271 -30.567 1.00 96.44 325 LEU A C 1
ATOM 2537 O O . LEU A 1 325 ? 38.510 4.871 -29.408 1.00 96.44 325 LEU A O 1
ATOM 2541 N N . ARG A 1 326 ? 38.289 6.499 -30.956 1.00 96.06 326 ARG A N 1
ATOM 2542 C CA . ARG A 1 326 ? 37.606 7.456 -30.072 1.00 96.06 326 ARG A CA 1
ATOM 2543 C C . ARG A 1 326 ? 36.227 6.953 -29.657 1.00 96.06 326 ARG A C 1
ATOM 2545 O O . ARG A 1 326 ? 35.938 6.966 -28.465 1.00 96.06 326 ARG A O 1
ATOM 2552 N N . ASP A 1 327 ? 35.430 6.452 -30.596 1.00 94.94 327 ASP A N 1
ATOM 2553 C CA . ASP A 1 327 ? 34.101 5.896 -30.319 1.00 94.94 327 ASP A CA 1
ATOM 2554 C C . ASP A 1 327 ? 34.177 4.707 -29.348 1.00 94.94 327 ASP A C 1
ATOM 2556 O O . ASP A 1 327 ? 33.503 4.680 -28.319 1.00 94.94 327 ASP A O 1
ATOM 2560 N N . ASN A 1 328 ? 35.120 3.786 -29.572 1.00 94.69 328 ASN A N 1
ATOM 2561 C CA . ASN A 1 328 ? 35.374 2.676 -28.651 1.00 94.69 328 ASN A CA 1
ATOM 2562 C C . ASN A 1 328 ? 35.794 3.142 -27.246 1.00 94.69 328 ASN A C 1
ATOM 2564 O O . ASN A 1 328 ? 35.440 2.503 -26.251 1.00 94.69 328 ASN A O 1
ATOM 2568 N N . ASN A 1 329 ? 36.562 4.229 -27.137 1.00 97.00 329 ASN A N 1
ATOM 2569 C CA . ASN A 1 329 ? 36.940 4.801 -25.845 1.00 97.00 329 ASN A CA 1
ATOM 2570 C C . ASN A 1 329 ? 35.728 5.432 -25.141 1.00 97.00 329 ASN A C 1
ATOM 2572 O O . ASN A 1 329 ? 35.468 5.120 -23.980 1.00 97.00 329 ASN A O 1
ATOM 2576 N N . LEU A 1 330 ? 34.929 6.227 -25.857 1.00 96.50 330 LEU A N 1
ATOM 2577 C CA . LEU A 1 330 ? 33.696 6.813 -25.326 1.00 96.50 330 LEU A CA 1
ATOM 2578 C C . LEU A 1 330 ? 32.709 5.735 -24.872 1.00 96.50 330 LEU A C 1
ATOM 2580 O O . LEU A 1 330 ? 32.135 5.841 -23.791 1.00 96.50 330 LEU A O 1
ATOM 2584 N N . HIS A 1 331 ? 32.571 4.646 -25.628 1.00 94.38 331 HIS A N 1
ATOM 2585 C CA . HIS A 1 331 ? 31.714 3.531 -25.241 1.00 94.38 331 HIS A CA 1
ATOM 2586 C C . HIS A 1 331 ? 32.201 2.841 -23.956 1.00 94.38 331 HIS A C 1
ATOM 2588 O O . HIS A 1 331 ? 31.397 2.487 -23.089 1.00 94.38 331 HIS A O 1
ATOM 2594 N N . LYS A 1 332 ? 33.523 2.687 -23.781 1.00 96.75 332 LYS A N 1
ATOM 2595 C CA . LYS A 1 332 ? 34.114 2.178 -22.530 1.00 96.75 332 LYS A CA 1
ATOM 2596 C C . LYS A 1 332 ? 33.848 3.119 -21.355 1.00 96.75 332 LYS A C 1
ATOM 2598 O O . LYS A 1 332 ? 33.466 2.637 -20.290 1.00 96.75 332 LYS A O 1
ATOM 2603 N N . GLN A 1 333 ? 34.000 4.429 -21.549 1.00 96.12 333 GLN A N 1
ATOM 2604 C CA . GLN A 1 333 ? 33.720 5.433 -20.519 1.00 96.12 333 GLN A CA 1
ATOM 2605 C C . GLN A 1 333 ? 32.238 5.446 -20.132 1.00 96.12 333 GLN A C 1
ATOM 2607 O O . GLN A 1 333 ? 31.914 5.371 -18.950 1.00 96.12 333 GLN A O 1
ATOM 2612 N N . LEU A 1 334 ? 31.332 5.426 -21.113 1.00 96.19 334 LEU A N 1
ATOM 2613 C CA . LEU A 1 334 ? 29.890 5.362 -20.880 1.00 96.19 334 LEU A CA 1
ATOM 2614 C C . LEU A 1 334 ? 29.500 4.094 -20.110 1.00 96.19 334 LEU A C 1
ATOM 2616 O O . LEU A 1 334 ? 28.682 4.142 -19.187 1.00 96.19 334 LEU A O 1
ATOM 2620 N N . LYS A 1 335 ? 30.106 2.951 -20.451 1.00 96.44 335 LYS A N 1
ATOM 2621 C CA . LYS A 1 335 ? 29.886 1.687 -19.742 1.00 96.44 335 LYS A CA 1
ATOM 2622 C C . LYS A 1 335 ? 30.382 1.754 -18.295 1.00 96.44 335 LYS A C 1
ATOM 2624 O O . LYS A 1 335 ? 29.662 1.297 -17.409 1.00 96.44 335 LYS A O 1
ATOM 2629 N N . ALA A 1 336 ? 31.557 2.336 -18.054 1.00 96.19 336 ALA A N 1
ATOM 2630 C CA . ALA A 1 336 ? 32.104 2.527 -16.711 1.00 96.19 336 ALA A CA 1
ATOM 2631 C C . ALA A 1 336 ? 31.218 3.459 -15.866 1.00 96.19 336 ALA A C 1
ATOM 2633 O O . ALA A 1 336 ? 30.803 3.074 -14.775 1.00 96.19 336 ALA A O 1
ATOM 2634 N N . ALA A 1 337 ? 30.822 4.613 -16.410 1.00 96.12 337 ALA A N 1
ATOM 2635 C CA . ALA A 1 337 ? 29.923 5.556 -15.742 1.00 96.12 337 ALA A CA 1
ATOM 2636 C C . ALA A 1 337 ? 28.557 4.923 -15.418 1.00 96.12 337 ALA A C 1
ATOM 2638 O O . ALA A 1 337 ? 28.014 5.095 -14.328 1.00 96.12 337 ALA A O 1
ATOM 2639 N N . THR A 1 338 ? 28.015 4.114 -16.335 1.00 94.62 338 THR A N 1
ATOM 2640 C CA . THR A 1 338 ? 26.755 3.386 -16.110 1.00 94.62 338 THR A CA 1
ATOM 2641 C C . THR A 1 338 ? 26.878 2.359 -14.979 1.00 94.62 338 THR A C 1
ATOM 2643 O O . THR A 1 338 ? 25.936 2.177 -14.207 1.00 94.62 338 THR A O 1
ATOM 2646 N N . GLN A 1 339 ? 28.019 1.672 -14.875 1.00 96.75 339 GLN A N 1
ATOM 2647 C CA . GLN A 1 339 ? 28.283 0.729 -13.785 1.00 96.75 339 GLN A CA 1
ATOM 2648 C C . GLN A 1 339 ? 28.442 1.450 -12.444 1.00 96.75 339 GLN A C 1
ATOM 2650 O O . GLN A 1 339 ? 27.844 1.015 -11.463 1.00 96.75 339 GLN A O 1
ATOM 2655 N N . GLU A 1 340 ? 29.166 2.569 -12.407 1.00 96.88 340 GLU A N 1
ATOM 2656 C CA . GLU A 1 340 ? 29.321 3.383 -11.197 1.00 96.88 340 GLU A CA 1
ATOM 2657 C C . GLU A 1 340 ? 27.968 3.899 -10.688 1.00 96.88 340 GLU A C 1
ATOM 2659 O O . GLU A 1 340 ? 27.654 3.773 -9.504 1.00 96.88 340 GLU A O 1
ATOM 2664 N N . LEU A 1 341 ? 27.116 4.394 -11.590 1.00 93.94 341 LEU A N 1
ATOM 2665 C CA . LEU A 1 341 ? 25.775 4.868 -11.246 1.00 93.94 341 LEU A CA 1
ATOM 2666 C C . LEU A 1 341 ? 24.892 3.730 -10.710 1.00 93.94 341 LEU A C 1
ATOM 2668 O O . LEU A 1 341 ? 24.131 3.924 -9.763 1.00 93.94 341 LEU A O 1
ATOM 2672 N N . ALA A 1 342 ? 25.015 2.523 -11.269 1.00 91.75 342 ALA A N 1
ATOM 2673 C CA . ALA A 1 342 ? 24.303 1.353 -10.763 1.00 91.75 342 ALA A CA 1
ATOM 2674 C C . ALA A 1 342 ? 24.750 0.956 -9.343 1.00 91.75 342 ALA A C 1
ATOM 2676 O O . ALA A 1 342 ? 23.902 0.578 -8.537 1.00 91.75 342 ALA A O 1
ATOM 2677 N N . VAL A 1 343 ? 26.047 1.069 -9.031 1.00 96.19 343 VAL A N 1
ATOM 2678 C CA . VAL A 1 343 ? 26.586 0.802 -7.686 1.00 96.19 343 VAL A CA 1
ATOM 2679 C C . VAL A 1 343 ? 26.110 1.853 -6.686 1.00 96.19 343 VAL A C 1
ATOM 2681 O O . VAL A 1 343 ? 25.570 1.475 -5.649 1.00 96.19 343 VAL A O 1
ATOM 2684 N N . LYS A 1 344 ? 26.217 3.150 -7.013 1.00 94.00 344 LYS A N 1
ATOM 2685 C CA . LYS A 1 344 ? 25.729 4.236 -6.141 1.00 94.00 344 LYS A CA 1
ATOM 2686 C C . LYS A 1 344 ? 24.242 4.086 -5.832 1.00 94.00 344 LYS A C 1
ATOM 2688 O O . LYS A 1 344 ? 23.836 4.144 -4.682 1.00 94.00 344 LYS A O 1
ATOM 2693 N N . LYS A 1 345 ? 23.432 3.770 -6.844 1.00 93.12 345 LYS A N 1
ATOM 2694 C CA . LYS A 1 345 ? 22.000 3.528 -6.642 1.00 93.12 345 LYS A CA 1
ATOM 2695 C C . LYS A 1 345 ? 21.721 2.352 -5.696 1.00 93.12 345 LYS A C 1
ATOM 2697 O O . LYS A 1 345 ? 20.789 2.424 -4.905 1.00 93.12 345 LYS A O 1
ATOM 2702 N N . ALA A 1 346 ? 22.494 1.269 -5.789 1.00 92.75 346 ALA A N 1
ATOM 2703 C CA . ALA A 1 346 ? 22.340 0.132 -4.884 1.00 92.75 346 ALA A CA 1
ATOM 2704 C C . ALA A 1 346 ? 22.700 0.503 -3.435 1.00 92.75 346 ALA A C 1
ATOM 2706 O O . ALA A 1 346 ? 22.008 0.066 -2.520 1.00 92.75 346 ALA A O 1
ATOM 2707 N N . GLN A 1 347 ? 23.727 1.339 -3.242 1.00 93.69 347 GLN A N 1
ATOM 2708 C CA . GLN A 1 347 ? 24.097 1.881 -1.930 1.00 93.69 347 GLN A CA 1
ATOM 2709 C C . GLN A 1 347 ? 22.988 2.777 -1.360 1.00 93.69 347 GLN A C 1
ATOM 2711 O O . GLN A 1 347 ? 22.562 2.561 -0.229 1.00 93.69 347 GLN A O 1
ATOM 2716 N N . ASP A 1 348 ? 22.438 3.697 -2.159 1.00 87.88 348 ASP A N 1
ATOM 2717 C CA . ASP A 1 348 ? 21.325 4.560 -1.737 1.00 87.88 348 ASP A CA 1
ATOM 2718 C C . ASP A 1 348 ? 20.081 3.748 -1.328 1.00 87.88 348 ASP A C 1
ATOM 2720 O O . ASP A 1 348 ? 19.384 4.081 -0.365 1.00 87.88 348 ASP A O 1
ATOM 2724 N N . ASP A 1 349 ? 19.771 2.678 -2.067 1.00 82.19 349 ASP A N 1
ATOM 2725 C CA . ASP A 1 349 ? 18.647 1.793 -1.756 1.00 82.19 349 ASP A CA 1
ATOM 2726 C C . ASP A 1 349 ? 18.899 0.995 -0.456 1.00 82.19 349 ASP A C 1
ATOM 2728 O O . ASP A 1 349 ? 17.967 0.794 0.328 1.00 82.19 349 ASP A O 1
ATOM 2732 N N . GLU A 1 350 ? 20.144 0.590 -0.178 1.00 89.38 350 GLU A N 1
ATOM 2733 C CA . GLU A 1 350 ? 20.541 -0.060 1.080 1.00 89.38 350 GLU A CA 1
ATOM 2734 C C . GLU A 1 350 ? 20.445 0.901 2.278 1.00 89.38 350 GLU A C 1
ATOM 2736 O O . GLU A 1 350 ? 19.844 0.555 3.299 1.00 89.38 350 GLU A O 1
ATOM 2741 N N . GLU A 1 351 ? 20.932 2.137 2.138 1.00 84.81 351 GLU A N 1
ATOM 2742 C CA . GLU A 1 351 ? 20.819 3.175 3.170 1.00 84.81 351 GLU A CA 1
ATOM 2743 C C . GLU A 1 351 ? 19.355 3.523 3.474 1.00 84.81 351 GLU A C 1
ATOM 2745 O O . GLU A 1 351 ? 18.961 3.647 4.638 1.00 84.81 351 GLU A O 1
ATOM 2750 N N . ARG A 1 352 ? 18.501 3.601 2.445 1.00 76.19 352 ARG A N 1
ATOM 2751 C CA . ARG A 1 352 ? 17.052 3.805 2.616 1.00 76.19 352 ARG A CA 1
ATOM 2752 C C . ARG A 1 352 ? 16.376 2.659 3.358 1.00 76.19 352 ARG A C 1
ATOM 2754 O O . ARG A 1 352 ? 15.459 2.896 4.147 1.00 76.19 352 ARG A O 1
ATOM 2761 N N . LEU A 1 353 ? 16.783 1.417 3.105 1.00 81.31 353 LEU A N 1
ATOM 2762 C CA . LEU A 1 353 ? 16.268 0.260 3.838 1.00 81.31 353 LEU A CA 1
ATOM 2763 C C . LEU A 1 353 ? 16.728 0.273 5.301 1.00 81.31 353 LEU A C 1
ATOM 2765 O O . LEU A 1 353 ? 15.935 -0.067 6.180 1.00 81.31 353 LEU A O 1
ATOM 2769 N N . ALA A 1 354 ? 17.960 0.710 5.570 1.00 79.69 354 ALA A N 1
ATOM 2770 C CA . ALA A 1 354 ? 18.480 0.859 6.927 1.00 79.69 354 ALA A CA 1
ATOM 2771 C C . ALA A 1 354 ? 17.729 1.945 7.722 1.00 79.69 354 ALA A C 1
ATOM 2773 O O . ALA A 1 354 ? 17.291 1.677 8.841 1.00 79.69 354 ALA A O 1
ATOM 2774 N N . LEU A 1 355 ? 17.491 3.118 7.121 1.00 72.25 355 LEU A N 1
ATOM 2775 C CA . LEU A 1 355 ? 16.696 4.204 7.716 1.00 72.25 355 LEU A CA 1
ATOM 2776 C C . LEU A 1 355 ? 15.280 3.742 8.082 1.00 72.25 355 LEU A C 1
ATOM 2778 O O . LEU A 1 355 ? 14.829 3.947 9.206 1.00 72.25 355 LEU A O 1
ATOM 2782 N N . ASN A 1 356 ? 14.613 3.022 7.175 1.00 83.94 356 ASN A N 1
ATOM 2783 C CA . ASN A 1 356 ? 13.280 2.480 7.444 1.00 83.94 356 ASN A CA 1
ATOM 2784 C C . ASN A 1 356 ? 13.264 1.485 8.612 1.00 83.94 356 ASN A C 1
ATOM 2786 O O . ASN A 1 356 ? 12.250 1.371 9.298 1.00 83.94 356 ASN A O 1
ATOM 2790 N N . LYS A 1 357 ? 14.357 0.750 8.848 1.00 85.75 357 LYS A N 1
ATOM 2791 C CA . LYS A 1 357 ? 14.442 -0.187 9.970 1.00 85.75 357 LYS A CA 1
ATOM 2792 C C . LYS A 1 357 ? 14.574 0.546 11.306 1.00 85.75 357 LYS A C 1
ATOM 2794 O O . LYS A 1 357 ? 13.866 0.186 12.242 1.00 85.75 357 LYS A O 1
ATOM 2799 N N . GLU A 1 358 ? 15.427 1.569 11.388 1.00 84.50 358 GLU A N 1
ATOM 2800 C CA . GLU A 1 358 ? 15.550 2.396 12.599 1.00 84.50 358 GLU A CA 1
ATOM 2801 C C . GLU A 1 358 ? 14.224 3.101 12.920 1.00 84.50 358 GLU A C 1
ATOM 2803 O O . GLU A 1 358 ? 13.752 3.045 14.057 1.00 84.50 358 GLU A O 1
ATOM 2808 N N . ASP A 1 359 ? 13.571 3.685 11.912 1.00 82.88 359 ASP A N 1
ATOM 2809 C CA . ASP A 1 359 ? 12.267 4.329 12.081 1.00 82.88 359 ASP A CA 1
ATOM 2810 C C . ASP A 1 359 ? 11.188 3.328 12.518 1.00 82.88 359 ASP A C 1
ATOM 2812 O O . ASP A 1 359 ? 10.385 3.631 13.403 1.00 82.88 359 ASP A O 1
ATOM 2816 N N . GLN A 1 360 ? 11.196 2.110 11.966 1.00 81.94 360 GLN A N 1
ATOM 2817 C CA . GLN A 1 360 ? 10.280 1.048 12.380 1.00 81.94 360 GLN A CA 1
ATOM 2818 C C . GLN A 1 360 ? 10.511 0.638 13.840 1.00 81.94 360 GLN A C 1
ATOM 2820 O O . GLN A 1 360 ? 9.546 0.514 14.592 1.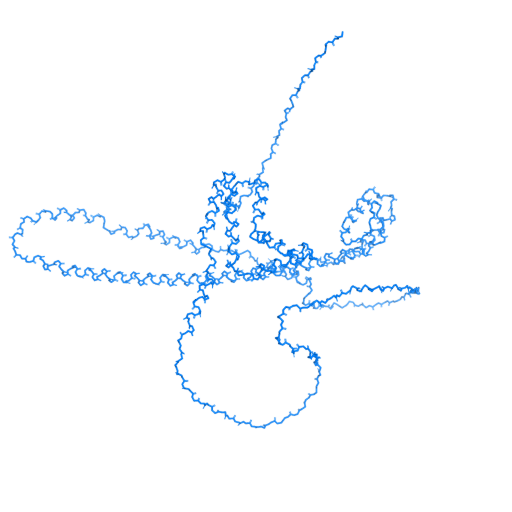00 81.94 360 GLN A O 1
ATOM 2825 N N . GLU A 1 361 ? 11.766 0.481 14.272 1.00 87.38 361 GLU A N 1
ATOM 2826 C CA . GLU A 1 361 ? 12.103 0.162 15.665 1.00 87.38 361 GLU A CA 1
ATOM 2827 C C . GLU A 1 361 ? 11.662 1.278 16.626 1.00 87.38 361 GLU A C 1
ATOM 2829 O O . GLU A 1 361 ? 11.129 1.002 17.706 1.00 87.38 361 GLU A O 1
ATOM 2834 N N . VAL A 1 362 ? 11.813 2.547 16.229 1.00 89.44 362 VAL A N 1
ATOM 2835 C CA . VAL A 1 362 ? 11.321 3.699 16.999 1.00 89.44 362 VAL A CA 1
ATOM 2836 C C . VAL A 1 362 ? 9.791 3.709 17.055 1.00 89.44 362 VAL A C 1
ATOM 2838 O O . VAL A 1 362 ? 9.223 3.915 18.131 1.00 89.44 362 VAL A O 1
ATOM 2841 N N . CYS A 1 363 ? 9.108 3.460 15.936 1.00 86.62 363 CYS A N 1
ATOM 2842 C CA . CYS A 1 363 ? 7.651 3.350 15.890 1.00 86.62 363 CYS A CA 1
ATOM 2843 C C . CYS A 1 363 ? 7.134 2.217 16.785 1.00 86.62 363 CYS A C 1
ATOM 2845 O O . CYS A 1 363 ? 6.209 2.439 17.569 1.00 86.62 363 CYS A O 1
ATOM 2847 N N . ASP A 1 364 ? 7.750 1.038 16.732 1.00 87.00 364 ASP A N 1
ATOM 2848 C CA . ASP A 1 364 ? 7.376 -0.113 17.556 1.00 87.00 364 ASP A CA 1
ATOM 2849 C C . ASP A 1 364 ? 7.613 0.170 19.046 1.00 87.00 364 ASP A C 1
ATOM 2851 O O . ASP A 1 364 ? 6.752 -0.122 19.885 1.00 87.00 364 ASP A O 1
ATOM 2855 N N . ALA A 1 365 ? 8.729 0.822 19.390 1.00 89.81 365 ALA A N 1
ATOM 2856 C CA . ALA A 1 365 ? 9.003 1.260 20.756 1.00 89.81 365 ALA A CA 1
ATOM 2857 C C . ALA A 1 365 ? 7.950 2.263 21.255 1.00 89.81 365 ALA A C 1
ATOM 2859 O O . ALA A 1 365 ? 7.458 2.134 22.379 1.00 89.81 365 ALA A O 1
ATOM 2860 N N . LEU A 1 366 ? 7.553 3.234 20.425 1.00 90.69 366 LEU A N 1
ATOM 2861 C CA . LEU A 1 366 ? 6.511 4.204 20.768 1.00 90.69 366 LEU A CA 1
ATOM 2862 C C . LEU A 1 366 ? 5.148 3.530 20.962 1.00 90.69 366 LEU A C 1
ATOM 2864 O O . LEU A 1 366 ? 4.487 3.788 21.970 1.00 90.69 366 LEU A O 1
ATOM 2868 N N . LEU A 1 367 ? 4.752 2.622 20.068 1.00 88.75 367 LEU A N 1
ATOM 2869 C CA . LEU A 1 367 ? 3.507 1.859 20.192 1.00 88.75 367 LEU A CA 1
ATOM 2870 C C . LEU A 1 367 ? 3.485 1.002 21.462 1.00 88.75 367 LEU A C 1
ATOM 2872 O O . LEU A 1 367 ? 2.471 0.955 22.162 1.00 88.75 367 LEU A O 1
ATOM 2876 N N . TRP A 1 368 ? 4.610 0.372 21.805 1.00 91.38 368 TRP A N 1
ATOM 2877 C CA . TRP A 1 368 ? 4.733 -0.400 23.038 1.00 91.38 368 TRP A CA 1
ATOM 2878 C C . TRP A 1 368 ? 4.618 0.484 24.281 1.00 91.38 368 TRP A C 1
ATOM 2880 O O . TRP A 1 368 ? 3.910 0.138 25.230 1.00 91.38 368 TRP A O 1
ATOM 2890 N N . THR A 1 369 ? 5.255 1.660 24.270 1.00 88.50 369 THR A N 1
ATOM 2891 C CA . THR A 1 369 ? 5.102 2.619 25.371 1.00 88.50 369 THR A CA 1
ATOM 2892 C C . THR A 1 369 ? 3.661 3.110 25.504 1.00 88.50 369 THR A C 1
ATOM 2894 O O . THR A 1 369 ? 3.138 3.081 26.617 1.00 88.50 369 THR A O 1
ATOM 2897 N N . ASP A 1 370 ? 2.978 3.471 24.408 1.00 90.50 370 ASP A N 1
ATOM 2898 C CA . ASP A 1 370 ? 1.556 3.865 24.424 1.00 90.50 370 ASP A CA 1
ATOM 2899 C C . ASP A 1 370 ? 0.679 2.757 25.020 1.00 90.50 370 ASP A C 1
ATOM 2901 O O . ASP A 1 370 ? -0.157 3.008 25.893 1.00 90.50 370 ASP A O 1
ATOM 2905 N N . PHE A 1 371 ? 0.918 1.505 24.623 1.00 92.81 371 PHE A N 1
ATOM 2906 C CA . PHE A 1 371 ? 0.205 0.355 25.166 1.00 92.81 371 PHE A CA 1
ATOM 2907 C C . PHE A 1 371 ? 0.404 0.205 26.684 1.00 92.81 371 PHE A C 1
ATOM 2909 O O . PHE A 1 371 ? -0.578 0.077 27.424 1.00 92.81 371 PHE A O 1
ATOM 2916 N N . ILE A 1 372 ? 1.646 0.289 27.174 1.00 90.81 372 ILE A N 1
ATOM 2917 C CA . ILE A 1 372 ? 1.948 0.238 28.615 1.00 90.81 372 ILE A CA 1
ATOM 2918 C C . ILE A 1 372 ? 1.251 1.381 29.363 1.00 90.81 372 ILE A C 1
ATOM 2920 O O . ILE A 1 372 ? 0.669 1.152 30.431 1.00 90.81 372 ILE A O 1
ATOM 2924 N N . TYR A 1 373 ? 1.251 2.598 28.810 1.00 92.00 373 TYR A N 1
ATOM 2925 C CA . TYR A 1 373 ? 0.552 3.731 29.418 1.00 92.00 373 TYR A CA 1
ATOM 2926 C C . TYR A 1 373 ? -0.949 3.471 29.529 1.00 92.00 373 TYR A C 1
ATOM 2928 O O . TYR A 1 373 ? -1.520 3.652 30.605 1.00 92.00 373 TYR A O 1
ATOM 2936 N N . ARG A 1 374 ? -1.593 2.975 28.466 1.00 93.50 374 ARG A N 1
ATOM 2937 C CA . ARG A 1 374 ? -3.025 2.635 28.493 1.00 93.50 374 ARG A CA 1
ATOM 2938 C C . ARG A 1 374 ? -3.344 1.607 29.568 1.00 93.50 374 ARG A C 1
ATOM 2940 O O . ARG A 1 374 ? -4.292 1.807 30.322 1.00 93.50 374 ARG A O 1
ATOM 2947 N N . ILE A 1 375 ? -2.548 0.545 29.681 1.00 94.38 375 ILE A N 1
ATOM 2948 C CA . ILE A 1 375 ? -2.734 -0.497 30.703 1.00 94.38 375 ILE A CA 1
ATOM 2949 C C . ILE A 1 375 ? -2.588 0.084 32.113 1.00 94.38 375 ILE A C 1
ATOM 2951 O O . ILE A 1 375 ? -3.403 -0.199 32.993 1.00 94.38 375 ILE A O 1
ATOM 2955 N N . THR A 1 376 ? -1.587 0.937 32.325 1.00 94.00 376 THR A N 1
ATOM 2956 C CA . THR A 1 376 ? -1.341 1.586 33.620 1.00 94.00 376 THR A CA 1
ATOM 2957 C C . THR A 1 376 ? -2.514 2.484 34.017 1.00 94.00 376 THR A C 1
ATOM 2959 O O . THR A 1 376 ? -3.021 2.391 35.137 1.00 94.00 376 THR A O 1
ATOM 2962 N N . ILE A 1 377 ? -3.017 3.287 33.075 1.00 94.81 377 ILE A N 1
ATOM 2963 C CA . ILE A 1 377 ? -4.181 4.154 33.284 1.00 94.81 377 ILE A CA 1
ATOM 2964 C C . ILE A 1 377 ? -5.438 3.320 33.572 1.00 94.81 377 ILE A C 1
ATOM 2966 O O . ILE A 1 377 ? -6.172 3.620 34.513 1.00 94.81 377 ILE A O 1
ATOM 2970 N N . VAL A 1 378 ? -5.685 2.252 32.808 1.00 96.56 378 VAL A N 1
ATOM 2971 C CA . VAL A 1 378 ? -6.819 1.337 33.024 1.00 96.56 378 VAL A CA 1
ATOM 2972 C C . VAL A 1 378 ? -6.780 0.745 34.433 1.00 96.56 378 VAL A C 1
ATOM 2974 O O . VAL A 1 378 ? -7.781 0.781 35.148 1.00 96.56 378 VAL A O 1
ATOM 2977 N N . ASN A 1 379 ? -5.616 0.263 34.871 1.00 95.88 379 ASN A N 1
ATOM 2978 C CA . ASN A 1 379 ? -5.444 -0.322 36.200 1.00 95.88 379 ASN A CA 1
ATOM 2979 C C . ASN A 1 379 ? -5.690 0.684 37.328 1.00 95.88 379 ASN A C 1
ATOM 2981 O O . ASN A 1 379 ? -6.265 0.315 38.355 1.00 95.88 379 ASN A O 1
ATOM 2985 N N . ALA A 1 380 ? -5.300 1.944 37.136 1.00 95.62 380 ALA A N 1
ATOM 2986 C CA . ALA A 1 380 ? -5.546 3.016 38.093 1.00 95.62 380 ALA A CA 1
ATOM 2987 C C . ALA A 1 380 ? -7.025 3.456 38.119 1.00 95.62 380 ALA A C 1
ATOM 2989 O O . ALA A 1 380 ? -7.569 3.793 39.173 1.00 95.62 380 ALA A O 1
ATOM 2990 N N . LEU A 1 381 ? -7.708 3.406 36.971 1.00 96.00 381 LEU A N 1
ATOM 2991 C CA . LEU A 1 381 ? -9.093 3.862 36.813 1.00 96.00 381 LEU A CA 1
ATOM 2992 C C . LEU A 1 381 ? -10.146 2.755 36.955 1.00 96.00 381 LEU A C 1
ATOM 2994 O O . LEU A 1 381 ? -11.334 3.070 36.979 1.00 96.00 381 LEU A O 1
ATOM 2998 N N . LYS A 1 382 ? -9.760 1.484 37.131 1.00 95.62 382 LYS A N 1
ATOM 2999 C CA . LYS A 1 382 ? -10.691 0.334 37.180 1.00 95.62 382 LYS A CA 1
ATOM 3000 C C . LYS A 1 382 ? -11.834 0.456 38.198 1.00 95.62 382 LYS A C 1
ATOM 3002 O O . LYS A 1 382 ? -12.883 -0.156 38.027 1.00 95.62 382 LYS A O 1
ATOM 3007 N N . TYR A 1 383 ? -11.648 1.242 39.261 1.00 95.12 383 TYR A N 1
ATOM 3008 C CA . TYR A 1 383 ? -12.648 1.452 40.319 1.00 95.12 383 TYR A CA 1
ATOM 3009 C C . TYR A 1 383 ? -13.351 2.814 40.251 1.00 95.12 383 TYR A C 1
ATOM 3011 O O . TYR A 1 383 ? -14.131 3.154 41.147 1.00 95.12 383 TYR A O 1
ATOM 3019 N N . VAL A 1 384 ? -13.063 3.620 39.229 1.00 95.38 384 VAL A N 1
ATOM 3020 C CA . VAL A 1 384 ? -13.662 4.938 39.029 1.00 95.38 384 VAL A CA 1
ATOM 3021 C C . VAL A 1 384 ? -14.843 4.798 38.075 1.00 95.38 384 VAL A C 1
ATOM 3023 O O . VAL A 1 384 ? -14.682 4.403 36.926 1.00 95.38 384 VAL A O 1
ATOM 3026 N N . ARG A 1 385 ? -16.047 5.139 38.543 1.00 95.00 385 ARG A N 1
ATOM 3027 C CA . ARG A 1 385 ? -17.249 5.185 37.699 1.00 95.00 385 ARG A CA 1
ATOM 3028 C C . ARG A 1 385 ? -17.528 6.624 37.279 1.00 95.00 385 ARG A C 1
ATOM 3030 O O . ARG A 1 385 ? -17.632 7.496 38.140 1.00 95.00 385 ARG A O 1
ATOM 3037 N N . VAL A 1 386 ? -17.657 6.853 35.974 1.00 95.31 386 VAL A N 1
ATOM 3038 C CA . VAL A 1 386 ? -18.061 8.143 35.395 1.00 95.31 386 VAL A CA 1
ATOM 3039 C C . VAL A 1 386 ? -19.544 8.055 35.031 1.00 95.31 386 VAL A C 1
ATOM 3041 O O . VAL A 1 386 ? -19.920 7.152 34.281 1.00 95.31 386 VAL A O 1
ATOM 3044 N N . PRO A 1 387 ? -20.409 8.947 35.546 1.00 93.38 387 PRO A N 1
ATOM 3045 C CA . PRO A 1 387 ? -21.814 8.976 35.151 1.00 93.38 387 PRO A CA 1
ATOM 3046 C C . PRO A 1 387 ? -21.963 9.140 33.632 1.00 93.38 387 PRO A C 1
ATOM 3048 O O . PRO A 1 387 ? -21.317 9.998 33.036 1.00 93.38 387 PRO A O 1
ATOM 3051 N N . GLY A 1 388 ? -22.794 8.302 33.008 1.00 92.62 388 GLY A N 1
ATOM 3052 C CA . GLY A 1 388 ? -22.984 8.289 31.552 1.00 92.62 388 GLY A CA 1
ATOM 3053 C C . GLY A 1 388 ? -21.959 7.461 30.766 1.00 92.62 388 GLY A C 1
ATOM 3054 O O . GLY A 1 388 ? -22.059 7.395 29.544 1.00 92.62 388 GLY A O 1
ATOM 3055 N N . PHE A 1 389 ? -21.008 6.797 31.433 1.00 95.81 389 PHE A N 1
ATOM 3056 C CA . PHE A 1 389 ? -20.106 5.830 30.804 1.00 95.81 389 PHE A CA 1
ATOM 3057 C C . PHE A 1 389 ? -20.439 4.408 31.298 1.00 95.81 389 PHE A C 1
ATOM 3059 O O . PHE A 1 389 ? -20.068 4.052 32.418 1.00 95.81 389 PHE A O 1
ATOM 3066 N N . PRO A 1 390 ? -21.183 3.600 30.517 1.00 92.50 390 PRO A N 1
ATOM 3067 C CA . PRO A 1 390 ? -21.723 2.319 30.988 1.00 92.50 390 PRO A CA 1
ATOM 3068 C C . PRO A 1 390 ? -20.680 1.194 31.049 1.00 92.50 390 PRO A C 1
ATOM 3070 O O . PRO A 1 390 ? -20.863 0.223 31.782 1.00 92.50 390 PRO A O 1
ATOM 3073 N N . SER A 1 391 ? -19.592 1.312 30.288 1.00 94.31 391 SER A N 1
ATOM 3074 C CA . SER A 1 391 ? -18.601 0.247 30.119 1.00 94.31 391 SER A CA 1
ATOM 3075 C C . SER A 1 391 ? -17.494 0.303 31.173 1.00 94.31 391 SER A C 1
ATOM 3077 O O . SER A 1 391 ? -17.103 1.376 31.631 1.00 94.31 391 SER A O 1
ATOM 3079 N N . ALA A 1 392 ? -16.935 -0.858 31.523 1.00 95.75 392 ALA A N 1
ATOM 3080 C CA . ALA A 1 392 ? -15.689 -0.918 32.283 1.00 95.75 392 ALA A CA 1
ATOM 3081 C C . ALA A 1 392 ? -14.536 -0.288 31.478 1.00 95.75 392 ALA A C 1
ATOM 3083 O O . ALA A 1 392 ? -14.527 -0.340 30.244 1.00 95.75 392 ALA A O 1
ATOM 3084 N N . VAL A 1 393 ? -13.579 0.327 32.177 1.00 96.81 393 VAL A N 1
ATOM 3085 C CA . VAL A 1 393 ? -12.403 0.941 31.546 1.00 96.81 393 VAL A CA 1
ATOM 3086 C C . VAL A 1 393 ? -11.475 -0.166 31.047 1.00 96.81 393 VAL A C 1
ATOM 3088 O O . VAL A 1 393 ? -11.029 -0.989 31.840 1.00 96.81 393 VAL A O 1
ATOM 3091 N N . ASN A 1 394 ? -11.179 -0.153 29.751 1.00 97.06 394 ASN A N 1
ATOM 3092 C CA . ASN A 1 394 ? -10.322 -1.089 29.029 1.00 97.06 394 ASN A CA 1
ATOM 3093 C C . ASN A 1 394 ? -9.303 -0.307 28.173 1.00 97.06 394 ASN A C 1
ATOM 3095 O O . ASN A 1 394 ? -9.516 0.879 27.897 1.00 97.06 394 ASN A O 1
ATOM 3099 N N . PRO A 1 395 ? -8.214 -0.939 27.698 1.00 95.75 395 PRO A N 1
ATOM 3100 C CA . PRO A 1 395 ? -7.188 -0.258 26.902 1.00 95.75 395 PRO A CA 1
ATOM 3101 C C . PRO A 1 395 ? -7.719 0.385 25.612 1.00 95.75 395 PRO A C 1
ATOM 3103 O O . PRO A 1 395 ? -7.206 1.427 25.193 1.00 95.75 395 PRO A O 1
ATOM 3106 N N . GLU A 1 396 ? -8.767 -0.182 25.000 1.00 94.81 396 GLU A N 1
ATOM 3107 C CA . GLU A 1 396 ? -9.355 0.391 23.783 1.00 94.81 396 GLU A CA 1
ATOM 3108 C C . GLU A 1 396 ? -10.200 1.641 24.066 1.00 94.81 396 GLU A C 1
ATOM 3110 O O . GLU A 1 396 ? -10.250 2.557 23.245 1.00 94.81 396 GLU A O 1
ATOM 3115 N N . ASN A 1 397 ? -10.856 1.712 25.230 1.00 96.88 397 ASN A N 1
ATOM 3116 C CA . ASN A 1 397 ? -11.827 2.766 25.542 1.00 96.88 397 ASN A CA 1
ATOM 3117 C C . ASN A 1 397 ? -11.311 3.826 26.533 1.00 96.88 397 ASN A C 1
ATOM 3119 O O . ASN A 1 397 ? -12.000 4.821 26.769 1.00 96.88 397 ASN A O 1
ATOM 3123 N N . VAL A 1 398 ? -10.098 3.662 27.074 1.00 96.25 398 VAL A N 1
ATOM 3124 C CA . VAL A 1 398 ? -9.523 4.543 28.105 1.00 96.25 398 VAL A CA 1
ATOM 3125 C C . VAL A 1 398 ? -9.493 6.016 27.686 1.00 96.25 398 VAL A C 1
ATOM 3127 O O . VAL A 1 398 ? -9.815 6.895 28.480 1.00 96.25 398 VAL A O 1
ATOM 3130 N N . VAL A 1 399 ? -9.208 6.308 26.414 1.00 95.31 399 VAL A N 1
ATOM 3131 C CA . VAL A 1 399 ? -9.190 7.685 25.892 1.00 95.31 399 VAL A CA 1
ATOM 3132 C C . VAL A 1 399 ? -10.596 8.294 25.871 1.00 95.31 399 VAL A C 1
ATOM 3134 O O . VAL A 1 399 ? -10.778 9.459 26.229 1.00 95.31 399 VAL A O 1
ATOM 3137 N N . GLN A 1 400 ? -11.611 7.510 25.495 1.00 96.31 400 GLN A N 1
ATOM 3138 C CA . GLN A 1 400 ? -13.007 7.959 25.507 1.00 96.31 400 GLN A CA 1
ATOM 3139 C C . GLN A 1 400 ? -13.506 8.172 26.939 1.00 96.31 400 GLN A C 1
ATOM 3141 O O . GLN A 1 400 ? -14.185 9.163 27.213 1.00 96.31 400 GLN A O 1
ATOM 3146 N N . PHE A 1 401 ? -13.116 7.284 27.859 1.00 96.94 401 PHE A N 1
ATOM 3147 C CA . PHE A 1 401 ? -13.386 7.430 29.285 1.00 96.94 401 PHE A CA 1
ATOM 3148 C C . PHE A 1 401 ? -12.787 8.729 29.837 1.00 96.94 401 PHE A C 1
ATOM 3150 O O . PHE A 1 401 ? -13.498 9.502 30.477 1.00 96.94 401 PHE A O 1
ATOM 3157 N N . LEU A 1 402 ? -11.511 9.014 29.545 1.00 95.88 402 LEU A N 1
ATOM 3158 C CA . LEU A 1 402 ? -10.840 10.247 29.972 1.00 95.88 402 LEU A CA 1
ATOM 3159 C C . LEU A 1 402 ? -11.527 11.498 29.410 1.00 95.88 402 LEU A C 1
ATOM 3161 O O . LEU A 1 402 ? -11.738 12.463 30.146 1.00 95.88 402 LEU A O 1
ATOM 3165 N N . ARG A 1 403 ? -11.938 11.471 28.135 1.00 96.56 403 ARG A N 1
ATOM 3166 C CA . ARG A 1 403 ? -12.686 12.571 27.511 1.00 96.56 403 ARG A CA 1
ATOM 3167 C C . ARG A 1 403 ? -14.018 12.819 28.223 1.00 96.56 403 ARG A C 1
ATOM 3169 O O . ARG A 1 403 ? -14.306 13.956 28.593 1.00 96.56 403 ARG A O 1
ATOM 3176 N N . ARG A 1 404 ? -14.795 11.764 28.497 1.00 96.62 404 ARG A N 1
ATOM 3177 C CA . ARG A 1 404 ? -16.058 11.897 29.242 1.00 96.62 404 ARG A CA 1
ATOM 3178 C C . ARG A 1 404 ? -15.864 12.319 30.689 1.00 96.62 404 ARG A C 1
ATOM 3180 O O . ARG A 1 404 ? -16.645 13.128 31.180 1.00 96.62 404 ARG A O 1
ATOM 3187 N N . ALA A 1 405 ? -14.819 11.844 31.359 1.00 95.69 405 ALA A N 1
ATOM 3188 C CA . ALA A 1 405 ? -14.475 12.307 32.698 1.00 95.69 405 ALA A CA 1
ATOM 3189 C C . ALA A 1 405 ? -14.170 13.816 32.706 1.00 95.69 405 ALA A C 1
ATOM 3191 O O . ALA A 1 405 ? -14.664 14.531 33.575 1.00 95.69 405 ALA A O 1
ATOM 3192 N N . ALA A 1 406 ? -13.418 14.318 31.720 1.00 95.38 406 ALA A N 1
ATOM 3193 C CA . ALA A 1 406 ? -13.109 15.742 31.590 1.00 95.38 406 ALA A CA 1
ATOM 3194 C C . ALA A 1 406 ? -14.364 16.597 31.341 1.00 95.38 406 ALA A C 1
ATOM 3196 O O . ALA A 1 406 ? -14.560 17.619 32.001 1.00 95.38 406 ALA A O 1
ATOM 3197 N N . GLU A 1 407 ? -15.249 16.159 30.445 1.00 96.19 407 GLU A N 1
ATOM 3198 C CA . GLU A 1 407 ? -16.536 16.821 30.196 1.00 96.19 407 GLU A CA 1
ATOM 3199 C C . GLU A 1 407 ? -17.427 16.826 31.443 1.00 96.19 407 GLU A C 1
ATOM 3201 O O . GLU A 1 407 ? -18.002 17.858 31.791 1.00 96.19 407 GLU A O 1
ATOM 3206 N N . PHE A 1 408 ? -17.483 15.705 32.168 1.00 95.19 408 PHE A N 1
ATOM 3207 C CA . PHE A 1 408 ? -18.225 15.602 33.420 1.00 95.19 408 PHE A CA 1
ATOM 3208 C C . PHE A 1 408 ? -17.686 16.572 34.478 1.00 95.19 408 PHE A C 1
ATOM 3210 O O . PHE A 1 408 ? -18.468 17.253 35.136 1.00 95.19 408 PHE A O 1
ATOM 3217 N N . ILE A 1 409 ? -16.361 16.691 34.620 1.00 94.56 409 ILE A N 1
ATOM 3218 C CA . ILE A 1 409 ? -15.727 17.655 35.536 1.00 94.56 409 ILE A CA 1
ATOM 3219 C C . ILE A 1 409 ? -16.089 19.095 35.149 1.00 94.56 409 ILE A C 1
ATOM 3221 O O . ILE A 1 409 ? -16.354 19.908 36.034 1.00 94.56 409 ILE A O 1
ATOM 3225 N N . LYS A 1 410 ? -16.136 19.403 33.846 1.00 95.19 410 LYS A N 1
ATOM 3226 C CA . LYS A 1 410 ? -16.515 20.727 33.333 1.00 95.19 410 LYS A CA 1
ATOM 3227 C C . LYS A 1 410 ? -17.978 21.070 33.643 1.00 95.19 410 LYS A C 1
ATOM 3229 O O . LYS A 1 410 ? -18.260 22.201 34.017 1.00 95.19 410 LYS A O 1
ATOM 3234 N N . GLN A 1 411 ? -18.891 20.107 33.515 1.00 94.81 411 GLN A N 1
ATOM 3235 C CA . GLN A 1 411 ? -20.329 20.312 33.740 1.00 94.81 411 GLN A CA 1
ATOM 3236 C C . GLN A 1 411 ? -20.718 20.308 35.227 1.00 94.81 411 GLN A C 1
ATOM 3238 O O . GLN A 1 411 ? -21.583 21.068 35.645 1.00 94.81 411 GLN A O 1
ATOM 3243 N N . ASN A 1 412 ? -20.071 19.469 36.040 1.00 89.88 412 ASN A N 1
ATOM 3244 C CA . ASN A 1 412 ? -20.488 19.160 37.413 1.00 89.88 412 ASN A CA 1
ATOM 3245 C C . ASN A 1 412 ? -19.503 19.660 38.477 1.00 89.88 412 ASN A C 1
ATOM 3247 O O . ASN A 1 412 ? -19.364 19.053 39.544 1.00 89.88 412 ASN A O 1
ATOM 3251 N N . GLY A 1 413 ? -18.819 20.775 38.200 1.00 76.06 413 GLY A N 1
ATOM 3252 C CA . GLY A 1 413 ? -17.707 21.288 39.008 1.00 76.06 413 GLY A CA 1
ATOM 3253 C C . GLY A 1 413 ? -17.986 21.414 40.514 1.00 76.06 413 GLY A C 1
ATOM 3254 O O . GLY A 1 413 ? -17.052 21.315 41.310 1.00 76.06 413 GLY A O 1
ATOM 3255 N N . GLN A 1 414 ? -19.252 21.565 40.929 1.00 82.38 414 GLN A N 1
ATOM 3256 C CA . GLN A 1 414 ? -19.637 21.633 42.345 1.00 82.38 414 GLN A CA 1
ATOM 3257 C C . GLN A 1 414 ? -20.429 20.430 42.877 1.00 82.38 414 GLN A C 1
ATOM 3259 O O . GLN A 1 414 ? -20.324 20.135 44.069 1.00 82.38 414 GLN A O 1
ATOM 3264 N N . SER A 1 415 ? -21.187 19.718 42.038 1.00 89.94 415 SER A N 1
ATOM 3265 C CA . SER A 1 415 ? -22.141 18.696 42.497 1.00 89.94 415 SER A CA 1
ATOM 3266 C C . SER A 1 415 ? -21.466 17.396 42.942 1.00 89.94 415 SER A C 1
ATOM 3268 O O . SER A 1 415 ? -22.002 16.690 43.792 1.00 89.94 415 SER A O 1
ATOM 3270 N N . ASN A 1 416 ? -20.263 17.084 42.439 1.00 93.19 416 ASN A N 1
ATOM 3271 C CA . ASN A 1 416 ? -19.601 15.808 42.731 1.00 93.19 416 ASN A CA 1
ATOM 3272 C C . ASN A 1 416 ? -18.133 15.952 43.178 1.00 93.19 416 ASN A C 1
ATOM 3274 O O . ASN A 1 416 ? -17.214 15.337 42.629 1.00 93.19 416 ASN A O 1
ATOM 3278 N N . LYS A 1 417 ? -17.900 16.756 44.228 1.00 93.44 417 LYS A N 1
ATOM 3279 C CA . LYS A 1 417 ? -16.557 17.045 44.782 1.00 93.44 417 LYS A CA 1
ATOM 3280 C C . LYS A 1 417 ? -15.747 15.785 45.120 1.00 93.44 417 LYS A C 1
ATOM 3282 O O . LYS A 1 417 ? -14.529 15.775 44.945 1.00 93.44 417 LYS A O 1
ATOM 3287 N N . ARG A 1 418 ? -16.406 14.710 45.578 1.00 93.69 418 ARG A N 1
ATOM 3288 C CA . ARG A 1 418 ? -15.750 13.436 45.931 1.00 93.69 418 ARG A CA 1
ATOM 3289 C C . ARG A 1 418 ? -15.137 12.752 44.709 1.00 93.69 418 ARG A C 1
ATOM 3291 O O . ARG A 1 418 ? -13.984 12.331 44.778 1.00 93.69 418 ARG A O 1
ATOM 3298 N N . PHE A 1 419 ? -15.884 12.672 43.605 1.00 93.69 419 PHE A N 1
ATOM 3299 C CA . PHE A 1 419 ? -15.383 12.132 42.341 1.00 93.69 419 PHE A CA 1
ATOM 3300 C C . PHE A 1 419 ? -14.197 12.956 41.835 1.00 93.69 419 PHE A C 1
ATOM 3302 O O . PHE A 1 419 ? -13.132 12.398 41.589 1.00 93.69 419 PHE A O 1
ATOM 3309 N N . ILE A 1 420 ? -14.352 14.284 41.768 1.00 93.81 420 ILE A N 1
ATOM 3310 C CA . ILE A 1 420 ? -13.320 15.187 41.240 1.00 93.81 420 ILE A CA 1
ATOM 3311 C C . ILE A 1 420 ? -12.024 15.066 42.051 1.00 93.81 420 ILE A C 1
ATOM 3313 O O . ILE A 1 420 ? -10.949 14.958 41.466 1.00 93.81 420 ILE A O 1
ATOM 3317 N N . ARG A 1 421 ? -12.106 15.034 43.390 1.00 94.56 421 ARG A N 1
ATOM 3318 C CA . ARG A 1 421 ? -10.928 14.875 44.258 1.00 94.56 421 ARG A CA 1
ATOM 3319 C C . ARG A 1 421 ? -10.229 13.534 44.024 1.00 94.56 421 ARG A C 1
ATOM 3321 O O . ARG A 1 421 ? -9.012 13.516 43.878 1.00 94.56 421 ARG A O 1
ATOM 3328 N N . ARG A 1 422 ? -10.983 12.430 43.950 1.00 95.12 422 ARG A N 1
ATOM 3329 C CA . ARG A 1 422 ? -10.416 11.092 43.714 1.00 95.12 422 ARG A CA 1
ATOM 3330 C C . ARG A 1 422 ? -9.793 10.975 42.324 1.00 95.12 422 ARG A C 1
ATOM 3332 O O . ARG A 1 422 ? -8.688 10.465 42.205 1.00 95.12 422 ARG A O 1
ATOM 3339 N N . PHE A 1 423 ? -10.475 11.470 41.293 1.00 94.81 423 PHE A N 1
ATOM 3340 C CA . PHE A 1 423 ? -9.970 11.460 39.922 1.00 94.81 423 PHE A CA 1
ATOM 3341 C C . PHE A 1 423 ? -8.693 12.296 39.794 1.00 94.81 423 PHE A C 1
ATOM 3343 O O . PHE A 1 423 ? -7.708 11.813 39.252 1.00 94.81 423 PHE A O 1
ATOM 3350 N N . LYS A 1 424 ? -8.658 13.509 40.366 1.00 93.75 424 LYS A N 1
ATOM 3351 C CA . LYS A 1 424 ? -7.444 14.343 40.387 1.00 93.75 424 LYS A CA 1
ATOM 3352 C C . LYS A 1 424 ? -6.288 13.688 41.146 1.00 93.75 424 LYS A C 1
ATOM 3354 O O . LYS A 1 424 ? -5.163 13.802 40.685 1.00 93.75 424 LYS A O 1
ATOM 3359 N N . ALA A 1 425 ? -6.555 13.004 42.262 1.00 94.88 425 ALA A N 1
ATOM 3360 C CA . ALA A 1 425 ? -5.526 12.269 43.000 1.00 94.88 425 ALA A CA 1
ATOM 3361 C C . ALA A 1 425 ? -4.926 11.134 42.153 1.00 94.88 425 ALA A C 1
ATOM 3363 O O . ALA A 1 425 ? -3.714 11.072 42.002 1.00 94.88 425 ALA A O 1
ATOM 3364 N N . ILE A 1 426 ? -5.772 10.321 41.507 1.00 94.25 426 ILE A N 1
ATOM 3365 C CA . ILE A 1 426 ? -5.317 9.244 40.611 1.00 94.25 426 ILE A CA 1
ATOM 3366 C C . ILE A 1 426 ? -4.525 9.811 39.426 1.00 94.25 426 ILE A C 1
ATOM 3368 O O . ILE A 1 426 ? -3.467 9.297 39.086 1.00 94.25 426 ILE A O 1
ATOM 3372 N N . MET A 1 427 ? -5.000 10.897 38.808 1.00 92.75 427 MET A N 1
ATOM 3373 C CA . MET A 1 427 ? -4.273 11.536 37.707 1.00 92.75 427 MET A CA 1
ATOM 3374 C C . MET A 1 427 ? -2.945 12.153 38.160 1.00 92.75 427 MET A C 1
ATOM 3376 O O . MET A 1 427 ? -2.012 12.182 37.368 1.00 92.75 427 MET A O 1
ATOM 3380 N N . ALA A 1 428 ? -2.840 12.620 39.408 1.00 91.69 428 ALA A N 1
ATOM 3381 C CA . ALA A 1 428 ? -1.592 13.125 39.977 1.00 91.69 428 ALA A CA 1
ATOM 3382 C C . ALA A 1 428 ? -0.583 12.002 40.287 1.00 91.69 428 ALA A C 1
ATOM 3384 O O . ALA A 1 428 ? 0.619 12.222 40.173 1.00 91.69 428 ALA A O 1
ATOM 3385 N N . GLU A 1 429 ? -1.057 10.805 40.637 1.00 91.19 429 GLU A N 1
ATOM 3386 C CA . GLU A 1 429 ? -0.215 9.606 40.770 1.00 91.19 429 GLU A CA 1
ATOM 3387 C C . GLU A 1 429 ? 0.219 9.050 39.404 1.00 91.19 429 GLU A C 1
ATOM 3389 O O . GLU A 1 429 ? 1.322 8.531 39.269 1.00 91.19 429 GLU A O 1
ATOM 3394 N N . LEU A 1 430 ? -0.638 9.175 38.381 1.00 88.94 430 LEU A N 1
ATOM 3395 C CA . LEU A 1 430 ? -0.347 8.762 37.004 1.00 88.94 430 LEU A CA 1
ATOM 3396 C C . LEU A 1 430 ? 0.533 9.751 36.243 1.00 88.94 430 LEU A C 1
ATOM 3398 O O . LEU A 1 430 ? 1.173 9.356 35.267 1.00 88.94 430 LEU A O 1
ATOM 3402 N N . THR A 1 431 ? 0.535 11.034 36.622 1.00 76.06 431 THR A N 1
ATOM 3403 C CA . THR A 1 431 ? 1.478 11.979 36.029 1.00 76.06 431 THR A CA 1
ATOM 3404 C C . THR A 1 431 ? 2.878 11.469 36.309 1.00 76.06 431 THR A C 1
ATOM 3406 O O . THR A 1 431 ? 3.280 11.360 37.465 1.00 76.06 431 THR A O 1
ATOM 3409 N N . MET A 1 432 ? 3.576 11.143 35.218 1.00 59.72 432 MET A N 1
ATOM 3410 C CA . MET A 1 432 ? 4.995 10.805 35.174 1.00 59.72 432 MET A CA 1
ATOM 3411 C C . MET A 1 432 ? 5.786 11.655 36.171 1.00 59.72 432 MET A C 1
ATOM 3413 O O . MET A 1 432 ? 5.398 12.813 36.371 1.00 59.72 432 MET A O 1
ATOM 3417 N N . PRO A 1 433 ? 6.883 11.120 36.751 1.00 55.56 433 PRO A N 1
ATOM 3418 C CA . PRO A 1 433 ? 7.763 11.882 37.626 1.00 55.56 433 PRO A CA 1
ATOM 3419 C C . PRO A 1 433 ? 7.932 13.280 37.048 1.00 55.56 433 PRO A C 1
ATOM 3421 O O . PRO A 1 433 ? 8.406 13.431 35.919 1.00 55.56 433 PRO A O 1
ATOM 3424 N N . LYS A 1 434 ? 7.452 14.285 37.787 1.00 57.84 434 LYS A N 1
ATOM 3425 C CA . LYS A 1 434 ? 7.576 15.703 37.433 1.00 57.84 434 LYS A CA 1
ATOM 3426 C C . LYS A 1 434 ? 9.020 16.142 37.646 1.00 57.84 434 LYS A C 1
ATOM 3428 O O . LYS A 1 434 ? 9.260 17.181 38.237 1.00 57.84 434 LYS A O 1
ATOM 3433 N N . ASP A 1 435 ? 9.965 15.301 37.270 1.00 53.88 435 ASP A N 1
ATOM 3434 C CA . ASP A 1 435 ? 11.350 15.525 37.579 1.00 53.88 435 ASP A CA 1
ATOM 3435 C C . ASP A 1 435 ? 12.087 16.086 36.382 1.00 53.88 435 ASP A C 1
ATOM 3437 O O . ASP A 1 435 ? 11.745 15.834 35.219 1.00 53.88 435 ASP A O 1
ATOM 3441 N N . PRO A 1 436 ? 13.040 16.951 36.724 1.00 45.97 436 PRO A N 1
ATOM 3442 C CA . PRO A 1 436 ? 13.207 18.230 36.091 1.00 45.97 436 PRO A CA 1
ATOM 3443 C C . PRO A 1 436 ? 14.279 18.053 35.032 1.00 45.97 436 PRO A C 1
ATOM 3445 O O . PRO A 1 436 ? 15.363 17.537 35.307 1.00 45.97 436 PRO A O 1
ATOM 3448 N N . PHE A 1 437 ? 13.960 18.439 33.809 1.00 41.44 437 PHE A N 1
ATOM 3449 C CA . PHE A 1 437 ? 14.990 18.738 32.832 1.00 41.44 437 PHE A CA 1
ATOM 3450 C C . PHE A 1 437 ? 15.129 20.242 32.734 1.00 41.44 437 PHE A C 1
ATOM 3452 O O . PHE A 1 437 ? 14.069 20.902 32.627 1.00 41.44 437 PHE A O 1
#

Organism: Trichuris muris (NCBI:txid70415)

pLDDT: mean 70.34, std 23.75, range [30.8, 98.12]